Protein AF-0000000072976470 (afdb_homodimer)

pLDDT: mean 86.64, std 15.7, range [21.62, 98.75]

Radius of gyration: 25.74 Å; Cα contacts (8 Å, |Δi|>4): 889; chains: 2; bounding box: 60×83×63 Å

Solvent-accessible surface area (backbone atoms only — not comparable to full-atom values): 31131 Å² total; per-residue (Å²): 126,88,77,63,79,42,63,89,41,48,66,54,40,51,51,50,49,62,74,43,40,84,78,42,54,71,70,53,38,51,48,50,42,48,54,45,33,33,44,66,56,52,38,72,50,50,65,61,59,50,16,61,74,67,75,41,61,46,64,56,52,31,52,51,27,36,73,56,50,35,94,24,44,67,64,54,34,49,31,35,37,51,46,69,71,36,91,54,43,21,56,56,53,47,38,54,51,47,53,56,42,50,62,76,48,62,88,60,48,51,52,53,48,42,49,54,49,30,56,47,42,22,50,42,24,49,45,40,72,78,53,46,54,42,68,52,52,44,50,40,20,49,50,55,52,69,22,68,33,33,35,35,36,34,58,78,91,25,28,25,48,43,48,44,42,49,53,54,35,49,60,68,68,46,51,68,44,76,42,53,66,66,94,57,45,26,57,60,54,54,67,67,65,46,87,56,25,24,36,41,39,33,46,42,89,58,51,52,64,66,59,53,52,44,48,48,52,42,31,75,70,70,37,51,26,37,29,40,30,35,39,85,52,33,48,58,43,80,47,26,78,32,68,46,36,48,59,70,55,93,45,83,67,63,71,66,56,31,33,51,39,46,49,44,51,36,46,47,49,43,19,45,59,58,48,66,76,40,84,77,73,81,71,75,75,65,78,80,58,76,77,126,127,86,75,63,79,42,63,89,41,48,69,53,41,53,50,50,50,60,72,44,42,86,79,42,55,70,68,53,38,50,49,50,44,48,54,45,33,33,44,68,54,51,37,72,50,50,63,61,58,51,17,62,74,67,73,43,60,49,66,56,51,30,50,49,26,37,74,56,51,34,95,25,42,67,65,53,35,48,30,33,37,50,47,70,71,36,91,54,42,21,58,57,55,46,38,53,50,49,54,54,43,48,61,75,47,62,87,60,48,52,51,51,48,41,49,53,48,30,56,46,42,21,51,42,25,50,44,40,73,78,54,48,55,42,66,52,52,42,49,41,18,49,51,55,51,68,22,70,34,33,34,37,37,35,58,78,90,26,28,25,48,44,48,44,42,51,54,54,34,48,62,69,67,46,51,69,45,75,44,53,65,67,95,56,45,24,56,60,54,56,68,67,63,45,88,55,24,24,36,42,39,35,47,43,88,58,51,53,64,66,58,53,52,45,46,49,52,43,31,76,71,68,36,50,28,37,28,40,31,34,40,86,53,32,47,58,42,78,47,26,80,34,69,47,35,49,61,70,56,94,43,83,68,64,70,68,58,30,34,52,41,48,49,45,52,37,46,48,48,42,19,45,59,56,47,68,75,39,84,78,74,81,71,74,74,64,80,80,58,76,78,127

Structure (mmCIF, N/CA/C/O backbone):
data_AF-0000000072976470-model_v1
#
loop_
_entity.id
_entity.type
_entity.pdbx_description
1 polymer 'Putative glycine-cleavage T protein'
#
loop_
_atom_site.group_PDB
_atom_site.id
_atom_site.type_symbol
_atom_site.label_atom_id
_atom_site.label_alt_id
_atom_site.label_comp_id
_atom_site.label_asym_id
_atom_site.label_entity_id
_atom_site.label_seq_id
_atom_site.pdbx_PDB_ins_code
_atom_site.Cartn_x
_atom_site.Cartn_y
_atom_site.Cartn_z
_atom_site.occupancy
_atom_site.B_iso_or_equiv
_atom_site.auth_seq_id
_atom_site.auth_comp_id
_atom_site.auth_asym_id
_atom_site.auth_atom_id
_atom_site.pdbx_PDB_model_num
ATOM 1 N N . MET A 1 1 ? -13.836 -44.375 -1.25 1 35.28 1 MET A N 1
ATOM 2 C CA . MET A 1 1 ? -12.922 -43.219 -1.198 1 35.28 1 MET A CA 1
ATOM 3 C C . MET A 1 1 ? -13.586 -41.969 -1.766 1 35.28 1 MET A C 1
ATOM 5 O O . MET A 1 1 ? -13.992 -41.969 -2.928 1 35.28 1 MET A O 1
ATOM 9 N N . THR A 1 2 ? -14.344 -41.25 -1.155 1 43.16 2 THR A N 1
ATOM 10 C CA . THR A 1 2 ? -15.258 -40.188 -1.586 1 43.16 2 THR A CA 1
ATOM 11 C C . THR A 1 2 ? -14.57 -39.25 -2.58 1 43.16 2 THR A C 1
ATOM 13 O O . THR A 1 2 ? -13.539 -38.656 -2.266 1 43.16 2 THR A O 1
ATOM 16 N N . GLN A 1 3 ? -14.539 -39.469 -3.83 1 50.44 3 GLN A N 1
ATOM 17 C CA . GLN A 1 3 ? -13.883 -38.844 -4.977 1 50.44 3 GLN A CA 1
ATOM 18 C C . GLN A 1 3 ? -14.141 -37.344 -5.016 1 50.44 3 GLN A C 1
ATOM 20 O O . GLN A 1 3 ? -15.25 -36.906 -5.34 1 50.44 3 GLN A O 1
ATOM 25 N N . THR A 1 4 ? -13.641 -36.594 -4.141 1 65.12 4 THR A N 1
ATOM 26 C CA . THR A 1 4 ? -13.82 -35.125 -4.16 1 65.12 4 THR A CA 1
ATOM 27 C C . THR A 1 4 ? -13.508 -34.562 -5.539 1 65.12 4 THR A C 1
ATOM 29 O O . THR A 1 4 ? -12.523 -34.969 -6.172 1 65.12 4 THR A O 1
ATOM 32 N N . GLN A 1 5 ? -14.477 -34 -6.223 1 84.75 5 GLN A N 1
ATOM 33 C CA . GLN A 1 5 ? -14.359 -33.344 -7.531 1 84.75 5 GLN A CA 1
ATOM 34 C C . GLN A 1 5 ? -13.094 -32.5 -7.621 1 84.75 5 GLN A C 1
ATOM 36 O O . GLN A 1 5 ? -12.789 -31.734 -6.703 1 84.75 5 GLN A O 1
ATOM 41 N N . PRO A 1 6 ? -12.258 -32.875 -8.672 1 91.5 6 PRO A N 1
ATOM 42 C CA . PRO A 1 6 ? -11.039 -32.094 -8.82 1 91.5 6 PRO A CA 1
ATOM 43 C C . PRO A 1 6 ? -11.32 -30.625 -9.086 1 91.5 6 PRO A C 1
ATOM 45 O O . PRO A 1 6 ? -12.391 -30.266 -9.586 1 91.5 6 PRO A O 1
ATOM 48 N N . PRO A 1 7 ? -10.414 -29.797 -8.672 1 92.25 7 PRO A N 1
ATOM 49 C CA . PRO A 1 7 ? -10.57 -28.375 -8.977 1 92.25 7 PRO A CA 1
ATOM 50 C C . PRO A 1 7 ? -10.867 -28.109 -10.453 1 92.25 7 PRO A C 1
ATOM 52 O O . PRO A 1 7 ? -10.336 -28.797 -11.328 1 92.25 7 PRO A O 1
ATOM 55 N N . GLU A 1 8 ? -11.672 -27.109 -10.719 1 90.31 8 GLU A N 1
ATOM 56 C CA . GLU A 1 8 ? -12.117 -26.844 -12.078 1 90.31 8 GLU A CA 1
ATOM 57 C C . GLU A 1 8 ? -11.453 -25.594 -12.633 1 90.31 8 GLU A C 1
ATOM 59 O O . GLU A 1 8 ? -11.719 -25.188 -13.766 1 90.31 8 GLU A O 1
ATOM 64 N N . ASP A 1 9 ? -10.656 -24.938 -11.82 1 87.81 9 ASP A N 1
ATOM 65 C CA . ASP A 1 9 ? -9.922 -23.766 -12.281 1 87.81 9 ASP A CA 1
ATOM 66 C C . ASP A 1 9 ? -8.508 -23.734 -11.711 1 87.81 9 ASP A C 1
ATOM 68 O O . ASP A 1 9 ? -8.211 -24.453 -10.75 1 87.81 9 ASP A O 1
ATOM 72 N N . TYR A 1 10 ? -7.672 -23.031 -12.375 1 89 10 TYR A N 1
ATOM 73 C CA . TYR A 1 10 ? -6.25 -22.969 -12.047 1 89 10 TYR A CA 1
ATOM 74 C C . TYR A 1 10 ? -6.043 -22.594 -10.586 1 89 10 TYR A C 1
ATOM 76 O O . TYR A 1 10 ? -5.254 -23.25 -9.883 1 89 10 TYR A O 1
ATOM 84 N N . GLU A 1 11 ? -6.766 -21.625 -10.125 1 86.06 11 GLU A N 1
ATOM 85 C CA . GLU A 1 11 ? -6.551 -21.125 -8.773 1 86.06 11 GLU A CA 1
ATOM 86 C C . GLU A 1 11 ? -6.906 -22.172 -7.73 1 86.06 11 GLU A C 1
ATOM 88 O O . GLU A 1 11 ? -6.203 -22.328 -6.73 1 86.06 11 GLU A O 1
ATOM 93 N N . SER A 1 12 ? -8 -22.828 -7.93 1 88.69 12 SER A N 1
ATOM 94 C CA . SER A 1 12 ? -8.391 -23.906 -7.023 1 88.69 12 SER A CA 1
ATOM 95 C C . SER A 1 12 ? -7.375 -25.047 -7.039 1 88.69 12 SER A C 1
ATOM 97 O O . SER A 1 12 ? -7.121 -25.672 -6.008 1 88.69 12 SER A O 1
ATOM 99 N N . LEU A 1 13 ? -6.828 -25.312 -8.211 1 92 13 LEU A N 1
ATOM 100 C CA . LEU A 1 13 ? -5.789 -26.328 -8.32 1 92 13 LEU A CA 1
ATOM 101 C C . LEU A 1 13 ? -4.559 -25.938 -7.508 1 92 13 LEU A C 1
ATOM 103 O O . LEU A 1 13 ? -4.035 -26.75 -6.738 1 92 13 LEU A O 1
ATOM 107 N N . ILE A 1 14 ? -4.109 -24.703 -7.668 1 88.81 14 ILE A N 1
ATOM 108 C CA . ILE A 1 14 ? -2.916 -24.219 -6.98 1 88.81 14 ILE A CA 1
ATOM 109 C C . ILE A 1 14 ? -3.137 -24.266 -5.469 1 88.81 14 ILE A C 1
ATOM 111 O O . ILE A 1 14 ? -2.246 -24.656 -4.715 1 88.81 14 ILE A O 1
ATOM 115 N N . ARG A 1 15 ? -4.281 -23.891 -5.059 1 86.19 15 ARG A N 1
ATOM 116 C CA . ARG A 1 15 ? -4.605 -23.969 -3.637 1 86.19 15 ARG A CA 1
ATOM 117 C C . ARG A 1 15 ? -4.508 -25.406 -3.135 1 86.19 15 ARG A C 1
ATOM 119 O O . ARG A 1 15 ? -3.959 -25.656 -2.059 1 86.19 15 ARG A O 1
ATOM 126 N N . LEU A 1 16 ? -5.062 -26.297 -3.855 1 89.94 16 LEU A N 1
ATOM 127 C CA . LEU A 1 16 ? -5.027 -27.703 -3.494 1 89.94 16 LEU A CA 1
ATOM 128 C C . LEU A 1 16 ? -3.592 -28.203 -3.404 1 89.94 16 LEU A C 1
ATOM 130 O O . LEU A 1 16 ? -3.238 -28.922 -2.467 1 89.94 16 LEU A O 1
ATOM 134 N N . ILE A 1 17 ? -2.783 -27.844 -4.367 1 91.62 17 ILE A N 1
ATOM 135 C CA . ILE A 1 17 ? -1.382 -28.25 -4.391 1 91.62 17 ILE A CA 1
ATOM 136 C C . ILE A 1 17 ? -0.666 -27.703 -3.156 1 91.62 17 ILE A C 1
ATOM 138 O O . ILE A 1 17 ? 0.083 -28.422 -2.494 1 91.62 17 ILE A O 1
ATOM 142 N N . HIS A 1 18 ? -0.938 -26.484 -2.855 1 86.31 18 HIS A N 1
ATOM 143 C CA . HIS A 1 18 ? -0.321 -25.859 -1.69 1 86.31 18 HIS A CA 1
ATOM 144 C C . HIS A 1 18 ? -0.723 -26.578 -0.406 1 86.31 18 HIS A C 1
ATOM 146 O O . HIS A 1 18 ? 0.125 -26.859 0.447 1 86.31 18 HIS A O 1
ATOM 152 N N . ASP A 1 19 ? -1.978 -26.844 -0.304 1 87.12 19 ASP A N 1
ATOM 153 C CA . ASP A 1 19 ? -2.518 -27.484 0.896 1 87.12 19 ASP A CA 1
ATOM 154 C C . ASP A 1 19 ? -1.923 -28.875 1.1 1 87.12 19 ASP A C 1
ATOM 156 O O . ASP A 1 19 ? -1.714 -29.297 2.234 1 87.12 19 ASP A O 1
ATOM 160 N N . ARG A 1 20 ? -1.56 -29.547 0.077 1 91.88 20 ARG A N 1
ATOM 161 C CA . ARG A 1 20 ? -1.154 -30.938 0.153 1 91.88 20 ARG A CA 1
ATOM 162 C C . ARG A 1 20 ? 0.362 -31.078 0.05 1 91.88 20 ARG A C 1
ATOM 164 O O . ARG A 1 20 ? 0.903 -32.188 0.21 1 91.88 20 ARG A O 1
ATOM 171 N N . TYR A 1 21 ? 1.015 -30.047 -0.188 1 91.81 21 TYR A N 1
ATOM 172 C CA . TYR A 1 21 ? 2.424 -30.062 -0.562 1 91.81 21 TYR A CA 1
ATOM 173 C C . TYR A 1 21 ? 3.258 -30.797 0.477 1 91.81 21 TYR A C 1
ATOM 175 O O . TYR A 1 21 ? 4.016 -31.703 0.14 1 91.81 21 TYR A O 1
ATOM 183 N N . ASP A 1 22 ? 3.076 -30.5 1.721 1 91.25 22 ASP A N 1
ATOM 184 C CA . ASP A 1 22 ? 3.92 -31.031 2.781 1 91.25 22 ASP A CA 1
ATOM 185 C C . ASP A 1 22 ? 3.705 -32.531 2.941 1 91.25 22 ASP A C 1
ATOM 187 O O . ASP A 1 22 ? 4.605 -33.25 3.383 1 91.25 22 ASP A O 1
ATOM 191 N N . GLY A 1 23 ? 2.551 -33.031 2.572 1 93.62 23 GLY A N 1
ATOM 192 C CA . GLY A 1 23 ? 2.24 -34.438 2.697 1 93.62 23 GLY A CA 1
ATOM 193 C C . GLY A 1 23 ? 2.625 -35.25 1.471 1 93.62 23 GLY A C 1
ATOM 194 O O . GLY A 1 23 ? 2.494 -36.469 1.46 1 93.62 23 GLY A O 1
ATOM 195 N N . MET A 1 24 ? 3.184 -34.594 0.536 1 94.12 24 MET A N 1
ATOM 196 C CA . MET A 1 24 ? 3.533 -35.25 -0.722 1 94.12 24 MET A CA 1
ATOM 197 C C . MET A 1 24 ? 4.879 -35.969 -0.611 1 94.12 24 MET A C 1
ATOM 199 O O . MET A 1 24 ? 5.715 -35.594 0.212 1 94.12 24 MET A O 1
ATOM 203 N N . SER A 1 25 ? 4.988 -37.062 -1.449 1 94.25 25 SER A N 1
ATOM 204 C CA . SER A 1 25 ? 6.301 -37.656 -1.648 1 94.25 25 SER A CA 1
ATOM 205 C C . SER A 1 25 ? 7.27 -36.688 -2.305 1 94.25 25 SER A C 1
ATOM 207 O O . SER A 1 25 ? 6.848 -35.625 -2.826 1 94.25 25 SER A O 1
ATOM 209 N N . LYS A 1 26 ? 8.508 -36.969 -2.301 1 95 26 LYS A N 1
ATOM 210 C CA . LYS A 1 26 ? 9.531 -36.094 -2.879 1 95 26 LYS A CA 1
ATOM 211 C C . LYS A 1 26 ? 9.273 -35.844 -4.359 1 95 26 LYS A C 1
ATOM 213 O O . LYS A 1 26 ? 9.367 -34.719 -4.832 1 95 26 LYS A O 1
ATOM 218 N N . THR A 1 27 ? 8.961 -36.938 -5.027 1 94.31 27 THR A N 1
ATOM 219 C CA . THR A 1 27 ? 8.695 -36.812 -6.457 1 94.31 27 THR A CA 1
ATOM 220 C C . THR A 1 27 ? 7.473 -35.938 -6.699 1 94.31 27 THR A C 1
ATOM 222 O O . THR A 1 27 ? 7.484 -35.094 -7.598 1 94.31 27 THR A O 1
ATOM 225 N N . ARG A 1 28 ? 6.453 -36.094 -5.891 1 94.94 28 ARG A N 1
ATOM 226 C CA . ARG A 1 28 ? 5.242 -35.281 -6.035 1 94.94 28 ARG A CA 1
ATOM 227 C C . ARG A 1 28 ? 5.512 -33.812 -5.688 1 94.94 28 ARG A C 1
ATOM 229 O O . ARG A 1 28 ? 4.938 -32.938 -6.297 1 94.94 28 ARG A O 1
ATOM 236 N N . GLN A 1 29 ? 6.328 -33.625 -4.777 1 95.31 29 GLN A N 1
ATOM 237 C CA . GLN A 1 29 ? 6.723 -32.25 -4.445 1 95.31 29 GLN A CA 1
ATOM 238 C C . GLN A 1 29 ? 7.465 -31.594 -5.602 1 95.31 29 GLN A C 1
ATOM 240 O O . GLN A 1 29 ? 7.25 -30.406 -5.898 1 95.31 29 GLN A O 1
ATOM 245 N N . GLN A 1 30 ? 8.312 -32.375 -6.207 1 95.06 30 GLN A N 1
ATOM 246 C CA . GLN A 1 30 ? 9.047 -31.844 -7.359 1 95.06 30 GLN A CA 1
ATOM 247 C C . GLN A 1 30 ? 8.094 -31.469 -8.484 1 95.06 30 GLN A C 1
ATOM 249 O O . GLN A 1 30 ? 8.266 -30.422 -9.125 1 95.06 30 GLN A O 1
ATOM 254 N N . ILE A 1 31 ? 7.152 -32.312 -8.688 1 95.44 31 ILE A N 1
ATOM 255 C CA . ILE A 1 31 ? 6.152 -32.062 -9.719 1 95.44 31 ILE A CA 1
ATOM 256 C C . ILE A 1 31 ? 5.34 -30.812 -9.352 1 95.44 31 ILE A C 1
ATOM 258 O O . ILE A 1 31 ? 5.117 -29.938 -10.18 1 95.44 31 ILE A O 1
ATOM 262 N N . ALA A 1 32 ? 4.938 -30.734 -8.102 1 94.56 32 ALA A N 1
ATOM 263 C CA . ALA A 1 32 ? 4.184 -29.578 -7.602 1 94.56 32 ALA A CA 1
ATOM 264 C C . ALA A 1 32 ? 4.953 -28.281 -7.82 1 94.56 32 ALA A C 1
ATOM 266 O O . ALA A 1 32 ? 4.387 -27.281 -8.273 1 94.56 32 ALA A O 1
ATOM 267 N N . VAL A 1 33 ? 6.18 -28.359 -7.551 1 93.75 33 VAL A N 1
ATOM 268 C CA . VAL A 1 33 ? 7.043 -27.188 -7.711 1 93.75 33 VAL A CA 1
ATOM 269 C C . VAL A 1 33 ? 7.102 -26.781 -9.188 1 93.75 33 VAL A C 1
ATOM 271 O O . VAL A 1 33 ? 6.945 -25.609 -9.523 1 93.75 33 VAL A O 1
ATOM 274 N N . TYR A 1 34 ? 7.27 -27.766 -10.062 1 93.94 34 TYR A N 1
ATOM 275 C CA . TYR A 1 34 ? 7.336 -27.453 -11.484 1 93.94 34 TYR A CA 1
ATOM 276 C C . TYR A 1 34 ? 6.031 -26.828 -11.969 1 93.94 34 TYR A C 1
ATOM 278 O O . TYR A 1 34 ? 6.039 -25.812 -12.68 1 93.94 34 TYR A O 1
ATOM 286 N N . LEU A 1 35 ? 4.902 -27.422 -11.555 1 93.62 35 LEU A N 1
ATOM 287 C CA . LEU A 1 35 ? 3.594 -26.938 -11.992 1 93.62 35 LEU A CA 1
ATOM 288 C C . LEU A 1 35 ? 3.35 -25.516 -11.516 1 93.62 35 LEU A C 1
ATOM 290 O O . LEU A 1 35 ? 2.852 -24.688 -12.281 1 93.62 35 LEU A O 1
ATOM 294 N N . THR A 1 36 ? 3.709 -25.219 -10.289 1 92.56 36 THR A N 1
ATOM 295 C CA . THR A 1 36 ? 3.375 -23.922 -9.695 1 92.56 36 THR A CA 1
ATOM 296 C C . THR A 1 36 ? 4.363 -22.859 -10.141 1 92.56 36 THR A C 1
ATOM 298 O O . THR A 1 36 ? 3.99 -21.688 -10.312 1 92.56 36 THR A O 1
ATOM 301 N N . GLN A 1 37 ? 5.578 -23.234 -10.469 1 90.88 37 GLN A N 1
ATOM 302 C CA . GLN A 1 37 ? 6.613 -22.25 -10.766 1 90.88 37 GLN A CA 1
ATOM 303 C C . GLN A 1 37 ? 6.781 -22.062 -12.266 1 90.88 37 GLN A C 1
ATOM 305 O O . GLN A 1 37 ? 7.426 -21.109 -12.711 1 90.88 37 GLN A O 1
ATOM 310 N N . ASN A 1 38 ? 6.18 -22.969 -13.102 1 91.88 38 ASN A N 1
ATOM 311 C CA . ASN A 1 38 ? 6.285 -22.859 -14.547 1 91.88 38 ASN A CA 1
ATOM 312 C C . ASN A 1 38 ? 4.918 -22.938 -15.219 1 91.88 38 ASN A C 1
ATOM 314 O O . ASN A 1 38 ? 4.715 -23.719 -16.141 1 91.88 38 ASN A O 1
ATOM 318 N N . PRO A 1 39 ? 4.02 -22.062 -14.789 1 90.81 39 PRO A N 1
ATOM 319 C CA . PRO A 1 39 ? 2.652 -22.188 -15.305 1 90.81 39 PRO A CA 1
ATOM 320 C C . PRO A 1 39 ? 2.562 -21.984 -16.812 1 90.81 39 PRO A C 1
ATOM 322 O O . PRO A 1 39 ? 1.771 -22.656 -17.484 1 90.81 39 PRO A O 1
ATOM 325 N N . ASN A 1 40 ? 3.371 -21.156 -17.375 1 86.94 40 ASN A N 1
ATOM 326 C CA . ASN A 1 40 ? 3.34 -20.906 -18.812 1 86.94 40 ASN A CA 1
ATOM 327 C C . ASN A 1 40 ? 3.898 -22.094 -19.594 1 86.94 40 ASN A C 1
ATOM 329 O O . ASN A 1 40 ? 3.344 -22.484 -20.625 1 86.94 40 ASN A O 1
ATOM 333 N N . ASP A 1 41 ? 4.934 -22.656 -19.094 1 90.06 41 ASP A N 1
ATOM 334 C CA . ASP A 1 41 ? 5.52 -23.844 -19.719 1 90.06 41 ASP A CA 1
ATOM 335 C C . ASP A 1 41 ? 4.535 -25 -19.719 1 90.06 41 ASP A C 1
ATOM 337 O O . ASP A 1 41 ? 4.387 -25.703 -20.719 1 90.06 41 ASP A O 1
ATOM 341 N N . VAL A 1 42 ? 3.895 -25.172 -18.562 1 93.44 42 VAL A N 1
ATOM 342 C CA . VAL A 1 42 ? 2.938 -26.266 -18.391 1 93.44 42 VAL A CA 1
ATOM 343 C C . VAL A 1 42 ? 1.81 -26.125 -19.422 1 93.44 42 VAL A C 1
ATOM 345 O O . VAL A 1 42 ? 1.313 -27.109 -19.953 1 93.44 42 VAL A O 1
ATOM 348 N N . ALA A 1 43 ? 1.457 -24.875 -19.719 1 90.5 43 ALA A N 1
ATOM 349 C CA . ALA A 1 43 ? 0.343 -24.594 -20.625 1 90.5 43 ALA A CA 1
ATOM 350 C C . ALA A 1 43 ? 0.701 -24.953 -22.062 1 90.5 43 ALA A C 1
ATOM 352 O O . ALA A 1 43 ? -0.173 -25.312 -22.859 1 90.5 43 ALA A O 1
ATOM 353 N N . VAL A 1 44 ? 1.972 -24.953 -22.406 1 89.81 44 VAL A N 1
ATOM 354 C CA . VAL A 1 44 ? 2.291 -24.969 -23.828 1 89.81 44 VAL A CA 1
ATOM 355 C C . VAL A 1 44 ? 3.055 -26.25 -24.172 1 89.81 44 VAL A C 1
ATOM 357 O O . VAL A 1 44 ? 2.998 -26.734 -25.297 1 89.81 44 VAL A O 1
ATOM 360 N N . ARG A 1 45 ? 3.75 -26.875 -23.234 1 92.19 45 ARG A N 1
ATOM 361 C CA . ARG A 1 45 ? 4.609 -28.016 -23.531 1 92.19 45 ARG A CA 1
ATOM 362 C C . ARG A 1 45 ? 3.869 -29.328 -23.297 1 92.19 45 ARG A C 1
ATOM 364 O O . ARG A 1 45 ? 2.967 -29.406 -22.469 1 92.19 45 ARG A O 1
ATOM 371 N N . SER A 1 46 ? 4.344 -30.297 -24.031 1 93.31 46 SER A N 1
ATOM 372 C CA . SER A 1 46 ? 3.803 -31.625 -23.828 1 93.31 46 SER A CA 1
ATOM 373 C C . SER A 1 46 ? 4.305 -32.25 -22.516 1 93.31 46 SER A C 1
ATOM 375 O O . SER A 1 46 ? 5.344 -31.828 -22 1 93.31 46 SER A O 1
ATOM 377 N N . VAL A 1 47 ? 3.49 -33.25 -22.031 1 95.19 47 VAL A N 1
ATOM 378 C CA . VAL A 1 47 ? 3.871 -33.906 -20.781 1 95.19 47 VAL A CA 1
ATOM 379 C C . VAL A 1 47 ? 5.23 -34.562 -20.953 1 95.19 47 VAL A C 1
ATOM 381 O O . VAL A 1 47 ? 6.035 -34.594 -20.031 1 95.19 47 VAL A O 1
ATOM 384 N N . ASN A 1 48 ? 5.543 -35.062 -22.109 1 94.62 48 ASN A N 1
ATOM 385 C CA . ASN A 1 48 ? 6.824 -35.719 -22.375 1 94.62 48 ASN A CA 1
ATOM 386 C C . ASN A 1 48 ? 7.977 -34.719 -22.328 1 94.62 48 ASN A C 1
ATOM 388 O O . ASN A 1 48 ? 9.031 -35 -21.766 1 94.62 48 ASN A O 1
ATOM 392 N N . ALA A 1 49 ? 7.77 -33.625 -22.875 1 94.31 49 ALA A N 1
ATOM 393 C CA . ALA A 1 49 ? 8.789 -32.594 -22.859 1 94.31 49 ALA A CA 1
ATOM 394 C C . ALA A 1 49 ? 9.055 -32.094 -21.438 1 94.31 49 ALA A C 1
ATOM 396 O O . ALA A 1 49 ? 10.211 -31.906 -21.047 1 94.31 49 ALA A O 1
ATOM 397 N N . ILE A 1 50 ? 7.969 -31.922 -20.688 1 94.75 50 ILE A N 1
ATOM 398 C CA . ILE A 1 50 ? 8.07 -31.484 -19.297 1 94.75 50 ILE A CA 1
ATOM 399 C C . ILE A 1 50 ? 8.828 -32.531 -18.469 1 94.75 50 ILE A C 1
ATOM 401 O O . ILE A 1 50 ? 9.742 -32.188 -17.719 1 94.75 50 ILE A O 1
ATOM 405 N N . ALA A 1 51 ? 8.469 -33.75 -18.656 1 94.75 51 ALA A N 1
ATOM 406 C CA . ALA A 1 51 ? 9.07 -34.875 -17.938 1 94.75 51 ALA A CA 1
ATOM 407 C C . ALA A 1 51 ? 10.578 -34.938 -18.188 1 94.75 51 ALA A C 1
ATOM 409 O O . ALA A 1 51 ? 11.367 -35.125 -17.266 1 94.75 51 ALA A O 1
ATOM 410 N N . GLN A 1 52 ? 10.945 -34.719 -19.391 1 92.81 52 GLN A N 1
ATOM 411 C CA . GLN A 1 52 ? 12.352 -34.75 -19.766 1 92.81 52 GLN A CA 1
ATOM 412 C C . GLN A 1 52 ? 13.125 -33.625 -19.094 1 92.81 52 GLN A C 1
ATOM 414 O O . GLN A 1 52 ? 14.234 -33.844 -18.594 1 92.81 52 GLN A O 1
ATOM 419 N N . ASN A 1 53 ? 12.516 -32.5 -19.031 1 90.56 53 ASN A N 1
ATOM 420 C CA . ASN A 1 53 ? 13.133 -31.328 -18.406 1 90.56 53 ASN A CA 1
ATOM 421 C C . ASN A 1 53 ? 13.344 -31.531 -16.906 1 90.56 53 ASN A C 1
ATOM 423 O O . ASN A 1 53 ? 14.297 -31 -16.344 1 90.56 53 ASN A O 1
ATOM 427 N N . CYS A 1 54 ? 12.461 -32.281 -16.281 1 92.75 54 CYS A N 1
ATOM 428 C CA . CYS A 1 54 ? 12.484 -32.469 -14.836 1 92.75 54 CYS A CA 1
ATOM 429 C C . CYS A 1 54 ? 13.25 -33.719 -14.469 1 92.75 54 CYS A C 1
ATOM 431 O O . CYS A 1 54 ? 13.477 -34 -13.289 1 92.75 54 CYS A O 1
ATOM 433 N N . ASP A 1 55 ? 13.617 -34.5 -15.406 1 93.94 55 ASP A N 1
ATOM 434 C CA . ASP A 1 55 ? 14.234 -35.812 -15.188 1 93.94 55 ASP A CA 1
ATOM 435 C C . ASP A 1 55 ? 13.32 -36.719 -14.352 1 93.94 55 ASP A C 1
ATOM 437 O O . ASP A 1 55 ? 13.758 -37.281 -13.344 1 93.94 55 ASP A O 1
ATOM 441 N N . ILE A 1 56 ? 12.078 -36.656 -14.672 1 94.25 56 ILE A N 1
ATOM 442 C CA . ILE A 1 56 ? 11.023 -37.469 -14.078 1 94.25 56 ILE A CA 1
ATOM 443 C C . ILE A 1 56 ? 10.234 -38.188 -15.18 1 94.25 56 ILE A C 1
ATOM 445 O O . ILE A 1 56 ? 10.055 -37.625 -16.266 1 94.25 56 ILE A O 1
ATOM 449 N N . HIS A 1 57 ? 9.859 -39.344 -14.969 1 93.56 57 HIS A N 1
ATOM 450 C CA . HIS A 1 57 ? 9.078 -40.094 -15.961 1 93.56 57 HIS A CA 1
ATOM 451 C C . HIS A 1 57 ? 7.707 -39.438 -16.156 1 93.56 57 HIS A C 1
ATOM 453 O O . HIS A 1 57 ? 7.066 -39.031 -15.203 1 93.56 57 HIS A O 1
ATOM 459 N N . ALA A 1 58 ? 7.309 -39.5 -17.422 1 95.12 58 ALA A N 1
ATOM 460 C CA . ALA A 1 58 ? 6.02 -38.906 -17.781 1 95.12 58 ALA A CA 1
ATOM 461 C C . ALA A 1 58 ? 4.887 -39.562 -16.984 1 95.12 58 ALA A C 1
ATOM 463 O O . ALA A 1 58 ? 3.902 -38.906 -16.656 1 95.12 58 ALA A O 1
ATOM 464 N N . SER A 1 59 ? 5.043 -40.812 -16.672 1 95 59 SER A N 1
ATOM 465 C CA . SER A 1 59 ? 4.016 -41.531 -15.938 1 95 59 SER A CA 1
ATOM 466 C C . SER A 1 59 ? 3.807 -40.969 -14.547 1 95 59 SER A C 1
ATOM 468 O O . SER A 1 59 ? 2.697 -41 -14.008 1 95 59 SER A O 1
ATOM 470 N N . SER A 1 60 ? 4.809 -40.375 -13.984 1 96.19 60 SER A N 1
ATOM 471 C CA . SER A 1 60 ? 4.707 -39.75 -12.664 1 96.19 60 SER A CA 1
ATOM 472 C C . SER A 1 60 ? 3.824 -38.5 -12.703 1 96.19 60 SER A C 1
ATOM 474 O O . SER A 1 60 ? 3.096 -38.219 -11.75 1 96.19 60 SER A O 1
ATOM 476 N N . PHE A 1 61 ? 3.912 -37.781 -13.789 1 96.56 61 PHE A N 1
ATOM 477 C CA . PHE A 1 61 ? 3.051 -36.594 -13.953 1 96.56 61 PHE A CA 1
ATOM 478 C C . PHE A 1 61 ? 1.594 -37.031 -14.102 1 96.56 61 PHE A C 1
ATOM 480 O O . PHE A 1 61 ? 0.699 -36.375 -13.547 1 96.56 61 PHE A O 1
ATOM 487 N N . VAL A 1 62 ? 1.375 -38.094 -14.852 1 95.56 62 VAL A N 1
ATOM 488 C CA . VAL A 1 62 ? 0.026 -38.594 -15.039 1 95.56 62 VAL A CA 1
ATOM 489 C C . VAL A 1 62 ? -0.53 -39.094 -13.695 1 95.56 62 VAL A C 1
ATOM 491 O O . VAL A 1 62 ? -1.669 -38.781 -13.344 1 95.56 62 VAL A O 1
ATOM 494 N N . ARG A 1 63 ? 0.251 -39.781 -12.906 1 95.56 63 ARG A N 1
ATOM 495 C CA . ARG A 1 63 ? -0.168 -40.281 -11.594 1 95.56 63 ARG A CA 1
ATOM 496 C C . ARG A 1 63 ? -0.433 -39.094 -10.641 1 95.56 63 ARG A C 1
ATOM 498 O O . ARG A 1 63 ? -1.328 -39.188 -9.797 1 95.56 63 ARG A O 1
ATOM 505 N N . PHE A 1 64 ? 0.381 -38.125 -10.758 1 96.31 64 PHE A N 1
ATOM 506 C CA . PHE A 1 64 ? 0.175 -36.938 -9.953 1 96.31 64 PHE A CA 1
ATOM 507 C C . PHE A 1 64 ? -1.187 -36.312 -10.242 1 96.31 64 PHE A C 1
ATOM 509 O O . PHE A 1 64 ? -1.942 -36 -9.312 1 96.31 64 PHE A O 1
ATOM 516 N N . ALA A 1 65 ? -1.459 -36.125 -11.516 1 96.25 65 ALA A N 1
ATOM 517 C CA . ALA A 1 65 ? -2.752 -35.594 -11.914 1 96.25 65 ALA A CA 1
ATOM 518 C C . ALA A 1 65 ? -3.898 -36.438 -11.391 1 96.25 65 ALA A C 1
ATOM 520 O O . ALA A 1 65 ? -4.895 -35.906 -10.891 1 96.25 65 ALA A O 1
ATOM 521 N N . GLN A 1 66 ? -3.762 -37.719 -11.477 1 94.62 66 GLN A N 1
ATOM 522 C CA . GLN A 1 66 ? -4.789 -38.625 -11.016 1 94.62 66 GLN A CA 1
ATOM 523 C C . GLN A 1 66 ? -4.957 -38.562 -9.5 1 94.62 66 GLN A C 1
ATOM 525 O O . GLN A 1 66 ? -6.074 -38.688 -8.984 1 94.62 66 GLN A O 1
ATOM 530 N N . SER A 1 67 ? -3.875 -38.344 -8.852 1 94.81 67 SER A N 1
ATOM 531 C CA . SER A 1 67 ? -3.928 -38.25 -7.398 1 94.81 67 SER A CA 1
ATOM 532 C C . SER A 1 67 ? -4.715 -37 -6.969 1 94.81 67 SER A C 1
ATOM 534 O O . SER A 1 67 ? -5.195 -36.938 -5.836 1 94.81 67 SER A O 1
ATOM 536 N N . LEU A 1 68 ? -4.816 -36.031 -7.855 1 94.94 68 LEU A N 1
ATOM 537 C CA . LEU A 1 68 ? -5.582 -34.844 -7.574 1 94.94 68 LEU A CA 1
ATOM 538 C C . LEU A 1 68 ? -7.012 -34.969 -8.086 1 94.94 68 LEU A C 1
ATOM 540 O O . LEU A 1 68 ? -7.816 -34.031 -7.941 1 94.94 68 LEU A O 1
ATOM 544 N N . GLY A 1 69 ? -7.312 -36.094 -8.719 1 93.25 69 GLY A N 1
ATOM 545 C CA . GLY A 1 69 ? -8.68 -36.375 -9.133 1 93.25 69 GLY A CA 1
ATOM 546 C C . GLY A 1 69 ? -8.883 -36.25 -10.633 1 93.25 69 GLY A C 1
ATOM 547 O O . GLY A 1 69 ? -10 -36.438 -11.125 1 93.25 69 GLY A O 1
ATOM 548 N N . TYR A 1 70 ? -7.832 -35.969 -11.344 1 95.75 70 TYR A N 1
ATOM 549 C CA . TYR A 1 70 ? -7.984 -35.812 -12.789 1 95.75 70 TYR A CA 1
ATOM 550 C C . TYR A 1 70 ? -7.816 -37.156 -13.508 1 95.75 70 TYR A C 1
ATOM 552 O O . TYR A 1 70 ? -7.199 -38.062 -12.977 1 95.75 70 TYR A O 1
ATOM 560 N N . ASP A 1 71 ? -8.375 -37.219 -14.781 1 93.5 71 ASP A N 1
ATOM 561 C CA . ASP A 1 71 ? -8.25 -38.438 -15.594 1 93.5 71 ASP A CA 1
ATOM 562 C C . ASP A 1 71 ? -6.812 -38.625 -16.078 1 93.5 71 ASP A C 1
ATOM 564 O O . ASP A 1 71 ? -6.363 -39.75 -16.281 1 93.5 71 ASP A O 1
ATOM 568 N N . GLY A 1 72 ? -6.152 -37.562 -16.266 1 93.88 72 GLY A N 1
ATOM 569 C CA . GLY A 1 72 ? -4.785 -37.531 -16.75 1 93.88 72 GLY A CA 1
ATOM 570 C C . GLY A 1 72 ? -4.184 -36.156 -16.75 1 93.88 72 GLY A C 1
ATOM 571 O O . GLY A 1 72 ? -4.789 -35.188 -16.234 1 93.88 72 GLY A O 1
ATOM 572 N N . PHE A 1 73 ? -2.994 -36.125 -17.328 1 95.75 73 PHE A N 1
ATOM 573 C CA . PHE A 1 73 ? -2.26 -34.875 -17.312 1 95.75 73 PHE A CA 1
ATOM 574 C C . PHE A 1 73 ? -2.916 -33.844 -18.234 1 95.75 73 PHE A C 1
ATOM 576 O O . PHE A 1 73 ? -2.9 -32.656 -17.938 1 95.75 73 PHE A O 1
ATOM 583 N N . ARG A 1 74 ? -3.527 -34.312 -19.281 1 93.88 74 ARG A N 1
ATOM 584 C CA . ARG A 1 74 ? -4.16 -33.406 -20.234 1 93.88 74 ARG A CA 1
ATOM 585 C C . ARG A 1 74 ? -5.273 -32.594 -19.578 1 93.88 74 ARG A C 1
ATOM 587 O O . ARG A 1 74 ? -5.43 -31.422 -19.859 1 93.88 74 ARG A O 1
ATOM 594 N N . SER A 1 75 ? -6.035 -33.25 -18.781 1 94.62 75 SER A N 1
ATOM 595 C CA . SER A 1 75 ? -7.129 -32.594 -18.078 1 94.62 75 SER A CA 1
ATOM 596 C C . SER A 1 75 ? -6.602 -31.531 -17.109 1 94.62 75 SER A C 1
ATOM 598 O O . SER A 1 75 ? -7.184 -30.453 -16.984 1 94.62 75 SER A O 1
ATOM 600 N N . LEU A 1 76 ? -5.535 -31.812 -16.453 1 95.81 76 LEU A N 1
ATOM 601 C CA . LEU A 1 76 ? -4.887 -30.875 -15.555 1 95.81 76 LEU A CA 1
ATOM 602 C C . LEU A 1 76 ? -4.281 -29.703 -16.328 1 95.81 76 LEU A C 1
ATOM 604 O O . LEU A 1 76 ? -4.457 -28.547 -15.953 1 95.81 76 LEU A O 1
ATOM 608 N N . GLN A 1 77 ? -3.672 -30.031 -17.422 1 94.44 77 GLN A N 1
ATOM 609 C CA . GLN A 1 77 ? -3.002 -29.047 -18.266 1 94.44 77 GLN A CA 1
ATOM 610 C C . GLN A 1 77 ? -3.996 -28.031 -18.828 1 94.44 77 GLN A C 1
ATOM 612 O O . GLN A 1 77 ? -3.658 -26.859 -19.016 1 94.44 77 GLN A O 1
ATOM 617 N N . ALA A 1 78 ? -5.211 -28.438 -19.047 1 92.88 78 ALA A N 1
ATOM 618 C CA . ALA A 1 78 ? -6.25 -27.578 -19.594 1 92.88 78 ALA A CA 1
ATOM 619 C C . ALA A 1 78 ? -6.473 -26.359 -18.703 1 92.88 78 ALA A C 1
ATOM 621 O O . ALA A 1 78 ? -6.77 -25.266 -19.188 1 92.88 78 ALA A O 1
ATOM 622 N N . LEU A 1 79 ? -6.273 -26.516 -17.422 1 92.75 79 LEU A N 1
ATOM 623 C CA . LEU A 1 79 ? -6.434 -25.406 -16.484 1 92.75 79 LEU A CA 1
ATOM 624 C C . LEU A 1 79 ? -5.348 -24.359 -16.688 1 92.75 79 LEU A C 1
ATOM 626 O O . LEU A 1 79 ? -5.609 -23.156 -16.562 1 92.75 79 LEU A O 1
ATOM 630 N N . PHE A 1 80 ? -4.188 -24.828 -17.031 1 92.62 80 PHE A N 1
ATOM 631 C CA . PHE A 1 80 ? -3.07 -23.938 -17.281 1 92.62 80 PHE A CA 1
ATOM 632 C C . PHE A 1 80 ? -3.25 -23.219 -18.609 1 92.62 80 PHE A C 1
ATOM 634 O O . PHE A 1 80 ? -2.92 -22.031 -18.734 1 92.62 80 PHE A O 1
ATOM 641 N N . GLN A 1 81 ? -3.805 -23.875 -19.562 1 89.12 81 GLN A N 1
ATOM 642 C CA . GLN A 1 81 ? -4.078 -23.281 -20.875 1 89.12 81 GLN A CA 1
ATOM 643 C C . GLN A 1 81 ? -5.148 -22.203 -20.766 1 89.12 81 GLN A C 1
ATOM 645 O O . GLN A 1 81 ? -5.023 -21.125 -21.375 1 89.12 81 GLN A O 1
ATOM 650 N N . GLN A 1 82 ? -6.117 -22.484 -19.984 1 84.81 82 GLN A N 1
ATOM 651 C CA . GLN A 1 82 ? -7.184 -21.516 -19.766 1 84.81 82 GLN A CA 1
ATOM 652 C C . GLN A 1 82 ? -6.648 -20.266 -19.094 1 84.81 82 GLN A C 1
ATOM 654 O O . GLN A 1 82 ? -7.016 -19.141 -19.469 1 84.81 82 GLN A O 1
ATOM 659 N N . ARG A 1 83 ? -5.84 -20.469 -18.125 1 84.25 83 ARG A N 1
ATOM 660 C CA . ARG A 1 83 ? -5.211 -19.344 -17.438 1 84.25 83 ARG A CA 1
ATOM 661 C C . ARG A 1 83 ? -4.418 -18.469 -18.406 1 84.25 83 ARG A C 1
ATOM 663 O O . ARG A 1 83 ? -4.535 -17.25 -18.406 1 84.25 83 ARG A O 1
ATOM 670 N N . LEU A 1 84 ? -3.68 -19.109 -19.25 1 79.62 84 LEU A N 1
ATOM 671 C CA . LEU A 1 84 ? -2.797 -18.406 -20.188 1 79.62 84 LEU A CA 1
ATOM 672 C C . LEU A 1 84 ? -3.602 -17.641 -21.219 1 79.62 84 LEU A C 1
ATOM 674 O O . LEU A 1 84 ? -3.193 -16.562 -21.656 1 79.62 84 LEU A O 1
ATOM 678 N N . ALA A 1 85 ? -4.766 -18.125 -21.578 1 74.12 85 ALA A N 1
ATOM 679 C CA . ALA A 1 85 ? -5.594 -17.562 -22.625 1 74.12 85 ALA A CA 1
ATOM 680 C C . ALA A 1 85 ? -6.426 -16.391 -22.109 1 74.12 85 ALA A C 1
ATOM 682 O O . ALA A 1 85 ? -6.922 -15.578 -22.891 1 74.12 85 ALA A O 1
ATOM 683 N N . THR A 1 86 ? -6.594 -16.344 -20.859 1 70 86 THR A N 1
ATOM 684 C CA . THR A 1 86 ? -7.434 -15.305 -20.25 1 70 86 THR A CA 1
ATOM 685 C C . THR A 1 86 ? -6.629 -14.031 -20 1 70 86 THR A C 1
ATOM 687 O O . THR A 1 86 ? -5.504 -14.094 -19.5 1 70 86 THR A O 1
ATOM 690 N N . ALA A 1 87 ? -7.117 -12.891 -20.5 1 56.06 87 ALA A N 1
ATOM 691 C CA . ALA A 1 87 ? -6.418 -11.609 -20.422 1 56.06 87 ALA A CA 1
ATOM 692 C C . ALA A 1 87 ? -6.055 -11.266 -18.984 1 56.06 87 ALA A C 1
ATOM 694 O O . ALA A 1 87 ? -4.906 -10.93 -18.688 1 56.06 87 ALA A O 1
ATOM 695 N N . ALA A 1 88 ? -7.137 -11.344 -18.156 1 64.25 88 ALA A N 1
ATOM 696 C CA . ALA A 1 88 ? -6.871 -11.008 -16.75 1 64.25 88 ALA A CA 1
ATOM 697 C C . ALA A 1 88 ? -7.367 -12.102 -15.82 1 64.25 88 ALA A C 1
ATOM 699 O O . ALA A 1 88 ? -8.148 -11.844 -14.906 1 64.25 88 ALA A O 1
ATOM 700 N N . PRO A 1 89 ? -6.793 -13.242 -16.109 1 64.06 89 PRO A N 1
ATOM 701 C CA . PRO A 1 89 ? -7.32 -14.383 -15.344 1 64.06 89 PRO A CA 1
ATOM 702 C C . PRO A 1 89 ? -7.199 -14.188 -13.836 1 64.06 89 PRO A C 1
ATOM 704 O O . PRO A 1 89 ? -8.109 -14.555 -13.086 1 64.06 89 PRO A O 1
ATOM 707 N N . GLY A 1 90 ? -6.223 -13.539 -13.547 1 68.5 90 GLY A N 1
ATOM 708 C CA . GLY A 1 90 ? -6.016 -13.328 -12.125 1 68.5 90 GLY A CA 1
ATOM 709 C C . GLY A 1 90 ? -7.062 -12.422 -11.5 1 68.5 90 GLY A C 1
ATOM 710 O O . GLY A 1 90 ? -7.59 -12.719 -10.43 1 68.5 90 GLY A O 1
ATOM 711 N N . PHE A 1 91 ? -7.457 -11.453 -12.258 1 73.25 91 PHE A N 1
ATOM 712 C CA . PHE A 1 91 ? -8.422 -10.484 -11.727 1 73.25 91 PHE A CA 1
ATOM 713 C C . PHE A 1 91 ? -9.805 -11.109 -11.633 1 73.25 91 PHE A C 1
ATOM 715 O O . PHE A 1 91 ? -10.469 -11 -10.594 1 73.25 91 PHE A O 1
ATOM 722 N N . GLU A 1 92 ? -10.227 -11.766 -12.586 1 73.94 92 GLU A N 1
ATOM 723 C CA . GLU A 1 92 ? -11.547 -12.391 -12.602 1 73.94 92 GLU A CA 1
ATOM 724 C C . GLU A 1 92 ? -11.664 -13.469 -11.531 1 73.94 92 GLU A C 1
ATOM 726 O O . GLU A 1 92 ? -12.695 -13.562 -10.852 1 73.94 92 GLU A O 1
ATOM 731 N N . ALA A 1 93 ? -10.648 -14.211 -11.43 1 75.5 93 ALA A N 1
ATOM 732 C CA . ALA A 1 93 ? -10.648 -15.25 -10.406 1 75.5 93 ALA A CA 1
ATOM 733 C C . ALA A 1 93 ? -10.711 -14.648 -9.008 1 75.5 93 ALA A C 1
ATOM 735 O O . ALA A 1 93 ? -11.375 -15.188 -8.117 1 75.5 93 ALA A O 1
ATOM 736 N N . ARG A 1 94 ? -10.086 -13.555 -8.867 1 78.31 94 ARG A N 1
ATOM 737 C CA . ARG A 1 94 ? -10.078 -12.891 -7.566 1 78.31 94 ARG A CA 1
ATOM 738 C C . ARG A 1 94 ? -11.445 -12.297 -7.246 1 78.31 94 ARG A C 1
ATOM 740 O O . ARG A 1 94 ? -11.891 -12.328 -6.098 1 78.31 94 ARG A O 1
ATOM 747 N N . VAL A 1 95 ? -12.086 -11.773 -8.203 1 78.88 95 VAL A N 1
ATOM 748 C CA . VAL A 1 95 ? -13.43 -11.227 -8.031 1 78.88 95 VAL A CA 1
ATOM 749 C C . VAL A 1 95 ? -14.375 -12.328 -7.547 1 78.88 95 VAL A C 1
ATOM 751 O O . VAL A 1 95 ? -15.141 -12.125 -6.605 1 78.88 95 VAL A O 1
ATOM 754 N N . TYR A 1 96 ? -14.242 -13.438 -8.195 1 78.06 96 TYR A N 1
ATOM 755 C CA . TYR A 1 96 ? -15.086 -14.562 -7.816 1 78.06 96 TYR A CA 1
ATOM 756 C C . TYR A 1 96 ? -14.805 -15 -6.383 1 78.06 96 TYR A C 1
ATOM 758 O O . TYR A 1 96 ? -15.734 -15.227 -5.602 1 78.06 96 TYR A O 1
ATOM 766 N N . ALA A 1 97 ? -13.594 -15.062 -6.074 1 77.38 97 ALA A N 1
ATOM 767 C CA . ALA A 1 97 ? -13.203 -15.477 -4.73 1 77.38 97 ALA A CA 1
ATOM 768 C C . ALA A 1 97 ? -13.703 -14.477 -3.688 1 77.38 97 ALA A C 1
ATOM 770 O O . ALA A 1 97 ? -14.164 -14.867 -2.613 1 77.38 97 ALA A O 1
ATOM 771 N N . LEU A 1 98 ? -13.625 -13.242 -4.004 1 79.25 98 LEU A N 1
ATOM 772 C CA . LEU A 1 98 ? -14.07 -12.188 -3.1 1 79.25 98 LEU A CA 1
ATOM 773 C C . LEU A 1 98 ? -15.578 -12.273 -2.867 1 79.25 98 LEU A C 1
ATOM 775 O O . LEU A 1 98 ? -16.047 -12.117 -1.735 1 79.25 98 LEU A O 1
ATOM 779 N N . LYS A 1 99 ? -16.297 -12.555 -3.861 1 78.62 99 LYS A N 1
ATOM 780 C CA . LYS A 1 99 ? -17.75 -12.688 -3.744 1 78.62 99 LYS A CA 1
ATOM 781 C C . LYS A 1 99 ? -18.109 -13.812 -2.783 1 78.62 99 LYS A C 1
ATOM 783 O O . LYS A 1 99 ? -19.016 -13.664 -1.959 1 78.62 99 LYS A O 1
ATOM 788 N N . GLN A 1 100 ? -17.359 -14.891 -2.91 1 77.75 100 GLN A N 1
ATOM 789 C CA . GLN A 1 100 ? -17.609 -16.016 -2.023 1 77.75 100 GLN A CA 1
ATOM 790 C C . GLN A 1 100 ? -17.25 -15.672 -0.579 1 77.75 100 GLN A C 1
ATOM 792 O O . GLN A 1 100 ? -17.969 -16.062 0.349 1 77.75 100 GLN A O 1
ATOM 797 N N . GLU A 1 101 ? -16.203 -14.938 -0.429 1 77.12 101 GLU A N 1
ATOM 798 C CA . GLU A 1 101 ? -15.766 -14.516 0.899 1 77.12 101 GLU A CA 1
ATOM 799 C C . GLU A 1 101 ? -16.781 -13.586 1.543 1 77.12 101 GLU A C 1
ATOM 801 O O . GLU A 1 101 ? -17.062 -13.695 2.74 1 77.12 101 GLU A O 1
ATOM 806 N N . LEU A 1 102 ? -17.328 -12.766 0.772 1 80.19 102 LEU A N 1
ATOM 807 C CA . LEU A 1 102 ? -18.297 -11.797 1.275 1 80.19 102 LEU A CA 1
ATOM 808 C C . LEU A 1 102 ? -19.609 -12.492 1.661 1 80.19 102 LEU A C 1
ATOM 810 O O . LEU A 1 102 ? -20.25 -12.117 2.643 1 80.19 102 LEU A O 1
ATOM 814 N N . LYS A 1 103 ? -19.938 -13.5 0.944 1 79.06 103 LYS A N 1
ATOM 815 C CA . LYS A 1 103 ? -21.156 -14.258 1.254 1 79.06 103 LYS A CA 1
ATOM 816 C C . LYS A 1 103 ? -21.031 -14.953 2.609 1 79.06 103 LYS A C 1
ATOM 818 O O . LYS A 1 103 ? -22 -15.016 3.367 1 79.06 103 LYS A O 1
ATOM 823 N N . SER A 1 104 ? -19.859 -15.375 2.869 1 77.69 104 SER A N 1
ATOM 824 C CA . SER A 1 104 ? -19.625 -16.078 4.125 1 77.69 104 SER A CA 1
ATOM 825 C C . SER A 1 104 ? -19.609 -15.117 5.305 1 77.69 104 SER A C 1
ATOM 827 O O . SER A 1 104 ? -19.688 -15.539 6.461 1 77.69 104 SER A O 1
ATOM 829 N N . ARG A 1 105 ? -19.641 -13.867 5 1 76.88 105 ARG A N 1
ATOM 830 C CA . ARG A 1 105 ? -19.531 -12.867 6.055 1 76.88 105 ARG A CA 1
ATOM 831 C C . ARG A 1 105 ? -20.781 -11.992 6.105 1 76.88 105 ARG A C 1
ATOM 833 O O . ARG A 1 105 ? -20.766 -10.914 6.699 1 76.88 105 ARG A O 1
ATOM 840 N N . ASP A 1 106 ? -21.672 -12.57 5.508 1 77.69 106 ASP A N 1
ATOM 841 C CA . ASP A 1 106 ? -22.953 -11.875 5.508 1 77.69 106 ASP A CA 1
ATOM 842 C C . ASP A 1 106 ? -23.484 -11.688 6.93 1 77.69 106 ASP A C 1
ATOM 844 O O . ASP A 1 106 ? -23.406 -12.602 7.75 1 77.69 106 ASP A O 1
ATOM 848 N N . GLY A 1 107 ? -23.891 -10.508 7.277 1 79.62 107 GLY A N 1
ATOM 849 C CA . GLY A 1 107 ? -24.484 -10.242 8.578 1 79.62 107 GLY A CA 1
ATOM 850 C C . GLY A 1 107 ? -23.5 -9.68 9.578 1 79.62 107 GLY A C 1
ATOM 851 O O . GLY A 1 107 ? -23.891 -9.242 10.664 1 79.62 107 GLY A O 1
ATOM 852 N N . LEU A 1 108 ? -22.281 -9.711 9.203 1 84.69 108 LEU A N 1
ATOM 853 C CA . LEU A 1 108 ? -21.297 -9.148 10.125 1 84.69 108 LEU A CA 1
ATOM 854 C C . LEU A 1 108 ? -21.391 -7.629 10.156 1 84.69 108 LEU A C 1
ATOM 856 O O . LEU A 1 108 ? -21.594 -6.992 9.125 1 84.69 108 LEU A O 1
ATOM 860 N N . SER A 1 109 ? -21.234 -7.152 11.383 1 90.19 109 SER A N 1
ATOM 861 C CA . SER A 1 109 ? -21.188 -5.703 11.547 1 90.19 109 SER A CA 1
ATOM 862 C C . SER A 1 109 ? -19.844 -5.137 11.086 1 90.19 109 SER A C 1
ATOM 864 O O . SER A 1 109 ? -18.875 -5.883 10.914 1 90.19 109 SER A O 1
ATOM 866 N N . GLU A 1 110 ? -19.781 -3.865 10.844 1 90.19 110 GLU A N 1
ATOM 867 C CA . GLU A 1 110 ? -18.531 -3.197 10.508 1 90.19 110 GLU A CA 1
ATOM 868 C C . GLU A 1 110 ? -17.484 -3.395 11.609 1 90.19 110 GLU A C 1
ATOM 870 O O . GLU A 1 110 ? -16.297 -3.508 11.328 1 90.19 110 GLU A O 1
ATOM 875 N N . ALA A 1 111 ? -17.953 -3.43 12.812 1 91.44 111 ALA A N 1
ATOM 876 C CA . ALA A 1 111 ? -17.062 -3.689 13.938 1 91.44 111 ALA A CA 1
ATOM 877 C C . ALA A 1 111 ? -16.438 -5.078 13.828 1 91.44 111 ALA A C 1
ATOM 879 O O . ALA A 1 111 ? -15.242 -5.246 14.078 1 91.44 111 ALA A O 1
ATOM 880 N N . ASP A 1 112 ? -17.25 -6.012 13.453 1 91.81 112 ASP A N 1
ATOM 881 C CA . ASP A 1 112 ? -16.766 -7.375 13.273 1 91.81 112 ASP A CA 1
ATOM 882 C C . ASP A 1 112 ? -15.75 -7.453 12.133 1 91.81 112 ASP A C 1
ATOM 884 O O . ASP A 1 112 ? -14.719 -8.125 12.25 1 91.81 112 ASP A O 1
ATOM 888 N N . LEU A 1 113 ? -16.078 -6.812 11.086 1 89.31 113 LEU A N 1
ATOM 889 C CA . LEU A 1 113 ? -15.195 -6.805 9.922 1 89.31 113 LEU A CA 1
ATOM 890 C C . LEU A 1 113 ? -13.836 -6.199 10.273 1 89.31 113 LEU A C 1
ATOM 892 O O . LEU A 1 113 ? -12.797 -6.758 9.914 1 89.31 113 LEU A O 1
ATOM 896 N N . LEU A 1 114 ? -13.867 -5.082 10.961 1 92.62 114 LEU A N 1
ATOM 897 C CA . LEU A 1 114 ? -12.633 -4.426 11.391 1 92.62 114 LEU A CA 1
ATOM 898 C C . LEU A 1 114 ? -11.812 -5.344 12.289 1 92.62 114 LEU A C 1
ATOM 900 O O . LEU A 1 114 ? -10.602 -5.496 12.094 1 92.62 114 LEU A O 1
ATOM 904 N N . ARG A 1 115 ? -12.438 -5.902 13.234 1 93 115 ARG A N 1
ATOM 905 C CA . ARG A 1 115 ? -11.75 -6.777 14.18 1 93 115 ARG A CA 1
ATOM 906 C C . ARG A 1 115 ? -11.094 -7.949 13.461 1 93 115 ARG A C 1
ATOM 908 O O . ARG A 1 115 ? -9.93 -8.258 13.703 1 93 115 ARG A O 1
ATOM 915 N N . ASP A 1 116 ? -11.844 -8.586 12.586 1 89.69 116 ASP A N 1
ATOM 916 C CA . ASP A 1 116 ? -11.32 -9.734 11.852 1 89.69 116 ASP A CA 1
ATOM 917 C C . ASP A 1 116 ? -10.109 -9.344 11.008 1 89.69 116 ASP A C 1
ATOM 919 O O . ASP A 1 116 ? -9.109 -10.062 10.969 1 89.69 116 ASP A O 1
ATOM 923 N N . MET A 1 117 ? -10.242 -8.219 10.336 1 91.25 117 MET A N 1
ATOM 924 C CA . MET A 1 117 ? -9.148 -7.73 9.5 1 91.25 117 MET A CA 1
ATOM 925 C C . MET A 1 117 ? -7.914 -7.422 10.336 1 91.25 117 MET A C 1
ATOM 927 O O . MET A 1 117 ? -6.809 -7.848 9.992 1 91.25 117 MET A O 1
ATOM 931 N N . VAL A 1 118 ? -8.109 -6.734 11.453 1 93.94 118 VAL A N 1
ATOM 932 C CA . VAL A 1 118 ? -7 -6.293 12.289 1 93.94 118 VAL A CA 1
ATOM 933 C C . VAL A 1 118 ? -6.293 -7.504 12.898 1 93.94 118 VAL A C 1
ATOM 935 O O . VAL A 1 118 ? -5.062 -7.594 12.859 1 93.94 118 VAL A O 1
ATOM 938 N N . VAL A 1 119 ? -7.027 -8.422 13.414 1 92.5 119 VAL A N 1
ATOM 939 C CA . VAL A 1 119 ? -6.453 -9.602 14.055 1 92.5 119 VAL A CA 1
ATOM 940 C C . VAL A 1 119 ? -5.672 -10.414 13.023 1 92.5 119 VAL A C 1
ATOM 942 O O . VAL A 1 119 ? -4.523 -10.797 13.273 1 92.5 119 VAL A O 1
ATOM 945 N N . SER A 1 120 ? -6.293 -10.617 11.891 1 92 120 SER A N 1
ATOM 946 C CA . SER A 1 120 ? -5.645 -11.391 10.836 1 92 120 SER A CA 1
ATOM 947 C C . SER A 1 120 ? -4.391 -10.68 10.328 1 92 120 SER A C 1
ATOM 949 O O . SER A 1 120 ? -3.342 -11.305 10.164 1 92 120 SER A O 1
ATOM 951 N N . ASP A 1 121 ? -4.477 -9.391 10.07 1 94.44 121 ASP A N 1
ATOM 952 C CA . ASP A 1 121 ? -3.363 -8.625 9.508 1 94.44 121 ASP A CA 1
ATOM 953 C C . ASP A 1 121 ? -2.221 -8.508 10.516 1 94.44 121 ASP A C 1
ATOM 955 O O . ASP A 1 121 ? -1.048 -8.578 10.141 1 94.44 121 ASP A O 1
ATOM 959 N N . ALA A 1 122 ? -2.6 -8.281 11.797 1 93.81 122 ALA A N 1
ATOM 960 C CA . ALA A 1 122 ? -1.56 -8.203 12.82 1 93.81 122 ALA A CA 1
ATOM 961 C C . ALA A 1 122 ? -0.784 -9.516 12.906 1 93.81 122 ALA A C 1
ATOM 963 O O . ALA A 1 122 ? 0.445 -9.508 13.008 1 93.81 122 ALA A O 1
ATOM 964 N N . ALA A 1 123 ? -1.474 -10.594 12.859 1 92.81 123 ALA A N 1
ATOM 965 C CA . ALA A 1 123 ? -0.833 -11.906 12.883 1 92.81 123 ALA A CA 1
ATOM 966 C C . ALA A 1 123 ? 0.05 -12.109 11.656 1 92.81 123 ALA A C 1
ATOM 968 O O . ALA A 1 123 ? 1.156 -12.648 11.758 1 92.81 123 ALA A O 1
ATOM 969 N N . SER A 1 124 ? -0.471 -11.719 10.523 1 93.44 124 SER A N 1
ATOM 970 C CA . SER A 1 124 ? 0.284 -11.852 9.281 1 93.44 124 SER A CA 1
ATOM 971 C C . SER A 1 124 ? 1.576 -11.039 9.336 1 93.44 124 SER A C 1
ATOM 973 O O . SER A 1 124 ? 2.627 -11.516 8.898 1 93.44 124 SER A O 1
ATOM 975 N N . VAL A 1 125 ? 1.482 -9.828 9.836 1 95.56 125 VAL A N 1
ATOM 976 C CA . VAL A 1 125 ? 2.668 -8.984 9.969 1 95.56 125 VAL A CA 1
ATOM 977 C C . VAL A 1 125 ? 3.662 -9.641 10.922 1 95.56 125 VAL A C 1
ATOM 979 O O . VAL A 1 125 ? 4.852 -9.742 10.617 1 95.56 125 VAL A O 1
ATOM 982 N N . GLN A 1 126 ? 3.188 -10.141 12.023 1 94.56 126 GLN A N 1
ATOM 983 C CA . GLN A 1 126 ? 4.043 -10.773 13.016 1 94.56 126 GLN A CA 1
ATOM 984 C C . GLN A 1 126 ? 4.73 -12.016 12.445 1 94.56 126 GLN A C 1
ATOM 986 O O . GLN A 1 126 ? 5.883 -12.305 12.781 1 94.56 126 GLN A O 1
ATOM 991 N N . SER A 1 127 ? 4.066 -12.695 11.602 1 94.69 127 SER A N 1
ATOM 992 C CA . SER A 1 127 ? 4.578 -13.945 11.055 1 94.69 127 SER A CA 1
ATOM 993 C C . SER A 1 127 ? 5.805 -13.711 10.18 1 94.69 127 SER A C 1
ATOM 995 O O . SER A 1 127 ? 6.535 -14.648 9.859 1 94.69 127 SER A O 1
ATOM 997 N N . LEU A 1 128 ? 6.031 -12.477 9.727 1 95.88 128 LEU A N 1
ATOM 998 C CA . LEU A 1 128 ? 7.172 -12.156 8.883 1 95.88 128 LEU A CA 1
ATOM 999 C C . LEU A 1 128 ? 8.484 -12.516 9.578 1 95.88 128 LEU A C 1
ATOM 1001 O O . LEU A 1 128 ? 9.461 -12.867 8.914 1 95.88 128 LEU A O 1
ATOM 1005 N N . LEU A 1 129 ? 8.508 -12.453 10.922 1 95.31 129 LEU A N 1
ATOM 1006 C CA . LEU A 1 129 ? 9.727 -12.75 11.672 1 95.31 129 LEU A CA 1
ATOM 1007 C C . LEU A 1 129 ? 10.133 -14.203 11.492 1 95.31 129 LEU A C 1
ATOM 1009 O O . LEU A 1 129 ? 11.32 -14.531 11.516 1 95.31 129 LEU A O 1
ATOM 1013 N N . ASP A 1 130 ? 9.117 -15.016 11.258 1 93.56 130 ASP A N 1
ATOM 1014 C CA . ASP A 1 130 ? 9.375 -16.438 11.062 1 93.56 130 ASP A CA 1
ATOM 1015 C C . ASP A 1 130 ? 9.555 -16.766 9.578 1 93.56 130 ASP A C 1
ATOM 1017 O O . ASP A 1 130 ? 10.227 -17.734 9.234 1 93.56 130 ASP A O 1
ATOM 1021 N N . GLU A 1 131 ? 9.008 -15.953 8.766 1 93.94 131 GLU A N 1
ATOM 1022 C CA . GLU A 1 131 ? 8.906 -16.297 7.352 1 93.94 131 GLU A CA 1
ATOM 1023 C C . GLU A 1 131 ? 10.094 -15.734 6.562 1 93.94 131 GLU A C 1
ATOM 1025 O O . GLU A 1 131 ? 10.477 -16.297 5.535 1 93.94 131 GLU A O 1
ATOM 1030 N N . ILE A 1 132 ? 10.625 -14.609 7.008 1 96.38 132 ILE A N 1
ATOM 1031 C CA . ILE A 1 132 ? 11.656 -13.93 6.23 1 96.38 132 ILE A CA 1
ATOM 1032 C C . ILE A 1 132 ? 13.023 -14.211 6.836 1 96.38 132 ILE A C 1
ATOM 1034 O O . ILE A 1 132 ? 13.281 -13.883 7.996 1 96.38 132 ILE A O 1
ATOM 1038 N N . ASP A 1 133 ? 13.922 -14.844 6.082 1 95.31 133 ASP A N 1
ATOM 1039 C CA . ASP A 1 133 ? 15.312 -15.047 6.469 1 95.31 133 ASP A CA 1
ATOM 1040 C C . ASP A 1 133 ? 16.094 -13.734 6.383 1 95.31 133 ASP A C 1
ATOM 1042 O O . ASP A 1 133 ? 16.141 -13.102 5.328 1 95.31 133 ASP A O 1
ATOM 1046 N N . ALA A 1 134 ? 16.719 -13.367 7.426 1 93.88 134 ALA A N 1
ATOM 1047 C CA . ALA A 1 134 ? 17.469 -12.117 7.492 1 93.88 134 ALA A CA 1
ATOM 1048 C C . ALA A 1 134 ? 18.562 -12.07 6.438 1 93.88 134 ALA A C 1
ATOM 1050 O O . ALA A 1 134 ? 18.875 -11.008 5.895 1 93.88 134 ALA A O 1
ATOM 1051 N N . ASN A 1 135 ? 19.141 -13.211 6.18 1 96.31 135 ASN A N 1
ATOM 1052 C CA . ASN A 1 135 ? 20.172 -13.266 5.145 1 96.31 135 ASN A CA 1
ATOM 1053 C C . ASN A 1 135 ? 19.594 -12.969 3.764 1 96.31 135 ASN A C 1
ATOM 1055 O O . ASN A 1 135 ? 20.25 -12.344 2.932 1 96.31 135 ASN A O 1
ATOM 1059 N N . ASP A 1 136 ? 18.391 -13.484 3.553 1 97.38 136 ASP A N 1
ATOM 1060 C CA . ASP A 1 136 ? 17.734 -13.18 2.285 1 97.38 136 ASP A CA 1
ATOM 1061 C C . ASP A 1 136 ? 17.391 -11.695 2.178 1 97.38 136 ASP A C 1
ATOM 1063 O O . ASP A 1 136 ? 17.531 -11.102 1.104 1 97.38 136 ASP A O 1
ATOM 1067 N N . LEU A 1 137 ? 16.984 -11.133 3.285 1 97.31 137 LEU A N 1
ATOM 1068 C CA . LEU A 1 137 ? 16.719 -9.695 3.303 1 97.31 137 LEU A CA 1
ATOM 1069 C C . LEU A 1 137 ? 17.984 -8.906 3.027 1 97.31 137 LEU A C 1
ATOM 1071 O O . LEU A 1 137 ? 17.969 -7.93 2.271 1 97.31 137 LEU A O 1
ATOM 1075 N N . ALA A 1 138 ? 19.094 -9.312 3.605 1 96.56 138 ALA A N 1
ATOM 1076 C CA . ALA A 1 138 ? 20.375 -8.656 3.385 1 96.56 138 ALA A CA 1
ATOM 1077 C C . ALA A 1 138 ? 20.797 -8.766 1.923 1 96.56 138 ALA A C 1
ATOM 1079 O O . ALA A 1 138 ? 21.281 -7.793 1.336 1 96.56 138 ALA A O 1
ATOM 1080 N N . LYS A 1 139 ? 20.625 -9.922 1.398 1 97.88 139 LYS A N 1
ATOM 1081 C CA . LYS A 1 139 ? 20.984 -10.148 -0 1 97.88 139 LYS A CA 1
ATOM 1082 C C . LYS A 1 139 ? 20.125 -9.297 -0.928 1 97.88 139 LYS A C 1
ATOM 1084 O O . LYS A 1 139 ? 20.609 -8.742 -1.911 1 97.88 139 LYS A O 1
ATOM 1089 N N . ALA A 1 140 ? 18.828 -9.227 -0.612 1 98.31 140 ALA A N 1
ATOM 1090 C CA . ALA A 1 140 ? 17.938 -8.367 -1.385 1 98.31 140 ALA A CA 1
ATOM 1091 C C . ALA A 1 140 ? 18.391 -6.914 -1.336 1 98.31 140 ALA A C 1
ATOM 1093 O O . ALA A 1 140 ? 18.453 -6.242 -2.367 1 98.31 140 ALA A O 1
ATOM 1094 N N . ALA A 1 141 ? 18.719 -6.469 -0.17 1 96.81 141 ALA A N 1
ATOM 1095 C CA . ALA A 1 141 ? 19.172 -5.094 0.012 1 96.81 141 ALA A CA 1
ATOM 1096 C C . ALA A 1 141 ? 20.469 -4.836 -0.754 1 96.81 141 ALA A C 1
ATOM 1098 O O . ALA A 1 141 ? 20.656 -3.764 -1.331 1 96.81 141 ALA A O 1
ATOM 1099 N N . GLU A 1 142 ? 21.328 -5.797 -0.75 1 97.19 142 GLU A N 1
ATOM 1100 C CA . GLU A 1 142 ? 22.594 -5.699 -1.478 1 97.19 142 GLU A CA 1
ATOM 1101 C C . GLU A 1 142 ? 22.359 -5.57 -2.98 1 97.19 142 GLU A C 1
ATOM 1103 O O . GLU A 1 142 ? 22.906 -4.676 -3.627 1 97.19 142 GLU A O 1
ATOM 1108 N N . ILE A 1 143 ? 21.516 -6.414 -3.5 1 98.12 143 ILE A N 1
ATOM 1109 C CA . ILE A 1 143 ? 21.234 -6.426 -4.93 1 98.12 143 ILE A CA 1
ATOM 1110 C C . ILE A 1 143 ? 20.609 -5.094 -5.34 1 98.12 143 ILE A C 1
ATOM 1112 O O . ILE A 1 143 ? 21.047 -4.465 -6.305 1 98.12 143 ILE A O 1
ATOM 1116 N N . LEU A 1 144 ? 19.656 -4.633 -4.582 1 98 144 LEU A N 1
ATOM 1117 C CA . LEU A 1 144 ? 18.938 -3.41 -4.914 1 98 144 LEU A CA 1
ATOM 1118 C C . LEU A 1 144 ? 19.812 -2.184 -4.68 1 98 144 LEU A C 1
ATOM 1120 O O . LEU A 1 144 ? 19.781 -1.238 -5.473 1 98 144 LEU A O 1
ATOM 1124 N N . GLY A 1 145 ? 20.516 -2.195 -3.607 1 96.25 145 GLY A N 1
ATOM 1125 C CA . GLY A 1 145 ? 21.406 -1.087 -3.295 1 96.25 145 GLY A CA 1
ATOM 1126 C C . GLY A 1 145 ? 22.531 -0.915 -4.305 1 96.25 145 GLY A C 1
ATOM 1127 O O . GLY A 1 145 ? 22.891 0.212 -4.648 1 96.25 145 GLY A O 1
ATOM 1128 N N . ASP A 1 146 ? 23.062 -1.991 -4.844 1 96.62 146 ASP A N 1
ATOM 1129 C CA . ASP A 1 146 ? 24.203 -1.97 -5.762 1 96.62 146 ASP A CA 1
ATOM 1130 C C . ASP A 1 146 ? 23.75 -1.694 -7.191 1 96.62 146 ASP A C 1
ATOM 1132 O O . ASP A 1 146 ? 24.562 -1.349 -8.055 1 96.62 146 ASP A O 1
ATOM 1136 N N . ALA A 1 147 ? 22.484 -1.876 -7.469 1 97.5 147 ALA A N 1
ATOM 1137 C CA . ALA A 1 147 ? 21.969 -1.712 -8.828 1 97.5 147 ALA A CA 1
ATOM 1138 C C . ALA A 1 147 ? 22.094 -0.262 -9.289 1 97.5 147 ALA A C 1
ATOM 1140 O O . ALA A 1 147 ? 21.844 0.664 -8.508 1 97.5 147 ALA A O 1
ATOM 1141 N N . GLU A 1 148 ? 22.5 -0.06 -10.539 1 96.31 148 GLU A N 1
ATOM 1142 C CA . GLU A 1 148 ? 22.469 1.281 -11.117 1 96.31 148 GLU A CA 1
ATOM 1143 C C . GLU A 1 148 ? 21.047 1.835 -11.148 1 96.31 148 GLU A C 1
ATOM 1145 O O . GLU A 1 148 ? 20.812 2.996 -10.805 1 96.31 148 GLU A O 1
ATOM 1150 N N . THR A 1 149 ? 20.188 0.98 -11.586 1 96.88 149 THR A N 1
ATOM 1151 C CA . THR A 1 149 ? 18.766 1.293 -11.641 1 96.88 149 THR A CA 1
ATOM 1152 C C . THR A 1 149 ? 17.938 0.112 -11.156 1 96.88 149 THR A C 1
ATOM 1154 O O . THR A 1 149 ? 18.219 -1.038 -11.492 1 96.88 149 THR A O 1
ATOM 1157 N N . VAL A 1 150 ? 16.984 0.398 -10.312 1 98.12 150 VAL A N 1
ATOM 1158 C CA . VAL A 1 150 ? 16.047 -0.628 -9.883 1 98.12 150 VAL A CA 1
ATOM 1159 C C . VAL A 1 150 ? 14.758 -0.516 -10.695 1 98.12 150 VAL A C 1
ATOM 1161 O O . VAL A 1 150 ? 14.086 0.518 -10.672 1 98.12 150 VAL A O 1
ATOM 1164 N N . PHE A 1 151 ? 14.445 -1.5 -11.477 1 97.88 151 PHE A N 1
ATOM 1165 C CA . PHE A 1 151 ? 13.18 -1.609 -12.188 1 97.88 151 PHE A CA 1
ATOM 1166 C C . PHE A 1 151 ? 12.117 -2.246 -11.297 1 97.88 151 PHE A C 1
ATOM 1168 O O . PHE A 1 151 ? 12.391 -3.207 -10.578 1 97.88 151 PHE A O 1
ATOM 1175 N N . LEU A 1 152 ? 10.945 -1.673 -11.297 1 98 152 LEU A N 1
ATOM 1176 C CA . LEU A 1 152 ? 9.875 -2.107 -10.406 1 98 152 LEU A CA 1
ATOM 1177 C C . LEU A 1 152 ? 8.695 -2.654 -11.211 1 98 152 LEU A C 1
ATOM 1179 O O . LEU A 1 152 ? 8.219 -2.002 -12.141 1 98 152 LEU A O 1
ATOM 1183 N N . LEU A 1 153 ? 8.258 -3.826 -10.812 1 96.88 153 LEU A N 1
ATOM 1184 C CA . LEU A 1 153 ? 7.168 -4.496 -11.523 1 96.88 153 LEU A CA 1
ATOM 1185 C C . LEU A 1 153 ? 6.148 -5.062 -10.539 1 96.88 153 LEU A C 1
ATOM 1187 O O . LEU A 1 153 ? 6.496 -5.871 -9.672 1 96.88 153 LEU A O 1
ATOM 1191 N N . GLY A 1 154 ? 5.004 -4.723 -10.539 1 94.88 154 GLY A N 1
ATOM 1192 C CA . GLY A 1 154 ? 3.83 -5.184 -9.812 1 94.88 154 GLY A CA 1
ATOM 1193 C C . GLY A 1 154 ? 2.525 -4.738 -10.445 1 94.88 154 GLY A C 1
ATOM 1194 O O . GLY A 1 154 ? 2.391 -3.582 -10.859 1 94.88 154 GLY A O 1
ATOM 1195 N N . GLN A 1 155 ? 1.659 -5.594 -10.516 1 90.31 155 GLN A N 1
ATOM 1196 C CA . GLN A 1 155 ? 0.37 -5.312 -11.141 1 90.31 155 GLN A CA 1
ATOM 1197 C C . GLN A 1 155 ? -0.781 -5.805 -10.266 1 90.31 155 GLN A C 1
ATOM 1199 O O . GLN A 1 155 ? -0.587 -6.66 -9.398 1 90.31 155 GLN A O 1
ATOM 1204 N N . LEU A 1 156 ? -1.989 -5.215 -10.469 1 89.19 156 LEU A N 1
ATOM 1205 C CA . LEU A 1 156 ? -3.203 -5.566 -9.742 1 89.19 156 LEU A CA 1
ATOM 1206 C C . LEU A 1 156 ? -3.008 -5.395 -8.242 1 89.19 156 LEU A C 1
ATOM 1208 O O . LEU A 1 156 ? -2.68 -4.301 -7.773 1 89.19 156 LEU A O 1
ATOM 1212 N N . ARG A 1 157 ? -3.129 -6.402 -7.484 1 89.31 157 ARG A N 1
ATOM 1213 C CA . ARG A 1 157 ? -3.09 -6.324 -6.027 1 89.31 157 ARG A CA 1
ATOM 1214 C C . ARG A 1 157 ? -1.697 -5.938 -5.539 1 89.31 157 ARG A C 1
ATOM 1216 O O . ARG A 1 157 ? -1.543 -5.441 -4.422 1 89.31 157 ARG A O 1
ATOM 1223 N N . SER A 1 158 ? -0.726 -6.16 -6.363 1 94.19 158 SER A N 1
ATOM 1224 C CA . SER A 1 158 ? 0.646 -5.902 -5.934 1 94.19 158 SER A CA 1
ATOM 1225 C C . SER A 1 158 ? 1.097 -4.5 -6.328 1 94.19 158 SER A C 1
ATOM 1227 O O . SER A 1 158 ? 2.15 -4.035 -5.891 1 94.19 158 SER A O 1
ATOM 1229 N N . ALA A 1 159 ? 0.298 -3.783 -7.133 1 93.62 159 ALA A N 1
ATOM 1230 C CA . ALA A 1 159 ? 0.668 -2.463 -7.637 1 93.62 159 ALA A CA 1
ATOM 1231 C C . ALA A 1 159 ? 0.936 -1.494 -6.488 1 93.62 159 ALA A C 1
ATOM 1233 O O . ALA A 1 159 ? 1.941 -0.78 -6.488 1 93.62 159 ALA A O 1
ATOM 1234 N N . PRO A 1 160 ? 0.111 -1.486 -5.426 1 96.25 160 PRO A N 1
ATOM 1235 C CA . PRO A 1 160 ? 0.375 -0.563 -4.32 1 96.25 160 PRO A CA 1
ATOM 1236 C C . PRO A 1 160 ? 1.717 -0.827 -3.639 1 96.25 160 PRO A C 1
ATOM 1238 O O . PRO A 1 160 ? 2.363 0.107 -3.158 1 96.25 160 PRO A O 1
ATOM 1241 N N . VAL A 1 161 ? 2.141 -2.039 -3.613 1 97.31 161 VAL A N 1
ATOM 1242 C CA . VAL A 1 161 ? 3.389 -2.402 -2.953 1 97.31 161 VAL A CA 1
ATOM 1243 C C . VAL A 1 161 ? 4.57 -1.791 -3.703 1 97.31 161 VAL A C 1
ATOM 1245 O O . VAL A 1 161 ? 5.449 -1.175 -3.096 1 97.31 161 VAL A O 1
ATOM 1248 N N . VAL A 1 162 ? 4.559 -1.907 -5.016 1 96.56 162 VAL A N 1
ATOM 1249 C CA . VAL A 1 162 ? 5.668 -1.391 -5.809 1 96.56 162 VAL A CA 1
ATOM 1250 C C . VAL A 1 162 ? 5.641 0.136 -5.809 1 96.56 162 VAL A C 1
ATOM 1252 O O . VAL A 1 162 ? 6.688 0.783 -5.844 1 96.56 162 VAL A O 1
ATOM 1255 N N . GLU A 1 163 ? 4.402 0.677 -5.746 1 94.69 163 GLU A N 1
ATOM 1256 C CA . GLU A 1 163 ? 4.277 2.127 -5.641 1 94.69 163 GLU A CA 1
ATOM 1257 C C . GLU A 1 163 ? 4.934 2.646 -4.363 1 94.69 163 GLU A C 1
ATOM 1259 O O . GLU A 1 163 ? 5.609 3.676 -4.383 1 94.69 163 GLU A O 1
ATOM 1264 N N . LEU A 1 164 ? 4.734 1.992 -3.283 1 96 164 LEU A N 1
ATOM 1265 C CA . LEU A 1 164 ? 5.363 2.381 -2.025 1 96 164 LEU A CA 1
ATOM 1266 C C . LEU A 1 164 ? 6.883 2.291 -2.129 1 96 164 LEU A C 1
ATOM 1268 O O . LEU A 1 164 ? 7.594 3.197 -1.69 1 96 164 LEU A O 1
ATOM 1272 N N . ILE A 1 165 ? 7.355 1.212 -2.723 1 96.81 165 ILE A N 1
ATOM 1273 C CA . ILE A 1 165 ? 8.789 1.008 -2.854 1 96.81 165 ILE A CA 1
ATOM 1274 C C . ILE A 1 165 ? 9.398 2.121 -3.705 1 96.81 165 ILE A C 1
ATOM 1276 O O . ILE A 1 165 ? 10.453 2.658 -3.375 1 96.81 165 ILE A O 1
ATOM 1280 N N . ARG A 1 166 ? 8.711 2.439 -4.793 1 94.88 166 ARG A N 1
ATOM 1281 C CA . ARG A 1 166 ? 9.172 3.537 -5.633 1 94.88 166 ARG A CA 1
ATOM 1282 C C . ARG A 1 166 ? 9.312 4.824 -4.828 1 94.88 166 ARG A C 1
ATOM 1284 O O . ARG A 1 166 ? 10.32 5.523 -4.934 1 94.88 166 ARG A O 1
ATOM 1291 N N . TYR A 1 167 ? 8.336 5.105 -4.02 1 92.69 167 TYR A N 1
ATOM 1292 C CA . TYR A 1 167 ? 8.328 6.297 -3.182 1 92.69 167 TYR A CA 1
ATOM 1293 C C . TYR A 1 167 ? 9.508 6.297 -2.219 1 92.69 167 TYR A C 1
ATOM 1295 O O . TYR A 1 167 ? 10.258 7.273 -2.145 1 92.69 167 TYR A O 1
ATOM 1303 N N . LEU A 1 168 ? 9.734 5.227 -1.544 1 92.62 168 LEU A N 1
ATOM 1304 C CA . LEU A 1 168 ? 10.766 5.125 -0.514 1 92.62 168 LEU A CA 1
ATOM 1305 C C . LEU A 1 168 ? 12.156 5.137 -1.135 1 92.62 168 LEU A C 1
ATOM 1307 O O . LEU A 1 168 ? 13.062 5.809 -0.631 1 92.62 168 LEU A O 1
ATOM 1311 N N . LEU A 1 169 ? 12.305 4.43 -2.246 1 93.38 169 LEU A N 1
ATOM 1312 C CA . LEU A 1 169 ? 13.609 4.398 -2.898 1 93.38 169 LEU A CA 1
ATOM 1313 C C . LEU A 1 169 ? 13.969 5.766 -3.465 1 93.38 169 LEU A C 1
ATOM 1315 O O . LEU A 1 169 ? 15.125 6.18 -3.416 1 93.38 169 LEU A O 1
ATOM 1319 N N . THR A 1 170 ? 12.969 6.441 -4.055 1 90.75 170 THR A N 1
ATOM 1320 C CA . THR A 1 170 ? 13.195 7.785 -4.57 1 90.75 170 THR A CA 1
ATOM 1321 C C . THR A 1 170 ? 13.688 8.711 -3.461 1 90.75 170 THR A C 1
ATOM 1323 O O . THR A 1 170 ? 14.586 9.531 -3.68 1 90.75 170 THR A O 1
ATOM 1326 N N . MET A 1 171 ? 13.211 8.547 -2.281 1 87.12 171 MET A N 1
ATOM 1327 C CA . MET A 1 171 ? 13.586 9.391 -1.145 1 87.12 171 MET A CA 1
ATOM 1328 C C . MET A 1 171 ? 15.055 9.188 -0.778 1 87.12 171 MET A C 1
ATOM 1330 O O . MET A 1 171 ? 15.719 10.125 -0.328 1 87.12 171 MET A O 1
ATOM 1334 N N . VAL A 1 172 ? 15.523 7.996 -1.044 1 87 172 VAL A N 1
ATOM 1335 C CA . VAL A 1 172 ? 16.891 7.727 -0.623 1 87 172 VAL A CA 1
ATOM 1336 C C . VAL A 1 172 ? 17.844 7.875 -1.813 1 87 172 VAL A C 1
ATOM 1338 O O . VAL A 1 172 ? 19.016 7.52 -1.726 1 87 172 VAL A O 1
ATOM 1341 N N . GLY A 1 173 ? 17.297 8.336 -2.947 1 88.88 173 GLY A N 1
ATOM 1342 C CA . GLY A 1 173 ? 18.125 8.688 -4.086 1 88.88 173 GLY A CA 1
ATOM 1343 C C . GLY A 1 173 ? 18.422 7.52 -5.008 1 88.88 173 GLY A C 1
ATOM 1344 O O . GLY A 1 173 ? 19.344 7.57 -5.816 1 88.88 173 GLY A O 1
ATOM 1345 N N . LYS A 1 174 ? 17.703 6.422 -4.883 1 92.56 174 LYS A N 1
ATOM 1346 C CA . LYS A 1 174 ? 17.875 5.273 -5.77 1 92.56 174 LYS A CA 1
ATOM 1347 C C . LYS A 1 174 ? 17.047 5.441 -7.047 1 92.56 174 LYS A C 1
ATOM 1349 O O . LYS A 1 174 ? 15.844 5.695 -6.988 1 92.56 174 LYS A O 1
ATOM 1354 N N . LYS A 1 175 ? 17.766 5.391 -8.242 1 93.31 175 LYS A N 1
ATOM 1355 C CA . LYS A 1 175 ? 17.062 5.469 -9.523 1 93.31 175 LYS A CA 1
ATOM 1356 C C . LYS A 1 175 ? 16.094 4.301 -9.695 1 93.31 175 LYS A C 1
ATOM 1358 O O . LYS A 1 175 ? 16.484 3.139 -9.547 1 93.31 175 LYS A O 1
ATOM 1363 N N . CYS A 1 176 ? 14.82 4.625 -9.938 1 94.88 176 CYS A N 1
ATOM 1364 C CA . CYS A 1 176 ? 13.789 3.613 -10.117 1 94.88 176 CYS A CA 1
ATOM 1365 C C . CYS A 1 176 ? 13.016 3.846 -11.414 1 94.88 176 CYS A C 1
ATOM 1367 O O . CYS A 1 176 ? 12.742 4.988 -11.781 1 94.88 176 CYS A O 1
ATOM 1369 N N . ILE A 1 177 ? 12.695 2.783 -12.086 1 93.56 177 ILE A N 1
ATOM 1370 C CA . ILE A 1 177 ? 11.828 2.818 -13.25 1 93.56 177 ILE A CA 1
ATOM 1371 C C . ILE A 1 177 ? 10.656 1.854 -13.055 1 93.56 177 ILE A C 1
ATOM 1373 O O . ILE A 1 177 ? 10.867 0.662 -12.812 1 93.56 177 ILE A O 1
ATOM 1377 N N . MET A 1 178 ? 9.414 2.354 -13.094 1 94 178 MET A N 1
ATOM 1378 C CA . MET A 1 178 ? 8.211 1.531 -13.008 1 94 178 MET A CA 1
ATOM 1379 C C . MET A 1 178 ? 7.863 0.925 -14.359 1 94 178 MET A C 1
ATOM 1381 O O . MET A 1 178 ? 7.871 1.622 -15.375 1 94 178 MET A O 1
ATOM 1385 N N . LEU A 1 179 ? 7.609 -0.337 -14.32 1 91.44 179 LEU A N 1
ATOM 1386 C CA . LEU A 1 179 ? 7.102 -0.958 -15.539 1 91.44 179 LEU A CA 1
ATOM 1387 C C . LEU A 1 179 ? 5.59 -0.781 -15.648 1 91.44 179 LEU A C 1
ATOM 1389 O O . LEU A 1 179 ? 4.832 -1.384 -14.891 1 91.44 179 LEU A O 1
ATOM 1393 N N . ASP A 1 180 ? 5.113 0.121 -16.375 1 74.12 180 ASP A N 1
ATOM 1394 C CA . ASP A 1 180 ? 3.709 0.478 -16.547 1 74.12 180 ASP A CA 1
ATOM 1395 C C . ASP A 1 180 ? 3.006 -0.52 -17.469 1 74.12 180 ASP A C 1
ATOM 1397 O O . ASP A 1 180 ? 3.459 -0.765 -18.594 1 74.12 180 ASP A O 1
ATOM 1401 N N . PRO A 1 181 ? 2 -1.105 -17.062 1 64.06 181 PRO A N 1
ATOM 1402 C CA . PRO A 1 181 ? 1.388 -2.225 -17.781 1 64.06 181 PRO A CA 1
ATOM 1403 C C . PRO A 1 181 ? 0.636 -1.778 -19.031 1 64.06 181 PRO A C 1
ATOM 1405 O O . PRO A 1 181 ? 0.402 -2.584 -19.938 1 64.06 181 PRO A O 1
ATOM 1408 N N . SER A 1 182 ? 0.575 -0.572 -19.25 1 64.88 182 SER A N 1
ATOM 1409 C CA . SER A 1 182 ? -0.397 -0.237 -20.297 1 64.88 182 SER A CA 1
ATOM 1410 C C . SER A 1 182 ? 0.087 -0.679 -21.672 1 64.88 182 SER A C 1
ATOM 1412 O O . SER A 1 182 ? 1.229 -0.411 -22.047 1 64.88 182 SER A O 1
ATOM 1414 N N . GLY A 1 183 ? -0.799 -1.409 -22.328 1 63.69 183 GLY A N 1
ATOM 1415 C CA . GLY A 1 183 ? -0.658 -1.746 -23.734 1 63.69 183 GLY A CA 1
ATOM 1416 C C . GLY A 1 183 ? 0.536 -2.639 -24.031 1 63.69 183 GLY A C 1
ATOM 1417 O O . GLY A 1 183 ? 1.045 -2.666 -25.141 1 63.69 183 GLY A O 1
ATOM 1418 N N . GLY A 1 184 ? 1.084 -3.232 -22.984 1 74.56 184 GLY A N 1
ATOM 1419 C CA . GLY A 1 184 ? 2.188 -4.148 -23.219 1 74.56 184 GLY A CA 1
ATOM 1420 C C . GLY A 1 184 ? 3.547 -3.482 -23.125 1 74.56 184 GLY A C 1
ATOM 1421 O O . GLY A 1 184 ? 4.578 -4.133 -23.312 1 74.56 184 GLY A O 1
ATOM 1422 N N . LEU A 1 185 ? 3.66 -2.256 -22.797 1 76.5 185 LEU A N 1
ATOM 1423 C CA . LEU A 1 185 ? 4.902 -1.488 -22.75 1 76.5 185 LEU A CA 1
ATOM 1424 C C . LEU A 1 185 ? 5.836 -2.029 -21.672 1 76.5 185 LEU A C 1
ATOM 1426 O O . LEU A 1 185 ? 7.059 -1.917 -21.797 1 76.5 185 LEU A O 1
ATOM 1430 N N . ALA A 1 186 ? 5.207 -2.637 -20.703 1 88.75 186 ALA A N 1
ATOM 1431 C CA . ALA A 1 186 ? 6.004 -3.16 -19.594 1 88.75 186 ALA A CA 1
ATOM 1432 C C . ALA A 1 186 ? 7.047 -4.152 -20.094 1 88.75 186 ALA A C 1
ATOM 1434 O O . ALA A 1 186 ? 8.195 -4.145 -19.625 1 88.75 186 ALA A O 1
ATOM 1435 N N . THR A 1 187 ? 6.648 -4.945 -21.047 1 87.31 187 THR A N 1
ATOM 1436 C CA . THR A 1 187 ? 7.559 -5.941 -21.609 1 87.31 187 THR A CA 1
ATOM 1437 C C . THR A 1 187 ? 8.742 -5.266 -22.297 1 87.31 187 THR A C 1
ATOM 1439 O O . THR A 1 187 ? 9.883 -5.707 -22.172 1 87.31 187 THR A O 1
ATOM 1442 N N . HIS A 1 188 ? 8.484 -4.238 -23 1 86.06 188 HIS A N 1
ATOM 1443 C CA . HIS A 1 188 ? 9.531 -3.533 -23.734 1 86.06 188 HIS A CA 1
ATOM 1444 C C . HIS A 1 188 ? 10.445 -2.77 -22.781 1 86.06 188 HIS A C 1
ATOM 1446 O O . HIS A 1 188 ? 11.656 -2.707 -23 1 86.06 188 HIS A O 1
ATOM 1452 N N . ILE A 1 189 ? 9.906 -2.23 -21.781 1 89.19 189 ILE A N 1
ATOM 1453 C CA . ILE A 1 189 ? 10.711 -1.562 -20.766 1 89.19 189 ILE A CA 1
ATOM 1454 C C . ILE A 1 189 ? 11.633 -2.576 -20.078 1 89.19 189 ILE A C 1
ATOM 1456 O O . ILE A 1 189 ? 12.812 -2.309 -19.875 1 89.19 189 ILE A O 1
ATOM 1460 N N . ALA A 1 190 ? 11.102 -3.74 -19.812 1 93.75 190 ALA A N 1
ATOM 1461 C CA . ALA A 1 190 ? 11.883 -4.789 -19.156 1 93.75 190 ALA A CA 1
ATOM 1462 C C . ALA A 1 190 ? 13.094 -5.18 -20 1 93.75 190 ALA A C 1
ATOM 1464 O O . ALA A 1 190 ? 14.148 -5.523 -19.469 1 93.75 190 ALA A O 1
ATOM 1465 N N . ARG A 1 191 ? 12.969 -5.078 -21.281 1 91.81 191 ARG A N 1
ATOM 1466 C CA . ARG A 1 191 ? 14.039 -5.473 -22.188 1 91.81 191 ARG A CA 1
ATOM 1467 C C . ARG A 1 191 ? 15.211 -4.496 -22.109 1 91.81 191 ARG A C 1
ATOM 1469 O O . ARG A 1 191 ? 16.312 -4.805 -22.562 1 91.81 191 ARG A O 1
ATOM 1476 N N . THR A 1 192 ? 15 -3.342 -21.547 1 93.38 192 THR A N 1
ATOM 1477 C CA . THR A 1 192 ? 16.062 -2.348 -21.422 1 93.38 192 THR A CA 1
ATOM 1478 C C . THR A 1 192 ? 16.875 -2.58 -20.156 1 93.38 192 THR A C 1
ATOM 1480 O O . THR A 1 192 ? 17.891 -1.917 -19.938 1 93.38 192 THR A O 1
ATOM 1483 N N . ILE A 1 193 ? 16.516 -3.555 -19.328 1 96.44 193 ILE A N 1
ATOM 1484 C CA . ILE A 1 193 ? 17.25 -3.865 -18.109 1 96.44 193 ILE A CA 1
ATOM 1485 C C . ILE A 1 193 ? 18.641 -4.395 -18.484 1 96.44 193 ILE A C 1
ATOM 1487 O O . ILE A 1 193 ? 18.766 -5.414 -19.156 1 96.44 193 ILE A O 1
ATOM 1491 N N . GLY A 1 194 ? 19.672 -3.734 -17.984 1 96.44 194 GLY A N 1
ATOM 1492 C CA . GLY A 1 194 ? 21.047 -4.125 -18.266 1 96.44 194 GLY A CA 1
ATOM 1493 C C . GLY A 1 194 ? 21.672 -4.945 -17.156 1 96.44 194 GLY A C 1
ATOM 1494 O O . GLY A 1 194 ? 21.031 -5.172 -16.109 1 96.44 194 GLY A O 1
ATOM 1495 N N . PRO A 1 195 ? 22.938 -5.336 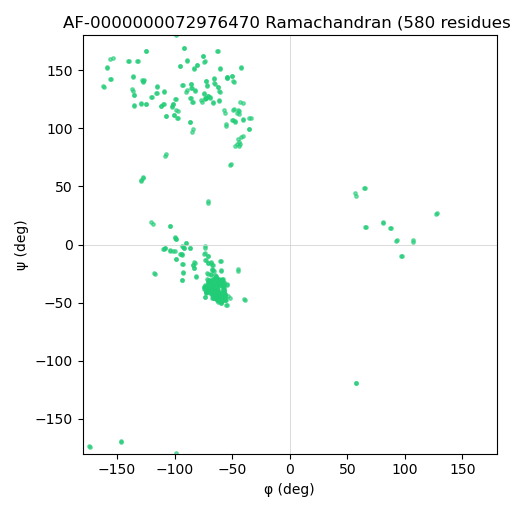-17.344 1 96.62 195 PRO A N 1
ATOM 1496 C CA . PRO A 1 195 ? 23.609 -6.219 -16.391 1 96.62 195 PRO A CA 1
ATOM 1497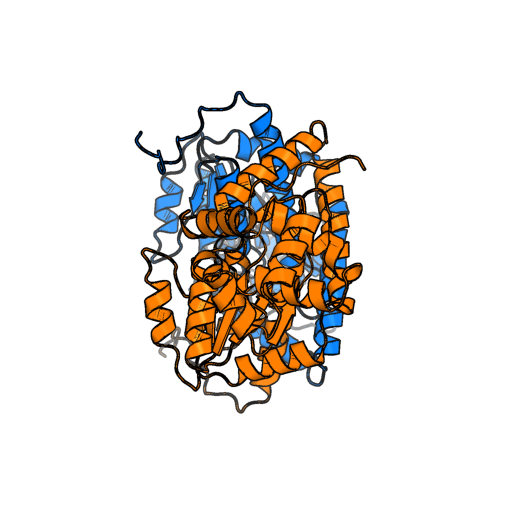 C C . PRO A 1 195 ? 23.875 -5.535 -15.047 1 96.62 195 PRO A C 1
ATOM 1499 O O . PRO A 1 195 ? 24.125 -6.211 -14.047 1 96.62 195 PRO A O 1
ATOM 1502 N N . LYS A 1 196 ? 23.797 -4.211 -15 1 97.69 196 LYS A N 1
ATOM 1503 C CA . LYS A 1 196 ? 24.078 -3.484 -13.758 1 97.69 196 LYS A CA 1
ATOM 1504 C C . LYS A 1 196 ? 22.781 -3.096 -13.047 1 97.69 196 LYS A C 1
ATOM 1506 O O . LYS A 1 196 ? 22.812 -2.502 -11.969 1 97.69 196 LYS A O 1
ATOM 1511 N N . ASP A 1 197 ? 21.641 -3.35 -13.664 1 98.06 197 ASP A N 1
ATOM 1512 C CA . ASP A 1 197 ? 20.312 -3.049 -13.109 1 98.06 197 ASP A CA 1
ATOM 1513 C C . ASP A 1 197 ? 19.766 -4.242 -12.344 1 98.06 197 ASP A C 1
ATOM 1515 O O . ASP A 1 197 ? 20.344 -5.332 -12.367 1 98.06 197 ASP A O 1
ATOM 1519 N N . ALA A 1 198 ? 18.719 -4.039 -11.625 1 98.5 198 ALA A N 1
ATOM 1520 C CA . ALA A 1 198 ? 18 -5.098 -10.93 1 98.5 198 ALA A CA 1
ATOM 1521 C C . ALA A 1 198 ? 16.484 -4.93 -11.094 1 98.5 198 ALA A C 1
ATOM 1523 O O . ALA A 1 198 ? 15.992 -3.807 -11.203 1 98.5 198 ALA A O 1
ATOM 1524 N N . LEU A 1 199 ? 15.828 -6.02 -11.188 1 98.62 199 LEU A N 1
ATOM 1525 C CA . LEU A 1 199 ? 14.367 -6.035 -11.203 1 98.62 199 LEU A CA 1
ATOM 1526 C C . LEU A 1 199 ? 13.812 -6.434 -9.836 1 98.62 199 LEU A C 1
ATOM 1528 O O . LEU A 1 199 ? 14.219 -7.453 -9.273 1 98.62 199 LEU A O 1
ATOM 1532 N N . LEU A 1 200 ? 13.039 -5.613 -9.242 1 98.69 200 LEU A N 1
ATOM 1533 C CA . LEU A 1 200 ? 12.188 -5.984 -8.117 1 98.69 200 LEU A CA 1
ATOM 1534 C C . LEU A 1 200 ? 10.766 -6.281 -8.578 1 98.69 200 LEU A C 1
ATOM 1536 O O . LEU A 1 200 ? 10.047 -5.371 -8.992 1 98.69 200 LEU A O 1
ATOM 1540 N N . ALA A 1 201 ? 10.383 -7.5 -8.547 1 98.06 201 ALA A N 1
ATOM 1541 C CA . ALA A 1 201 ? 9.07 -7.949 -8.992 1 98.06 201 ALA A CA 1
ATOM 1542 C C . ALA A 1 201 ? 8.211 -8.383 -7.812 1 98.06 201 ALA A C 1
ATOM 1544 O O . ALA A 1 201 ? 8.672 -9.133 -6.941 1 98.06 201 ALA A O 1
ATOM 1545 N N . VAL A 1 202 ? 7 -7.91 -7.766 1 97.38 202 VAL A N 1
ATOM 1546 C CA . VAL A 1 202 ? 6.039 -8.258 -6.723 1 97.38 202 VAL A CA 1
ATOM 1547 C C . VAL A 1 202 ? 4.809 -8.906 -7.344 1 97.38 202 VAL A C 1
ATOM 1549 O O . VAL A 1 202 ? 4.211 -8.367 -8.273 1 97.38 202 VAL A O 1
ATOM 1552 N N . SER A 1 203 ? 4.457 -10.047 -6.875 1 93.19 203 SER A N 1
ATOM 1553 C CA . SER A 1 203 ? 3.264 -10.734 -7.355 1 93.19 203 SER A CA 1
ATOM 1554 C C . SER A 1 203 ? 2.723 -11.703 -6.309 1 93.19 203 SER A C 1
ATOM 1556 O O . SER A 1 203 ? 3.492 -12.367 -5.613 1 93.19 203 SER A O 1
ATOM 1558 N N . PHE A 1 204 ? 1.445 -11.781 -6.23 1 90.62 204 PHE A N 1
ATOM 1559 C CA . PHE A 1 204 ? 0.749 -12.664 -5.305 1 90.62 204 PHE A CA 1
ATOM 1560 C C . PHE A 1 204 ? -0.23 -13.57 -6.043 1 90.62 204 PHE A C 1
ATOM 1562 O O . PHE A 1 204 ? -0.497 -13.359 -7.23 1 90.62 204 PHE A O 1
ATOM 1569 N N . ARG A 1 205 ? -0.703 -14.602 -5.32 1 84.56 205 ARG A N 1
ATOM 1570 C CA . ARG A 1 205 ? -1.685 -15.484 -5.93 1 84.56 205 ARG A CA 1
ATOM 1571 C C . ARG A 1 205 ? -2.732 -14.695 -6.707 1 84.56 205 ARG A C 1
ATOM 1573 O O . ARG A 1 205 ? -3.172 -13.633 -6.262 1 84.56 205 ARG A O 1
ATOM 1580 N N . PHE A 1 206 ? -3.25 -15.492 -7.773 1 85.12 206 PHE A N 1
ATOM 1581 C CA . PHE A 1 206 ? -3.939 -14.836 -8.875 1 85.12 206 PHE A CA 1
ATOM 1582 C C . PHE A 1 206 ? -2.979 -13.945 -9.664 1 85.12 206 PHE A C 1
ATOM 1584 O O . PHE A 1 206 ? -3.27 -12.773 -9.914 1 85.12 206 PHE A O 1
ATOM 1591 N N . TYR A 1 207 ? -1.903 -14.625 -9.93 1 86 207 TYR A N 1
ATOM 1592 C CA . TYR A 1 207 ? -0.739 -13.961 -10.492 1 86 207 TYR A CA 1
ATOM 1593 C C . TYR A 1 207 ? -1.062 -13.367 -11.859 1 86 207 TYR A C 1
ATOM 1595 O O . TYR A 1 207 ? -1.678 -14.023 -12.703 1 86 207 TYR A O 1
ATOM 1603 N N . ALA A 1 208 ? -0.617 -12.164 -12.031 1 85.69 208 ALA A N 1
ATOM 1604 C CA . ALA A 1 208 ? -0.735 -11.57 -13.367 1 85.69 208 ALA A CA 1
ATOM 1605 C C . ALA A 1 208 ? 0.201 -12.258 -14.359 1 85.69 208 ALA A C 1
ATOM 1607 O O . ALA A 1 208 ? 1.413 -12.32 -14.133 1 85.69 208 ALA A O 1
ATOM 1608 N N . ASN A 1 209 ? -0.349 -12.695 -15.438 1 83.69 209 ASN A N 1
ATOM 1609 C CA . ASN A 1 209 ? 0.424 -13.398 -16.453 1 83.69 209 ASN A CA 1
ATOM 1610 C C . ASN A 1 209 ? 1.593 -12.555 -16.953 1 83.69 209 ASN A C 1
ATOM 1612 O O . ASN A 1 209 ? 2.691 -13.078 -17.156 1 83.69 209 ASN A O 1
ATOM 1616 N N . GLU A 1 210 ? 1.335 -11.344 -17.109 1 87.25 210 GLU A N 1
ATOM 1617 C CA . GLU A 1 210 ? 2.361 -10.461 -17.656 1 87.25 210 GLU A CA 1
ATOM 1618 C C . GLU A 1 210 ? 3.559 -10.359 -16.719 1 87.25 210 GLU A C 1
ATOM 1620 O O . GLU A 1 210 ? 4.707 -10.336 -17.156 1 87.25 210 GLU A O 1
ATOM 1625 N N . VAL A 1 211 ? 3.295 -10.297 -15.438 1 90.94 211 VAL A N 1
ATOM 1626 C CA . VAL A 1 211 ? 4.375 -10.203 -14.461 1 90.94 211 VAL A CA 1
ATOM 1627 C C . VAL A 1 211 ? 5.23 -11.469 -14.516 1 90.94 211 VAL A C 1
ATOM 1629 O O . VAL A 1 211 ? 6.457 -11.391 -14.57 1 90.94 211 VAL A O 1
ATOM 1632 N N . VAL A 1 212 ? 4.555 -12.602 -14.578 1 90.69 212 VAL A N 1
ATOM 1633 C CA . VAL A 1 212 ? 5.246 -13.883 -14.609 1 90.69 212 VAL A CA 1
ATOM 1634 C C . VAL A 1 212 ? 6.094 -13.984 -15.875 1 90.69 212 VAL A C 1
ATOM 1636 O O . VAL A 1 212 ? 7.277 -14.336 -15.812 1 90.69 212 VAL A O 1
ATOM 1639 N N . SER A 1 213 ? 5.539 -13.602 -16.969 1 90.12 213 SER A N 1
ATOM 1640 C CA . SER A 1 213 ? 6.223 -13.68 -18.25 1 90.12 213 SER A CA 1
ATOM 1641 C C . SER A 1 213 ? 7.441 -12.766 -18.281 1 90.12 213 SER A C 1
ATOM 1643 O O . SER A 1 213 ? 8.508 -13.156 -18.766 1 90.12 213 SER A O 1
ATOM 1645 N N . ILE A 1 214 ? 7.328 -11.594 -17.766 1 93.44 214 ILE A N 1
ATOM 1646 C CA . ILE A 1 214 ? 8.422 -10.625 -17.766 1 93.44 214 ILE A CA 1
ATOM 1647 C C . ILE A 1 214 ? 9.562 -11.125 -16.891 1 93.44 214 ILE A C 1
ATOM 1649 O O . ILE A 1 214 ? 10.727 -11.055 -17.281 1 93.44 214 ILE A O 1
ATOM 1653 N N . VAL A 1 215 ? 9.195 -11.633 -15.758 1 95.56 215 VAL A N 1
ATOM 1654 C CA . VAL A 1 215 ? 10.203 -12.133 -14.836 1 95.56 215 VAL A CA 1
ATOM 1655 C C . VAL A 1 215 ? 10.977 -13.281 -15.477 1 95.56 215 VAL A C 1
ATOM 1657 O O . VAL A 1 215 ? 12.203 -13.352 -15.375 1 95.56 215 VAL A O 1
ATOM 1660 N N . GLU A 1 216 ? 10.281 -14.164 -16.172 1 93.38 216 GLU A N 1
ATOM 1661 C CA . GLU A 1 216 ? 10.914 -15.273 -16.859 1 93.38 216 GLU A CA 1
ATOM 1662 C C . GLU A 1 216 ? 11.875 -14.773 -17.938 1 93.38 216 GLU A C 1
ATOM 1664 O O . GLU A 1 216 ? 13 -15.273 -18.062 1 93.38 216 GLU A O 1
ATOM 1669 N N . GLU A 1 217 ? 11.461 -13.836 -18.641 1 93.19 217 GLU A N 1
ATOM 1670 C CA . GLU A 1 217 ? 12.273 -13.281 -19.719 1 93.19 217 GLU A CA 1
ATOM 1671 C C . GLU A 1 217 ? 13.516 -12.594 -19.172 1 93.19 217 GLU A C 1
ATOM 1673 O O . GLU A 1 217 ? 14.617 -12.766 -19.703 1 93.19 217 GLU A O 1
ATOM 1678 N N . VAL A 1 218 ? 13.359 -11.789 -18.156 1 96.56 218 VAL A N 1
ATOM 1679 C CA . VAL A 1 218 ? 14.469 -11.055 -17.547 1 96.56 218 VAL A CA 1
ATOM 1680 C C . VAL A 1 218 ? 15.484 -12.047 -16.969 1 96.56 218 VAL A C 1
ATOM 1682 O O . VAL A 1 218 ? 16.688 -11.859 -17.109 1 96.56 218 VAL A O 1
ATOM 1685 N N . ALA A 1 219 ? 15 -13.094 -16.406 1 96.12 219 ALA A N 1
ATOM 1686 C CA . ALA A 1 219 ? 15.867 -14.133 -15.859 1 96.12 219 ALA A CA 1
ATOM 1687 C C . ALA A 1 219 ? 16.656 -14.828 -16.969 1 96.12 219 ALA A C 1
ATOM 1689 O O . ALA A 1 219 ? 17.844 -15.133 -16.781 1 96.12 219 ALA A O 1
ATOM 1690 N N . ALA A 1 220 ? 16 -15.094 -18.062 1 94.31 220 ALA A N 1
ATOM 1691 C CA . ALA A 1 220 ? 16.641 -15.75 -19.203 1 94.31 220 ALA A CA 1
ATOM 1692 C C . ALA A 1 220 ? 17.812 -14.93 -19.719 1 94.31 220 ALA A C 1
ATOM 1694 O O . ALA A 1 220 ? 18.75 -15.469 -20.312 1 94.31 220 ALA A O 1
ATOM 1695 N N . GLN A 1 221 ? 17.781 -13.664 -19.422 1 95.38 221 GLN A N 1
ATOM 1696 C CA . GLN A 1 221 ? 18.844 -12.766 -19.844 1 95.38 221 GLN A CA 1
ATOM 1697 C C . GLN A 1 221 ? 19.938 -12.664 -18.766 1 95.38 221 GLN A C 1
ATOM 1699 O O . GLN A 1 221 ? 20.906 -11.93 -18.938 1 95.38 221 GLN A O 1
ATOM 1704 N N . GLY A 1 222 ? 19.734 -13.32 -17.656 1 96.31 222 GLY A N 1
ATOM 1705 C CA . GLY A 1 222 ? 20.734 -13.375 -16.609 1 96.31 222 GLY A CA 1
ATOM 1706 C C . GLY A 1 222 ? 20.75 -12.141 -15.727 1 96.31 222 GLY A C 1
ATOM 1707 O O . GLY A 1 222 ? 21.766 -11.828 -15.102 1 96.31 222 GLY A O 1
ATOM 1708 N N . ARG A 1 223 ? 19.688 -11.344 -15.719 1 97.38 223 ARG A N 1
ATOM 1709 C CA . ARG A 1 223 ? 19.609 -10.133 -14.914 1 97.38 223 ARG A CA 1
ATOM 1710 C C . ARG A 1 223 ? 19.25 -10.453 -13.469 1 97.38 223 ARG A C 1
ATOM 1712 O O . ARG A 1 223 ? 18.625 -11.477 -13.195 1 97.38 223 ARG A O 1
ATOM 1719 N N . LYS A 1 224 ? 19.641 -9.594 -12.531 1 98.19 224 LYS A N 1
ATOM 1720 C CA . LYS A 1 224 ? 19.359 -9.781 -11.109 1 98.19 224 LYS A CA 1
ATOM 1721 C C . LYS A 1 224 ? 17.891 -9.492 -10.805 1 98.19 224 LYS A C 1
ATOM 1723 O O . LYS A 1 224 ? 17.344 -8.477 -11.234 1 98.19 224 LYS A O 1
ATOM 1728 N N . ILE A 1 225 ? 17.281 -10.453 -10.094 1 98.62 225 ILE A N 1
ATOM 1729 C CA . ILE A 1 225 ? 15.867 -10.312 -9.758 1 98.62 225 ILE A CA 1
ATOM 1730 C C . ILE A 1 225 ? 15.672 -10.539 -8.258 1 98.62 225 ILE A C 1
ATOM 1732 O O . ILE A 1 225 ? 16.094 -11.57 -7.719 1 98.62 225 ILE A O 1
ATOM 1736 N N . VAL A 1 226 ? 15.125 -9.555 -7.559 1 98.75 226 VAL A N 1
ATOM 1737 C CA . VAL A 1 226 ? 14.555 -9.711 -6.227 1 98.75 226 VAL A CA 1
ATOM 1738 C C . VAL A 1 226 ? 13.031 -9.828 -6.324 1 98.75 226 VAL A C 1
ATOM 1740 O O . VAL A 1 226 ? 12.383 -8.992 -6.953 1 98.75 226 VAL A O 1
ATOM 1743 N N . ALA A 1 227 ? 12.469 -10.867 -5.777 1 98.44 227 ALA A N 1
ATOM 1744 C CA . ALA A 1 227 ? 11.023 -11.086 -5.855 1 98.44 227 ALA A CA 1
ATOM 1745 C C . ALA A 1 227 ? 10.383 -11.023 -4.469 1 98.44 227 ALA A C 1
ATOM 1747 O O . ALA A 1 227 ? 10.953 -11.523 -3.494 1 98.44 227 ALA A O 1
ATOM 1748 N N . LEU A 1 228 ? 9.281 -10.367 -4.371 1 97.81 228 LEU A N 1
ATOM 1749 C CA . LEU A 1 228 ? 8.359 -10.414 -3.238 1 97.81 228 LEU A CA 1
ATOM 1750 C C . LEU A 1 228 ? 7.07 -11.133 -3.613 1 97.81 228 LEU A C 1
ATOM 1752 O O . LEU A 1 228 ? 6.387 -10.734 -4.562 1 97.81 228 LEU A O 1
ATOM 1756 N N . SER A 1 229 ? 6.777 -12.188 -2.914 1 95.44 229 SER A N 1
ATOM 1757 C CA . SER A 1 229 ? 5.586 -12.961 -3.25 1 95.44 229 SER A CA 1
ATOM 1758 C C . SER A 1 229 ? 4.945 -13.555 -2.004 1 95.44 229 SER A C 1
ATOM 1760 O O . SER A 1 229 ? 5.188 -13.094 -0.889 1 95.44 229 SER A O 1
ATOM 1762 N N . ASP A 1 230 ? 3.971 -14.461 -2.199 1 91.31 230 ASP A N 1
ATOM 1763 C CA . ASP A 1 230 ? 3.158 -14.953 -1.093 1 91.31 230 ASP A CA 1
ATOM 1764 C C . ASP A 1 230 ? 3.5 -16.406 -0.768 1 91.31 230 ASP A C 1
ATOM 1766 O O . ASP A 1 230 ? 2.963 -16.984 0.183 1 91.31 230 ASP A O 1
ATOM 1770 N N . SER A 1 231 ? 4.371 -17 -1.547 1 87.81 231 SER A N 1
ATOM 1771 C CA . SER A 1 231 ? 4.672 -18.422 -1.352 1 87.81 231 SER A CA 1
ATOM 1772 C C . SER A 1 231 ? 6.023 -18.797 -1.954 1 87.81 231 SER A C 1
ATOM 1774 O O . SER A 1 231 ? 6.461 -18.172 -2.928 1 87.81 231 SER A O 1
ATOM 1776 N N . SER A 1 232 ? 6.625 -19.812 -1.384 1 87.69 232 SER A N 1
ATOM 1777 C CA . SER A 1 232 ? 7.84 -20.359 -1.974 1 87.69 232 SER A CA 1
ATOM 1778 C C . SER A 1 232 ? 7.535 -21.109 -3.27 1 87.69 232 SER A C 1
ATOM 1780 O O . SER A 1 232 ? 8.445 -21.422 -4.043 1 87.69 232 SER A O 1
ATOM 1782 N N . LEU A 1 233 ? 6.254 -21.328 -3.551 1 86.19 233 LEU A N 1
ATOM 1783 C CA . LEU A 1 233 ? 5.824 -22.016 -4.766 1 86.19 233 LEU A CA 1
ATOM 1784 C C . LEU A 1 233 ? 5.395 -21.016 -5.832 1 86.19 233 LEU A C 1
ATOM 1786 O O . LEU A 1 233 ? 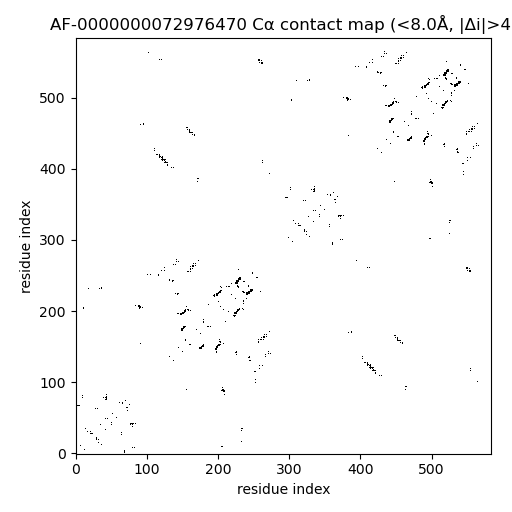4.922 -21.422 -6.902 1 86.19 233 LEU A O 1
ATOM 1790 N N . SER A 1 234 ? 5.574 -19.797 -5.504 1 90.81 234 SER A N 1
ATOM 1791 C CA . SER A 1 234 ? 5.25 -18.734 -6.465 1 90.81 234 SER A CA 1
ATOM 1792 C C . SER A 1 234 ? 5.973 -18.953 -7.785 1 90.81 234 SER A C 1
ATOM 1794 O O . SER A 1 234 ? 7.129 -19.391 -7.805 1 90.81 234 SER A O 1
ATOM 1796 N N . PRO A 1 235 ? 5.328 -18.625 -8.883 1 91.19 235 PRO A N 1
ATOM 1797 C CA . PRO A 1 235 ? 6 -18.719 -10.18 1 91.19 235 PRO A CA 1
ATOM 1798 C C . PRO A 1 235 ? 7.227 -17.812 -10.266 1 91.19 235 PRO A C 1
ATOM 1800 O O . PRO A 1 235 ? 8.062 -17.984 -11.164 1 91.19 235 PRO A O 1
ATOM 1803 N N . LEU A 1 236 ? 7.422 -16.875 -9.375 1 94.69 236 LEU A N 1
ATOM 1804 C CA . LEU A 1 236 ? 8.57 -15.984 -9.406 1 94.69 236 LEU A CA 1
ATOM 1805 C C . LEU A 1 236 ? 9.797 -16.656 -8.773 1 94.69 236 LEU A C 1
ATOM 1807 O O . LEU A 1 236 ? 10.922 -16.188 -8.953 1 94.69 236 LEU A O 1
ATOM 1811 N N . ALA A 1 237 ? 9.531 -17.703 -8.055 1 93 237 ALA A N 1
ATOM 1812 C CA . ALA A 1 237 ? 10.555 -18.312 -7.215 1 93 237 ALA A CA 1
ATOM 1813 C C . ALA A 1 237 ? 11.719 -18.828 -8.055 1 93 237 ALA A C 1
ATOM 1815 O O . ALA A 1 237 ? 12.891 -18.594 -7.727 1 93 237 ALA A O 1
ATOM 1816 N N . LYS A 1 238 ? 11.477 -19.438 -9.156 1 91.62 238 LYS A N 1
ATOM 1817 C CA . LYS A 1 238 ? 12.5 -20.078 -9.977 1 91.62 238 LYS A CA 1
ATOM 1818 C C . LYS A 1 238 ? 13.43 -19.047 -10.602 1 91.62 238 LYS A C 1
ATOM 1820 O O . LYS A 1 238 ? 14.633 -19.281 -10.75 1 91.62 238 LYS A O 1
ATOM 1825 N N . SER A 1 239 ? 12.891 -17.953 -10.875 1 93.94 239 SER A N 1
ATOM 1826 C CA . SER A 1 239 ? 13.609 -16.938 -11.641 1 93.94 239 SER A CA 1
ATOM 1827 C C . SER A 1 239 ? 14.328 -15.953 -10.727 1 93.94 239 SER A C 1
ATOM 1829 O O . SER A 1 239 ? 15.234 -15.234 -11.156 1 93.94 239 SER A O 1
ATOM 1831 N N . ALA A 1 240 ? 13.992 -15.883 -9.461 1 96.31 240 ALA A N 1
ATOM 1832 C CA . ALA A 1 240 ? 14.477 -14.844 -8.555 1 96.31 240 ALA A CA 1
ATOM 1833 C C . ALA A 1 240 ? 15.828 -15.227 -7.949 1 96.31 240 ALA A C 1
ATOM 1835 O O . ALA A 1 240 ? 16.047 -16.391 -7.594 1 96.31 240 ALA A O 1
ATOM 1836 N N . HIS A 1 241 ? 16.734 -14.336 -7.852 1 97.25 241 HIS A N 1
ATOM 1837 C CA . HIS A 1 241 ? 17.969 -14.516 -7.09 1 97.25 241 HIS A CA 1
ATOM 1838 C C . HIS A 1 241 ? 17.688 -14.578 -5.594 1 97.25 241 HIS A C 1
ATOM 1840 O O . HIS A 1 241 ? 18.359 -15.297 -4.855 1 97.25 241 HIS A O 1
ATOM 1846 N N . VAL A 1 242 ? 16.734 -13.773 -5.16 1 97.62 242 VAL A N 1
ATOM 1847 C CA . VAL A 1 242 ? 16.203 -13.789 -3.801 1 97.62 242 VAL A CA 1
ATOM 1848 C C . VAL A 1 242 ? 14.68 -13.703 -3.838 1 97.62 242 VAL A C 1
ATOM 1850 O O . VAL A 1 242 ? 14.117 -12.875 -4.562 1 97.62 242 VAL A O 1
ATOM 1853 N N . LEU A 1 243 ? 14.047 -14.586 -3.172 1 97.56 243 LEU A N 1
ATOM 1854 C CA . LEU A 1 243 ? 12.609 -14.531 -2.971 1 97.56 243 LEU A CA 1
ATOM 1855 C C . LEU A 1 243 ? 12.273 -14.258 -1.508 1 97.56 243 LEU A C 1
ATOM 1857 O O . LEU A 1 243 ? 12.727 -14.977 -0.618 1 97.56 243 LEU A O 1
ATOM 1861 N N . LEU A 1 244 ? 11.633 -13.219 -1.26 1 97.75 244 LEU A N 1
ATOM 1862 C CA . LEU A 1 244 ? 11.023 -12.953 0.04 1 97.75 244 LEU A CA 1
ATOM 1863 C C . LEU A 1 244 ? 9.523 -13.242 0.011 1 97.75 244 LEU A C 1
ATOM 1865 O O . LEU A 1 244 ? 8.766 -12.539 -0.653 1 97.75 244 LEU A O 1
ATOM 1869 N N . ALA A 1 245 ? 9.109 -14.242 0.699 1 94.62 245 ALA A N 1
ATOM 1870 C CA . ALA A 1 245 ? 7.719 -14.68 0.656 1 94.62 245 ALA A CA 1
ATOM 1871 C C . ALA A 1 245 ? 6.992 -14.328 1.951 1 94.62 245 ALA A C 1
ATOM 1873 O O . ALA A 1 245 ? 7.316 -14.859 3.016 1 94.62 245 ALA A O 1
ATOM 1874 N N . ALA A 1 246 ? 6.09 -13.406 1.869 1 92.88 246 ALA A N 1
ATOM 1875 C CA . ALA A 1 246 ? 5.117 -13.172 2.934 1 92.88 246 ALA A CA 1
ATOM 1876 C C . ALA A 1 246 ? 3.896 -14.062 2.77 1 92.88 246 ALA A C 1
ATOM 1878 O O . ALA A 1 246 ? 3.025 -13.789 1.939 1 92.88 246 ALA A O 1
ATOM 1879 N N . HIS A 1 247 ? 3.779 -15.031 3.531 1 83.12 247 HIS A N 1
ATOM 1880 C CA . HIS A 1 247 ? 2.775 -16.062 3.32 1 83.12 247 HIS A CA 1
ATOM 1881 C C . HIS A 1 247 ? 1.375 -15.547 3.627 1 83.12 247 HIS A C 1
ATOM 1883 O O . HIS A 1 247 ? 1.192 -14.742 4.547 1 83.12 247 HIS A O 1
ATOM 1889 N N . GLU A 1 248 ? 0.553 -15.938 2.738 1 73.94 248 GLU A N 1
ATOM 1890 C CA . GLU A 1 248 ? -0.851 -15.594 2.949 1 73.94 248 GLU A CA 1
ATOM 1891 C C . GLU A 1 248 ? -1.467 -16.453 4.051 1 73.94 248 GLU A C 1
ATOM 1893 O O . GLU A 1 248 ? -1.242 -17.656 4.102 1 73.94 248 GLU A O 1
ATOM 1898 N N . HIS A 1 249 ? -2.047 -15.836 5.039 1 66.19 249 HIS A N 1
ATOM 1899 C CA . HIS A 1 249 ? -2.754 -16.562 6.09 1 66.19 249 HIS A CA 1
ATOM 1900 C C . HIS A 1 249 ? -4.238 -16.688 5.77 1 66.19 249 HIS A C 1
ATOM 1902 O O . HIS A 1 249 ? -4.82 -15.781 5.152 1 66.19 249 HIS A O 1
ATOM 1908 N N . PRO A 1 250 ? -4.617 -17.953 6.086 1 57.03 250 PRO A N 1
ATOM 1909 C CA . PRO A 1 250 ? -6.066 -18.078 5.914 1 57.03 250 PRO A CA 1
ATOM 1910 C C . PRO A 1 250 ? -6.844 -17.062 6.754 1 57.03 250 PRO A C 1
ATOM 1912 O O . PRO A 1 250 ? -6.449 -16.75 7.883 1 57.03 250 PRO A O 1
ATOM 1915 N N . GLY A 1 251 ? -7.543 -16.172 6.328 1 56.84 251 GLY A N 1
ATOM 1916 C CA . GLY A 1 251 ? -8.422 -15.258 7.039 1 56.84 251 GLY A CA 1
ATOM 1917 C C . GLY A 1 251 ? -9.523 -14.688 6.168 1 56.84 251 GLY A C 1
ATOM 1918 O O . GLY A 1 251 ? -9.664 -15.07 5.004 1 56.84 251 GLY A O 1
ATOM 1919 N N . PRO A 1 252 ? -10.539 -14.219 6.855 1 50.84 252 PRO A N 1
ATOM 1920 C CA . PRO A 1 252 ? -11.727 -13.727 6.152 1 50.84 252 PRO A CA 1
ATOM 1921 C C . PRO A 1 252 ? -11.383 -12.945 4.887 1 50.84 252 PRO A C 1
ATOM 1923 O O . PRO A 1 252 ? -12.125 -13 3.902 1 50.84 252 PRO A O 1
ATOM 1926 N N . LEU A 1 253 ? -10.477 -12.094 5.012 1 54.59 253 LEU A N 1
ATOM 1927 C CA . LEU A 1 253 ? -10.07 -11.43 3.779 1 54.59 253 LEU A CA 1
ATOM 1928 C C . LEU A 1 253 ? -8.695 -11.898 3.336 1 54.59 253 LEU A C 1
ATOM 1930 O O . LEU A 1 253 ? -7.68 -11.297 3.695 1 54.59 253 LEU A O 1
ATOM 1934 N N . SER A 1 254 ? -8.789 -13.148 2.77 1 61.62 254 SER A N 1
ATOM 1935 C CA . SER A 1 254 ? -7.648 -13.852 2.195 1 61.62 254 SER A CA 1
ATOM 1936 C C . SER A 1 254 ? -6.957 -13.008 1.132 1 61.62 254 SER A C 1
ATOM 1938 O O . SER A 1 254 ? -7.609 -12.273 0.396 1 61.62 254 SER A O 1
ATOM 1940 N N . ARG A 1 255 ? -5.871 -12.445 1.452 1 83.06 255 ARG A N 1
ATOM 1941 C CA . ARG A 1 255 ? -4.973 -11.891 0.446 1 83.06 255 ARG A CA 1
ATOM 1942 C C . ARG A 1 255 ? -4.629 -10.438 0.758 1 83.06 255 ARG A C 1
ATOM 1944 O O . ARG A 1 255 ? -4.496 -9.617 -0.152 1 83.06 255 ARG A O 1
ATOM 1951 N N . SER A 1 256 ? -4.723 -10.188 2.104 1 91.12 256 SER A N 1
ATOM 1952 C CA . SER A 1 256 ? -4.266 -8.883 2.57 1 91.12 256 SER A CA 1
ATOM 1953 C C . SER A 1 256 ? -2.83 -8.609 2.131 1 91.12 256 SER A C 1
ATOM 1955 O O . SER A 1 256 ? -1.991 -9.516 2.133 1 91.12 256 SER A O 1
ATOM 1957 N N . ILE A 1 257 ? -2.631 -7.348 1.812 1 94 257 ILE A N 1
ATOM 1958 C CA . ILE A 1 257 ? -1.258 -7 1.458 1 94 257 ILE A CA 1
ATOM 1959 C C . ILE A 1 257 ? -0.6 -6.25 2.615 1 94 257 ILE A C 1
ATOM 1961 O O . ILE A 1 257 ? 0.458 -5.641 2.445 1 94 257 ILE A O 1
ATOM 1965 N N . THR A 1 258 ? -1.152 -6.297 3.814 1 95.69 258 THR A N 1
ATOM 1966 C CA . THR A 1 258 ? -0.607 -5.586 4.965 1 95.69 258 THR A CA 1
ATOM 1967 C C . THR A 1 258 ? 0.8 -6.078 5.289 1 95.69 258 THR A C 1
ATOM 1969 O O . THR A 1 258 ? 1.723 -5.277 5.453 1 95.69 258 THR A O 1
ATOM 1972 N N . ALA A 1 259 ? 0.999 -7.375 5.336 1 95.75 259 ALA A N 1
ATOM 1973 C CA . ALA A 1 259 ? 2.32 -7.926 5.621 1 95.75 259 ALA A CA 1
ATOM 1974 C C . ALA A 1 259 ? 3.305 -7.602 4.5 1 95.75 259 ALA A C 1
ATOM 1976 O O . ALA A 1 259 ? 4.434 -7.176 4.762 1 95.75 259 ALA A O 1
ATOM 1977 N N . PRO A 1 260 ? 2.861 -7.762 3.236 1 96.81 260 PRO A N 1
ATOM 1978 C CA . PRO A 1 260 ? 3.754 -7.363 2.146 1 96.81 260 PRO A CA 1
ATOM 1979 C C . PRO A 1 260 ? 4.176 -5.898 2.232 1 96.81 260 PRO A C 1
ATOM 1981 O O . PRO A 1 260 ? 5.312 -5.559 1.898 1 96.81 260 PRO A O 1
ATOM 1984 N N . ILE A 1 261 ? 3.295 -5.023 2.617 1 97.25 261 ILE A N 1
ATOM 1985 C CA . ILE A 1 261 ? 3.607 -3.605 2.77 1 97.25 261 ILE A CA 1
ATOM 1986 C C . ILE A 1 261 ? 4.652 -3.424 3.867 1 97.25 261 ILE A C 1
ATOM 1988 O O . ILE A 1 261 ? 5.617 -2.672 3.697 1 97.25 261 ILE A O 1
ATOM 1992 N N . CYS A 1 262 ? 4.484 -4.059 4.953 1 95.88 262 CYS A N 1
ATOM 1993 C CA . CYS A 1 262 ? 5.477 -4.035 6.02 1 95.88 262 CYS A CA 1
ATOM 1994 C C . CYS A 1 262 ? 6.836 -4.5 5.512 1 95.88 262 CYS A C 1
ATOM 1996 O O . CYS A 1 262 ? 7.852 -3.846 5.75 1 95.88 262 CYS A O 1
ATOM 1998 N N . LEU A 1 263 ? 6.809 -5.602 4.812 1 96.75 263 LEU A N 1
ATOM 1999 C CA . LEU A 1 263 ? 8.039 -6.168 4.27 1 96.75 263 LEU A CA 1
ATOM 2000 C C . LEU A 1 263 ? 8.688 -5.211 3.277 1 96.75 263 LEU A C 1
ATOM 2002 O O . LEU A 1 263 ? 9.906 -5.059 3.26 1 96.75 263 LEU A O 1
ATOM 2006 N N . ALA A 1 264 ? 7.875 -4.602 2.438 1 96.88 264 ALA A N 1
ATOM 2007 C CA . ALA A 1 264 ? 8.367 -3.621 1.478 1 96.88 264 ALA A CA 1
ATOM 2008 C C . ALA A 1 264 ? 9.109 -2.49 2.184 1 96.88 264 ALA A C 1
ATOM 2010 O O . ALA A 1 264 ? 10.164 -2.041 1.719 1 96.88 264 ALA A O 1
ATOM 2011 N N . GLN A 1 265 ? 8.562 -2.039 3.256 1 94.25 265 GLN A N 1
ATOM 2012 C CA . GLN A 1 265 ? 9.203 -0.984 4.035 1 94.25 265 GLN A CA 1
ATOM 2013 C C . GLN A 1 265 ? 10.516 -1.468 4.637 1 94.25 265 GLN A C 1
ATOM 2015 O O . GLN A 1 265 ? 11.508 -0.731 4.656 1 94.25 265 GLN A O 1
ATOM 2020 N N . ALA A 1 266 ? 10.562 -2.689 5.09 1 94.12 266 ALA A N 1
ATOM 2021 C CA . ALA A 1 266 ? 11.789 -3.262 5.652 1 94.12 266 ALA A CA 1
ATOM 2022 C C . ALA A 1 266 ? 12.883 -3.355 4.594 1 94.12 266 ALA A C 1
ATOM 2024 O O . ALA A 1 266 ? 14.039 -3.033 4.863 1 94.12 266 ALA A O 1
ATOM 2025 N N . ILE A 1 267 ? 12.5 -3.797 3.449 1 95.69 267 ILE A N 1
ATOM 2026 C CA . ILE A 1 267 ? 13.445 -3.922 2.348 1 95.69 267 ILE A CA 1
ATOM 2027 C C . ILE A 1 267 ? 14.055 -2.559 2.031 1 95.69 267 ILE A C 1
ATOM 2029 O O . ILE A 1 267 ? 15.273 -2.43 1.906 1 95.69 267 ILE A O 1
ATOM 2033 N N . THR A 1 268 ? 13.227 -1.546 1.893 1 94.25 268 THR A N 1
ATOM 2034 C CA . THR A 1 268 ? 13.695 -0.223 1.49 1 94.25 268 THR A CA 1
ATOM 2035 C C . THR A 1 268 ? 14.555 0.404 2.584 1 94.25 268 THR A C 1
ATOM 2037 O O . THR A 1 268 ? 15.516 1.111 2.293 1 94.25 268 THR A O 1
ATOM 2040 N N . LEU A 1 269 ? 14.188 0.097 3.826 1 89.88 269 LEU A N 1
ATOM 2041 C CA . LEU A 1 269 ? 15.016 0.569 4.934 1 89.88 269 LEU A CA 1
ATOM 2042 C C . LEU A 1 269 ? 16.391 -0.087 4.902 1 89.88 269 LEU A C 1
ATOM 2044 O O . LEU A 1 269 ? 17.406 0.56 5.199 1 89.88 269 LEU A O 1
ATOM 2048 N N . ALA A 1 270 ? 16.422 -1.355 4.637 1 93 270 ALA A N 1
ATOM 2049 C CA . ALA A 1 270 ? 17.688 -2.078 4.527 1 93 270 ALA A CA 1
ATOM 2050 C C . ALA A 1 270 ? 18.531 -1.521 3.393 1 93 270 ALA A C 1
ATOM 2052 O O . ALA A 1 270 ? 19.75 -1.358 3.543 1 93 270 ALA A O 1
ATOM 2053 N N . VAL A 1 271 ? 17.922 -1.227 2.277 1 94.25 271 VAL A N 1
ATOM 2054 C CA . VAL A 1 271 ? 18.625 -0.619 1.15 1 94.25 271 VAL A CA 1
ATOM 2055 C C . VAL A 1 271 ? 19.188 0.737 1.564 1 94.25 271 VAL A C 1
ATOM 2057 O O . VAL A 1 271 ? 20.344 1.04 1.289 1 94.25 271 VAL A O 1
ATOM 2060 N N . ALA A 1 272 ? 18.328 1.537 2.232 1 90.5 272 ALA A N 1
ATOM 2061 C CA . ALA A 1 272 ? 18.734 2.871 2.674 1 90.5 272 ALA A CA 1
ATOM 2062 C C . ALA A 1 272 ? 19.938 2.799 3.605 1 90.5 272 ALA A C 1
ATOM 2064 O O . ALA A 1 272 ? 20.859 3.613 3.504 1 90.5 272 ALA A O 1
ATOM 2065 N N . SER A 1 273 ? 19.875 1.855 4.449 1 87.81 273 SER A N 1
ATOM 2066 C CA . SER A 1 273 ? 20.969 1.683 5.406 1 87.81 273 SER A CA 1
ATOM 2067 C C . SER A 1 273 ? 22.266 1.343 4.699 1 87.81 273 SER A C 1
ATOM 2069 O O . SER A 1 273 ? 23.344 1.807 5.102 1 87.81 273 SER A O 1
ATOM 2071 N N . ARG A 1 274 ? 22.203 0.645 3.703 1 87.62 274 ARG A N 1
ATOM 2072 C CA . ARG A 1 274 ? 23.375 0.239 2.938 1 87.62 274 ARG A CA 1
ATOM 2073 C C . ARG A 1 274 ? 23.922 1.402 2.117 1 87.62 274 ARG A C 1
ATOM 2075 O O . ARG A 1 274 ? 25.141 1.539 1.961 1 87.62 274 ARG A O 1
ATOM 2082 N N . MET A 1 275 ? 23.062 2.199 1.626 1 85.81 275 MET A N 1
ATOM 2083 C CA . MET A 1 275 ? 23.469 3.307 0.763 1 85.81 275 MET A CA 1
ATOM 2084 C C . MET A 1 275 ? 24.109 4.426 1.575 1 85.81 275 MET A C 1
ATOM 2086 O O . MET A 1 275 ? 24.859 5.234 1.036 1 85.81 275 MET A O 1
ATOM 2090 N N . GLN A 1 276 ? 23.625 4.715 2.717 1 75.69 276 GLN A N 1
ATOM 2091 C CA . GLN A 1 276 ? 24.234 5.734 3.562 1 75.69 276 GLN A CA 1
ATOM 2092 C C . GLN A 1 276 ? 25.719 5.449 3.789 1 75.69 276 GLN A C 1
ATOM 2094 O O . GLN A 1 276 ? 26.516 6.375 3.957 1 75.69 276 GLN A O 1
ATOM 2099 N N . THR A 1 277 ? 26.109 4.316 3.857 1 60.19 277 THR A N 1
ATOM 2100 C CA . THR A 1 277 ? 27.516 3.984 4.07 1 60.19 277 THR A CA 1
ATOM 2101 C C . THR A 1 277 ? 28.328 4.234 2.803 1 60.19 277 THR A C 1
ATOM 2103 O O . THR A 1 277 ? 29.547 4.301 2.85 1 60.19 277 THR A O 1
ATOM 2106 N N . ALA A 1 278 ? 27.625 4.43 1.678 1 52.97 278 ALA A N 1
ATOM 2107 C CA . ALA A 1 278 ? 28.344 4.73 0.448 1 52.97 278 ALA A CA 1
ATOM 2108 C C . ALA A 1 278 ? 28.531 6.238 0.278 1 52.97 278 ALA A C 1
ATOM 2110 O O . ALA A 1 278 ? 27.703 7.027 0.745 1 52.97 278 ALA A O 1
ATOM 2111 N N . PRO A 1 279 ? 29.672 6.703 -0.008 1 44.34 279 PRO A N 1
ATOM 2112 C CA . PRO A 1 279 ? 30.016 8.125 -0.092 1 44.34 279 PRO A CA 1
ATOM 2113 C C . PRO A 1 279 ? 28.953 8.938 -0.835 1 44.34 279 PRO A C 1
ATOM 2115 O O . PRO A 1 279 ? 28.328 8.43 -1.773 1 44.34 279 PRO A O 1
ATOM 2118 N N . SER A 1 280 ? 28.281 9.852 -0.183 1 42.91 280 SER A N 1
ATOM 2119 C CA . SER A 1 280 ? 27.141 10.734 -0.43 1 42.91 280 SER A CA 1
ATOM 2120 C C . SER A 1 280 ? 27.25 11.391 -1.802 1 42.91 280 SER A C 1
ATOM 2122 O O . SER A 1 280 ? 28.281 11.977 -2.145 1 42.91 280 SER A O 1
ATOM 2124 N N . VAL A 1 281 ? 26.734 10.859 -2.877 1 38.66 281 VAL A N 1
ATOM 2125 C CA . VAL A 1 281 ? 26.656 11.688 -4.074 1 38.66 281 VAL A CA 1
ATOM 2126 C C . VAL A 1 281 ? 26.047 13.039 -3.732 1 38.66 281 VAL A C 1
ATOM 2128 O O . VAL A 1 281 ? 25.25 13.148 -2.799 1 38.66 281 VAL A O 1
ATOM 2131 N N . THR A 1 282 ? 26.578 14.086 -4.316 1 36.34 282 THR A N 1
ATOM 2132 C CA . THR A 1 282 ? 26.266 15.516 -4.297 1 36.34 282 THR A CA 1
ATO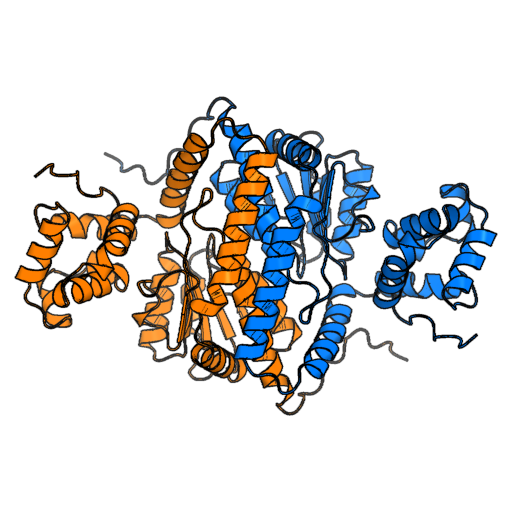M 2133 C C . THR A 1 282 ? 24.766 15.742 -4.516 1 36.34 282 THR A C 1
ATOM 2135 O O . THR A 1 282 ? 24.172 15.156 -5.422 1 36.34 282 THR A O 1
ATOM 2138 N N . GLY A 1 283 ? 24.031 16.078 -3.582 1 36.5 283 GLY A N 1
ATOM 2139 C CA . GLY A 1 283 ? 22.641 16.469 -3.469 1 36.5 283 GLY A CA 1
ATOM 2140 C C . GLY A 1 283 ? 22.141 17.266 -4.66 1 36.5 283 GLY A C 1
ATOM 2141 O O . GLY A 1 283 ? 22.891 18.047 -5.254 1 36.5 283 GLY A O 1
ATOM 2142 N N . ILE A 1 284 ? 21.391 16.781 -5.414 1 35.66 284 ILE A N 1
ATOM 2143 C CA . ILE A 1 284 ? 20.781 17.594 -6.449 1 35.66 284 ILE A CA 1
ATOM 2144 C C . ILE A 1 284 ? 20.281 18.906 -5.84 1 35.66 284 ILE A C 1
ATOM 2146 O O . ILE A 1 284 ? 19.562 18.906 -4.844 1 35.66 284 ILE A O 1
ATOM 2150 N N . PRO A 1 285 ? 20.844 20 -6.18 1 33.19 285 PRO A N 1
ATOM 2151 C CA . PRO A 1 285 ? 20.375 21.297 -5.688 1 33.19 285 PRO A CA 1
ATOM 2152 C C . PRO A 1 285 ? 18.859 21.484 -5.871 1 33.19 285 PRO A C 1
ATOM 2154 O O . PRO A 1 285 ? 18.281 20.984 -6.832 1 33.19 285 PRO A O 1
ATOM 2157 N N . SER A 1 286 ? 18.156 21.422 -4.812 1 34.5 286 SER A N 1
ATOM 2158 C CA . SER A 1 286 ? 16.766 21.812 -4.902 1 34.5 286 SER A CA 1
ATOM 2159 C C . SER A 1 286 ? 16.578 23.047 -5.777 1 34.5 286 SER A C 1
ATOM 2161 O O . SER A 1 286 ? 17.375 24 -5.684 1 34.5 286 SER A O 1
ATOM 2163 N N . VAL A 1 287 ? 16.094 23.016 -6.883 1 32.69 287 VAL A N 1
ATOM 2164 C CA . VAL A 1 287 ? 15.867 24.094 -7.844 1 32.69 287 VAL A CA 1
ATOM 2165 C C . VAL A 1 287 ? 15.273 25.297 -7.125 1 32.69 287 VAL A C 1
ATOM 2167 O O . VAL A 1 287 ? 15.047 26.344 -7.746 1 32.69 287 VAL A O 1
ATOM 2170 N N . THR A 1 288 ? 14.633 25.156 -5.965 1 32.16 288 THR A N 1
ATOM 2171 C CA . THR A 1 288 ? 14.156 26.453 -5.512 1 32.16 288 THR A CA 1
ATOM 2172 C C . THR A 1 288 ? 15.32 27.328 -5.066 1 32.16 288 THR A C 1
ATOM 2174 O O . THR A 1 288 ? 15.805 27.203 -3.943 1 32.16 288 THR A O 1
ATOM 2177 N N . GLY A 1 289 ? 16.438 27.25 -5.742 1 29.95 289 GLY A N 1
ATOM 2178 C CA . GLY A 1 289 ? 17.422 28.312 -5.523 1 29.95 289 GLY A CA 1
ATOM 2179 C C . GLY A 1 289 ? 16.797 29.688 -5.422 1 29.95 289 GLY A C 1
ATOM 2180 O O . GLY A 1 289 ? 16 30.078 -6.273 1 29.95 289 GLY A O 1
ATOM 2181 N N . THR A 1 290 ? 16.5 30.109 -4.184 1 28.11 290 THR A N 1
ATOM 2182 C CA . THR A 1 290 ? 16.438 31.562 -4.055 1 28.11 290 THR A CA 1
ATOM 2183 C C . THR A 1 290 ? 17.594 32.219 -4.793 1 28.11 290 THR A C 1
ATOM 2185 O O . THR A 1 290 ? 18.766 31.906 -4.527 1 28.11 290 THR A O 1
ATOM 2188 N N . LYS A 1 291 ? 17.578 32.531 -6.078 1 29.78 291 LYS A N 1
ATOM 2189 C CA . LYS A 1 291 ? 18.375 33.656 -6.547 1 29.78 291 LYS A CA 1
ATOM 2190 C C . LYS A 1 291 ? 18.422 34.781 -5.504 1 29.78 291 LYS A C 1
ATOM 2192 O O . LYS A 1 291 ? 17.375 35.281 -5.09 1 29.78 291 LYS A O 1
ATOM 2197 N N . GLN A 1 292 ? 19.531 34.875 -4.699 1 21.62 292 GLN A N 1
ATOM 2198 C CA . GLN A 1 292 ? 20.078 36.219 -4.551 1 21.62 292 GLN A CA 1
ATOM 2199 C C . GLN A 1 292 ? 20.406 36.844 -5.91 1 21.62 292 GLN A C 1
ATOM 2201 O O . GLN A 1 292 ? 20.969 36.156 -6.777 1 21.62 292 GLN A O 1
ATOM 2206 N N . MET B 1 1 ? 14.453 28.594 33.219 1 35.16 1 MET B N 1
ATOM 2207 C CA . MET B 1 1 ? 13.508 27.859 32.406 1 35.16 1 MET B CA 1
ATOM 2208 C C . MET B 1 1 ? 14.125 27.5 31.047 1 35.16 1 MET B C 1
ATOM 2210 O O . MET B 1 1 ? 14.5 28.391 30.281 1 35.16 1 MET B O 1
ATOM 2214 N N . THR B 1 2 ? 14.867 26.562 30.828 1 42.91 2 THR B N 1
ATOM 2215 C CA . THR B 1 2 ? 15.758 26.219 29.719 1 42.91 2 THR B CA 1
ATOM 2216 C C . THR B 1 2 ? 15.047 26.391 28.375 1 42.91 2 THR B C 1
ATOM 2218 O O . THR B 1 2 ? 14.008 25.766 28.141 1 42.91 2 THR B O 1
ATOM 2221 N N . GLN B 1 3 ? 14.984 27.516 27.766 1 50.53 3 GLN B N 1
ATOM 2222 C CA . GLN B 1 3 ? 14.297 28 26.578 1 50.53 3 GLN B CA 1
ATOM 2223 C C . GLN B 1 3 ? 14.547 27.094 25.375 1 50.53 3 GLN B C 1
ATOM 2225 O O . GLN B 1 3 ? 15.648 27.078 24.812 1 50.53 3 GLN B O 1
ATOM 2230 N N . THR B 1 4 ? 14.055 25.922 25.344 1 64.88 4 THR B N 1
ATOM 2231 C CA . THR B 1 4 ? 14.227 25.031 24.203 1 64.88 4 THR B CA 1
ATOM 2232 C C . THR B 1 4 ? 13.891 25.766 22.906 1 64.88 4 THR B C 1
ATOM 2234 O O . THR B 1 4 ? 12.914 26.516 22.844 1 64.88 4 THR B O 1
ATOM 2237 N N . GLN B 1 5 ? 14.844 25.938 22.016 1 84.62 5 GLN B N 1
ATOM 2238 C CA . GLN B 1 5 ? 14.703 26.562 20.703 1 84.62 5 GLN B CA 1
ATOM 2239 C C . GLN B 1 5 ? 13.43 26.094 20 1 84.62 5 GLN B C 1
ATOM 2241 O O . GLN B 1 5 ? 13.133 24.891 19.984 1 84.62 5 GLN B O 1
ATOM 2246 N N . PRO B 1 6 ? 12.594 27.141 19.656 1 91.38 6 PRO B N 1
ATOM 2247 C CA . PRO B 1 6 ? 11.359 26.75 18.969 1 91.38 6 PRO B CA 1
ATOM 2248 C C . PRO B 1 6 ? 11.617 26.031 17.656 1 91.38 6 PRO B C 1
ATOM 2250 O O . PRO B 1 6 ? 12.68 26.203 17.047 1 91.38 6 PRO B O 1
ATOM 2253 N N . PRO B 1 7 ? 10.695 25.188 17.297 1 92.25 7 PRO B N 1
ATOM 2254 C CA . PRO B 1 7 ? 10.828 24.531 15.992 1 92.25 7 PRO B CA 1
ATOM 2255 C C . PRO B 1 7 ? 11.102 25.516 14.852 1 92.25 7 PRO B C 1
ATOM 2257 O O . PRO B 1 7 ? 10.555 26.625 14.852 1 92.25 7 PRO B O 1
ATOM 2260 N N . GLU B 1 8 ? 11.891 25.094 13.891 1 90.31 8 GLU B N 1
ATOM 2261 C CA . GLU B 1 8 ? 12.305 25.984 12.812 1 90.31 8 GLU B CA 1
ATOM 2262 C C . GLU B 1 8 ? 11.617 25.625 11.5 1 90.31 8 GLU B C 1
ATOM 2264 O O . GLU B 1 8 ? 11.859 26.25 10.469 1 90.31 8 GLU B O 1
ATOM 2269 N N . ASP B 1 9 ? 10.836 24.562 11.531 1 87.75 9 ASP B N 1
ATOM 2270 C CA . ASP B 1 9 ? 10.078 24.172 10.344 1 87.75 9 ASP B CA 1
ATOM 2271 C C . ASP B 1 9 ? 8.672 23.703 10.711 1 87.75 9 ASP B C 1
ATOM 2273 O O . ASP B 1 9 ? 8.398 23.406 11.875 1 87.75 9 ASP B O 1
ATOM 2277 N N . TYR B 1 10 ? 7.824 23.766 9.773 1 89 10 TYR B N 1
ATOM 2278 C CA . TYR B 1 10 ? 6.406 23.453 9.945 1 89 10 TYR B CA 1
ATOM 2279 C C . TYR B 1 10 ? 6.227 22.094 10.586 1 89 10 TYR B C 1
ATOM 2281 O O . TYR B 1 10 ? 5.457 21.938 11.547 1 89 10 TYR B O 1
ATOM 2289 N N . GLU B 1 11 ? 6.949 21.125 10.102 1 86.06 11 GLU B N 1
ATOM 2290 C CA . GLU B 1 11 ? 6.758 19.75 10.57 1 86.06 11 GLU B CA 1
ATOM 2291 C C . GLU B 1 11 ? 7.141 19.625 12.047 1 86.06 11 GLU B C 1
ATOM 2293 O O . GLU B 1 11 ? 6.457 18.938 12.805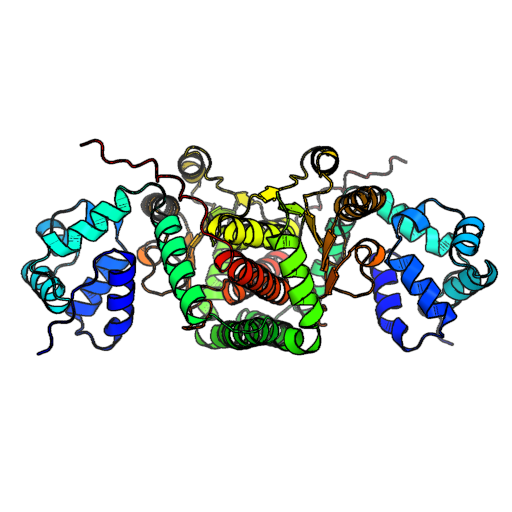 1 86.06 11 GLU B O 1
ATOM 2298 N N . SER B 1 12 ? 8.234 20.203 12.406 1 88.69 12 SER B N 1
ATOM 2299 C CA . SER B 1 12 ? 8.648 20.172 13.805 1 88.69 12 SER B CA 1
ATOM 2300 C C . SER B 1 12 ? 7.645 20.891 14.695 1 88.69 12 SER B C 1
ATOM 2302 O O . SER B 1 12 ? 7.418 20.484 15.836 1 88.69 12 SER B O 1
ATOM 2304 N N . LEU B 1 13 ? 7.074 21.984 14.18 1 92 13 LEU B N 1
ATOM 2305 C CA . LEU B 1 13 ? 6.043 22.688 14.922 1 92 13 LEU B CA 1
ATOM 2306 C C . LEU B 1 13 ? 4.824 21.812 15.148 1 92 13 LEU B C 1
ATOM 2308 O O . LEU B 1 13 ? 4.324 21.719 16.266 1 92 13 LEU B O 1
ATOM 2312 N N . ILE B 1 14 ? 4.371 21.141 14.094 1 88.81 14 ILE B N 1
ATOM 2313 C CA . ILE B 1 14 ? 3.188 20.297 14.172 1 88.81 14 ILE B CA 1
ATOM 2314 C C . ILE B 1 14 ? 3.438 19.141 15.156 1 88.81 14 ILE B C 1
ATOM 2316 O O . ILE B 1 14 ? 2.562 18.797 15.953 1 88.81 14 ILE B O 1
ATOM 2320 N N . ARG B 1 15 ? 4.586 18.609 15.109 1 86.31 15 ARG B N 1
ATOM 2321 C CA . ARG B 1 15 ? 4.938 17.562 16.062 1 86.31 15 ARG B CA 1
ATOM 2322 C C . ARG B 1 15 ? 4.855 18.078 17.5 1 86.31 15 ARG B C 1
ATOM 2324 O O . ARG B 1 15 ? 4.332 17.391 18.375 1 86.31 15 ARG B O 1
ATOM 2331 N N . LEU B 1 16 ? 5.402 19.203 17.719 1 89.94 16 LEU B N 1
ATOM 2332 C CA . LEU B 1 16 ? 5.387 19.812 19.047 1 89.94 16 LEU B CA 1
ATOM 2333 C C . LEU B 1 16 ? 3.953 20.047 19.516 1 89.94 16 LEU B C 1
ATOM 2335 O O . LEU B 1 16 ? 3.625 19.766 20.672 1 89.94 16 LEU B O 1
ATOM 2339 N N . ILE B 1 17 ? 3.129 20.547 18.641 1 91.69 17 ILE B N 1
ATOM 2340 C CA . ILE B 1 17 ? 1.732 20.797 18.969 1 91.69 17 ILE B CA 1
ATOM 2341 C C . ILE B 1 17 ? 1.035 19.5 19.328 1 91.69 17 ILE B C 1
ATOM 2343 O O . ILE B 1 17 ? 0.304 19.422 20.312 1 91.69 17 ILE B O 1
ATOM 2347 N N . HIS B 1 18 ? 1.308 18.5 18.578 1 86.31 18 HIS B N 1
ATOM 2348 C CA . HIS B 1 18 ? 0.708 17.203 18.844 1 86.31 18 HIS B CA 1
ATOM 2349 C C . HIS B 1 18 ? 1.139 16.656 20.203 1 86.31 18 HIS B C 1
ATOM 2351 O O . HIS B 1 18 ? 0.31 16.156 20.969 1 86.31 18 HIS B O 1
ATOM 2357 N N . ASP B 1 19 ? 2.387 16.75 20.453 1 87.12 19 ASP B N 1
ATOM 2358 C CA . ASP B 1 19 ? 2.955 16.234 21.688 1 87.12 19 ASP B CA 1
ATOM 2359 C C . ASP B 1 19 ? 2.373 16.938 22.906 1 87.12 19 ASP B C 1
ATOM 2361 O O . ASP B 1 19 ? 2.193 16.328 23.953 1 87.12 19 ASP B O 1
ATOM 2365 N N . ARG B 1 20 ? 1.991 18.156 22.797 1 91.81 20 ARG B N 1
ATOM 2366 C CA . ARG B 1 20 ? 1.596 18.969 23.938 1 91.81 20 ARG B CA 1
ATOM 2367 C C . ARG B 1 20 ? 0.08 19.125 24 1 91.81 20 ARG B C 1
ATOM 2369 O O . ARG B 1 20 ? -0.451 19.688 24.953 1 91.81 20 ARG B O 1
ATOM 2376 N N . TYR B 1 21 ? -0.586 18.641 23.047 1 91.69 21 TYR B N 1
ATOM 2377 C CA . TYR B 1 21 ? -2.002 18.938 22.844 1 91.69 21 TYR B CA 1
ATOM 2378 C C . TYR B 1 21 ? -2.812 18.594 24.078 1 91.69 21 TYR B C 1
ATOM 2380 O O . TYR B 1 21 ? -3.57 19.422 24.594 1 91.69 21 TYR B O 1
ATOM 2388 N N . ASP B 1 22 ? -2.605 17.438 24.641 1 91.25 22 ASP B N 1
ATOM 2389 C CA . ASP B 1 22 ? -3.43 16.938 25.734 1 91.25 22 ASP B CA 1
ATOM 2390 C C . ASP B 1 22 ? -3.205 17.766 27 1 91.25 22 ASP B C 1
ATOM 2392 O O . ASP B 1 22 ? -4.094 17.875 27.859 1 91.25 22 ASP B O 1
ATOM 2396 N N . GLY B 1 23 ? -2.068 18.375 27.125 1 93.56 23 GLY B N 1
ATOM 2397 C CA . GLY B 1 23 ? -1.748 19.188 28.297 1 93.56 23 GLY B CA 1
ATOM 2398 C C . GLY B 1 23 ? -2.145 20.641 28.156 1 93.56 23 GLY B C 1
ATOM 2399 O O . GLY B 1 23 ? -2.008 21.422 29.094 1 93.56 23 GLY B O 1
ATOM 2400 N N . MET B 1 24 ? -2.715 20.953 27.078 1 94.12 24 MET B N 1
ATOM 2401 C CA . MET B 1 24 ? -3.08 22.328 26.797 1 94.12 24 MET B CA 1
ATOM 2402 C C . MET B 1 24 ? -4.418 22.688 27.438 1 94.12 24 MET B C 1
ATOM 2404 O O . MET B 1 24 ? -5.242 21.797 27.672 1 94.12 24 MET B O 1
ATOM 2408 N N . SER B 1 25 ? -4.52 24.016 27.75 1 94.19 25 SER B N 1
ATOM 2409 C CA . SER B 1 25 ? -5.832 24.547 28.109 1 94.19 25 SER B CA 1
ATOM 2410 C C . SER B 1 25 ? -6.816 24.422 26.953 1 94.19 25 SER B C 1
ATOM 2412 O O . SER B 1 25 ? -6.418 24.172 25.812 1 94.19 25 SER B O 1
ATOM 2414 N N . LYS B 1 26 ? -8.055 24.594 27.203 1 95 26 LYS B N 1
ATOM 2415 C CA . LYS B 1 26 ? -9.102 24.5 26.188 1 95 26 LYS B CA 1
ATOM 2416 C C . LYS B 1 26 ? -8.867 25.484 25.062 1 95 26 LYS B C 1
ATOM 2418 O O . LYS B 1 26 ? -8.992 25.141 23.891 1 95 26 LYS B O 1
ATOM 2423 N N . THR B 1 27 ? -8.555 26.688 25.469 1 94.31 27 THR B N 1
ATOM 2424 C CA . THR B 1 27 ? -8.305 27.719 24.469 1 94.31 27 THR B CA 1
ATOM 2425 C C . THR B 1 27 ? -7.102 27.359 23.609 1 94.31 27 THR B C 1
ATOM 2427 O O . THR B 1 27 ? -7.133 27.531 22.391 1 94.31 27 THR B O 1
ATOM 2430 N N . ARG B 1 28 ? -6.07 26.844 24.219 1 94.94 28 ARG B N 1
ATOM 2431 C CA . ARG B 1 28 ? -4.871 26.453 23.484 1 94.94 28 ARG B CA 1
ATOM 2432 C C . ARG B 1 28 ? -5.145 25.266 22.578 1 94.94 28 ARG B C 1
ATOM 2434 O O . ARG B 1 28 ? -4.586 25.172 21.484 1 94.94 28 ARG B O 1
ATOM 2441 N N . GLN B 1 29 ? -5.953 24.406 23 1 95.31 29 GLN B N 1
ATOM 2442 C CA . GLN B 1 29 ? -6.352 23.281 22.156 1 95.31 29 GLN B CA 1
ATOM 2443 C C . GLN B 1 29 ? -7.121 23.766 20.938 1 95.31 29 GLN B C 1
ATOM 2445 O O . GLN B 1 29 ? -6.922 23.266 19.828 1 95.31 29 GLN B O 1
ATOM 2450 N N . GLN B 1 30 ? -7.965 24.719 21.172 1 95.06 30 GLN B N 1
ATOM 2451 C CA . GLN B 1 30 ? -8.719 25.281 20.062 1 95.06 30 GLN B CA 1
ATOM 2452 C C . GLN B 1 30 ? -7.789 25.938 19.031 1 95.06 30 GLN B C 1
ATOM 2454 O O . GLN B 1 30 ? -7.984 25.781 17.828 1 95.06 30 GLN B O 1
ATOM 2459 N N . ILE B 1 31 ? -6.848 26.625 19.562 1 95.44 31 ILE B N 1
ATOM 2460 C CA . ILE B 1 31 ? -5.871 27.266 18.688 1 95.44 31 ILE B CA 1
ATOM 2461 C C . ILE B 1 31 ? -5.059 26.203 17.953 1 95.44 31 ILE B C 1
ATOM 2463 O O . ILE B 1 31 ? -4.859 26.297 16.734 1 95.44 31 ILE B O 1
ATOM 2467 N N . ALA B 1 32 ? -4.637 25.188 18.656 1 94.5 32 ALA B N 1
ATOM 2468 C CA . ALA B 1 32 ? -3.887 24.078 18.062 1 94.5 32 ALA B CA 1
ATOM 2469 C C . ALA B 1 32 ? -4.676 23.422 16.922 1 94.5 32 ALA B C 1
ATOM 2471 O O . ALA B 1 32 ? -4.125 23.141 15.859 1 94.5 32 ALA B O 1
ATOM 2472 N N . VAL B 1 33 ? -5.898 23.25 17.172 1 93.69 33 VAL B N 1
ATOM 2473 C CA . VAL B 1 33 ? -6.773 22.641 16.188 1 93.69 33 VAL B CA 1
ATOM 2474 C C . VAL B 1 33 ? -6.859 23.531 14.945 1 93.69 33 VAL B C 1
ATOM 2476 O O . VAL B 1 33 ? -6.723 23.047 13.82 1 93.69 33 VAL B O 1
ATOM 2479 N N . TYR B 1 34 ? -7.031 24.828 15.156 1 94 34 TYR B N 1
ATOM 2480 C CA . TYR B 1 34 ? -7.125 25.734 14.023 1 94 34 TYR B CA 1
ATOM 2481 C C . TYR B 1 34 ? -5.836 25.734 13.211 1 94 34 TYR B C 1
ATOM 2483 O O . TYR B 1 34 ? -5.867 25.641 11.984 1 94 34 TYR B O 1
ATOM 2491 N N . LEU B 1 35 ? -4.684 25.781 13.906 1 93.62 35 LEU B N 1
ATOM 2492 C CA . LEU B 1 35 ? -3.387 25.844 13.242 1 93.62 35 LEU B CA 1
ATOM 2493 C C . LEU B 1 35 ? -3.146 24.578 12.422 1 93.62 35 LEU B C 1
ATOM 2495 O O . LEU B 1 35 ? -2.67 24.641 11.289 1 93.62 35 LEU B O 1
ATOM 2499 N N . THR B 1 36 ? -3.494 23.422 12.969 1 92.56 36 THR B N 1
ATOM 2500 C CA . THR B 1 36 ? -3.162 22.156 12.336 1 92.56 36 THR B CA 1
ATOM 2501 C C . THR B 1 36 ? -4.164 21.828 11.234 1 92.56 36 THR B C 1
ATOM 2503 O O . THR B 1 36 ? -3.805 21.219 10.219 1 92.56 36 THR B O 1
ATOM 2506 N N . GLN B 1 37 ? -5.379 22.312 11.352 1 90.81 37 GLN B N 1
ATOM 2507 C CA . GLN B 1 37 ? -6.43 21.906 10.422 1 90.81 37 GLN B CA 1
ATOM 2508 C C . GLN B 1 37 ? -6.625 22.953 9.328 1 90.81 37 GLN B C 1
ATOM 2510 O O . GLN B 1 37 ? -7.281 22.688 8.32 1 90.81 37 GLN B O 1
ATOM 2515 N N . ASN B 1 38 ? -6.027 24.172 9.5 1 91.69 38 ASN B N 1
ATOM 2516 C CA . ASN B 1 38 ? -6.16 25.234 8.5 1 91.69 38 ASN B CA 1
ATOM 2517 C C . ASN B 1 38 ? -4.805 25.812 8.109 1 91.69 38 ASN B C 1
ATOM 2519 O O . ASN B 1 38 ? -4.613 27.031 8.141 1 91.69 38 ASN B O 1
ATOM 2523 N N . PRO B 1 39 ? -3.904 24.938 7.672 1 90.75 39 PRO B N 1
ATOM 2524 C CA . PRO B 1 39 ? -2.545 25.422 7.43 1 90.75 39 PRO B CA 1
ATOM 2525 C C . PRO B 1 39 ? -2.484 26.469 6.32 1 90.75 39 PRO B C 1
ATOM 2527 O O . PRO B 1 39 ? -1.702 27.422 6.402 1 90.75 39 PRO B O 1
ATOM 2530 N N . ASN B 1 40 ? -3.307 26.375 5.344 1 86.75 40 ASN B N 1
ATOM 2531 C CA . ASN B 1 40 ? -3.301 27.344 4.246 1 86.75 40 ASN B CA 1
ATOM 2532 C C . ASN B 1 40 ? -3.865 28.688 4.684 1 86.75 40 ASN B C 1
ATOM 2534 O O . ASN B 1 40 ? -3.328 29.734 4.32 1 86.75 40 ASN B O 1
ATOM 2538 N N . ASP B 1 41 ? -4.875 28.656 5.438 1 90.06 41 ASP B N 1
ATOM 2539 C CA . ASP B 1 41 ? -5.461 29.875 5.977 1 90.06 41 ASP B CA 1
ATOM 2540 C C . ASP B 1 41 ? -4.473 30.609 6.875 1 90.06 41 ASP B C 1
ATOM 2542 O O . ASP B 1 41 ? -4.336 31.828 6.793 1 90.06 41 ASP B O 1
ATOM 2546 N N . VAL B 1 42 ? -3.812 29.812 7.727 1 93.44 42 VAL B N 1
ATOM 2547 C CA . VAL B 1 42 ? -2.846 30.391 8.656 1 93.44 42 VAL B CA 1
ATOM 2548 C C . VAL B 1 42 ? -1.735 31.094 7.883 1 93.44 42 VAL B C 1
ATOM 2550 O O . VAL B 1 42 ? -1.238 32.156 8.312 1 93.44 42 VAL B O 1
ATOM 2553 N N . ALA B 1 43 ? -1.412 30.547 6.707 1 90.31 43 ALA B N 1
ATOM 2554 C CA . ALA B 1 43 ? -0.315 31.094 5.91 1 90.31 43 ALA B CA 1
ATOM 2555 C C . ALA B 1 43 ? -0.692 32.438 5.293 1 90.31 43 ALA B C 1
ATOM 2557 O O . ALA B 1 43 ? 0.173 33.281 5.059 1 90.31 43 ALA B O 1
ATOM 2558 N N . VAL B 1 44 ? -1.966 32.688 5.109 1 89.69 44 VAL B N 1
ATOM 2559 C CA . VAL B 1 44 ? -2.305 33.812 4.234 1 89.69 44 VAL B CA 1
ATOM 2560 C C . VAL B 1 44 ? -3.068 34.875 5.023 1 89.69 44 VAL B C 1
ATOM 2562 O O . VAL B 1 44 ? -3.033 36.062 4.68 1 89.69 44 VAL B O 1
ATOM 2565 N N . ARG B 1 45 ? -3.734 34.531 6.109 1 92.12 45 ARG B N 1
ATOM 2566 C CA . ARG B 1 45 ? -4.59 35.469 6.82 1 92.12 45 ARG B CA 1
ATOM 2567 C C . ARG B 1 45 ? -3.838 36.125 7.977 1 92.12 45 ARG B C 1
ATOM 2569 O O . ARG B 1 45 ? -2.922 35.531 8.547 1 92.12 45 ARG B O 1
ATOM 2576 N N . SER B 1 46 ? -4.324 37.281 8.273 1 93.31 46 SER B N 1
ATOM 2577 C CA . SER B 1 46 ? -3.766 37.969 9.43 1 93.31 46 SER B CA 1
ATOM 2578 C C . SER B 1 46 ? -4.242 37.344 10.734 1 93.31 46 SER B C 1
ATOM 2580 O O . SER B 1 46 ? -5.281 36.688 10.758 1 93.31 46 SER B O 1
ATOM 2582 N N . VAL B 1 47 ? -3.408 37.594 11.797 1 95.19 47 VAL B N 1
ATOM 2583 C CA . VAL B 1 47 ? -3.762 37.031 13.102 1 95.19 47 VAL B CA 1
ATOM 2584 C C . VAL B 1 47 ? -5.121 37.594 13.539 1 95.19 47 VAL B C 1
ATOM 2586 O O . VAL B 1 47 ? -5.91 36.875 14.164 1 95.19 47 VAL B O 1
ATOM 2589 N N . ASN B 1 48 ? -5.441 38.812 13.195 1 94.69 48 ASN B N 1
ATOM 2590 C CA . ASN B 1 48 ? -6.723 39.406 13.547 1 94.69 48 ASN B CA 1
ATOM 2591 C C . ASN B 1 48 ? -7.879 38.719 12.828 1 94.69 48 ASN B C 1
ATOM 2593 O O . ASN B 1 48 ? -8.93 38.469 13.422 1 94.69 48 ASN B O 1
ATOM 2597 N N . ALA B 1 49 ? -7.688 38.469 11.648 1 94.25 49 ALA B N 1
ATOM 2598 C CA . ALA B 1 49 ? -8.719 37.781 10.867 1 94.25 49 ALA B CA 1
ATOM 2599 C C . ALA B 1 49 ? -8.961 36.375 11.383 1 94.25 49 ALA B C 1
ATOM 2601 O O . ALA B 1 49 ? -10.109 35.938 11.5 1 94.25 49 ALA B O 1
ATOM 2602 N N . ILE B 1 50 ? -7.863 35.688 11.703 1 94.81 50 ILE B N 1
ATOM 2603 C CA . ILE B 1 50 ? -7.949 34.312 12.234 1 94.81 50 ILE B CA 1
ATOM 2604 C C . ILE B 1 50 ? -8.68 34.344 13.578 1 94.81 50 ILE B C 1
ATOM 2606 O O . ILE B 1 50 ? -9.578 33.531 13.812 1 94.81 50 ILE B O 1
ATOM 2610 N N . ALA B 1 51 ? -8.312 35.25 14.406 1 94.81 51 ALA B N 1
ATOM 2611 C CA . ALA B 1 51 ? -8.898 35.406 15.734 1 94.81 51 ALA B CA 1
ATOM 2612 C C . ALA B 1 51 ? -10.406 35.625 15.648 1 94.81 51 ALA B C 1
ATOM 2614 O O . ALA B 1 51 ? -11.18 35.031 16.391 1 94.81 51 ALA B O 1
ATOM 2615 N N . GLN B 1 52 ? -10.805 36.438 14.734 1 92.75 52 GLN B N 1
ATOM 2616 C CA . GLN B 1 52 ? -12.219 36.719 14.531 1 92.75 52 GLN B CA 1
ATOM 2617 C C . GLN B 1 52 ? -12.992 35.469 14.102 1 92.75 52 GLN B C 1
ATOM 2619 O O . GLN B 1 52 ? -14.094 35.219 14.594 1 92.75 52 GLN B O 1
ATOM 2624 N N . ASN B 1 53 ? -12.383 34.719 13.266 1 90.5 53 ASN B N 1
ATOM 2625 C CA . ASN B 1 53 ? -13.008 33.5 12.758 1 90.5 53 ASN B CA 1
ATOM 2626 C C . ASN B 1 53 ? -13.18 32.469 13.859 1 90.5 53 ASN B C 1
ATOM 2628 O O . ASN B 1 53 ? -14.133 31.688 13.836 1 90.5 53 ASN B O 1
ATOM 2632 N N . CYS B 1 54 ? -12.297 32.469 14.812 1 92.69 54 CYS B N 1
ATOM 2633 C CA . CYS B 1 54 ? -12.289 31.453 15.875 1 92.69 54 CYS B CA 1
ATOM 2634 C C . CYS B 1 54 ? -13.031 31.953 17.109 1 92.69 54 CYS B C 1
ATOM 2636 O O . CYS B 1 54 ? -13.234 31.203 18.062 1 92.69 54 CYS B O 1
ATOM 2638 N N . ASP B 1 55 ? -13.398 33.156 17.125 1 93.94 55 ASP B N 1
ATOM 2639 C CA . ASP B 1 55 ? -13.992 33.812 18.297 1 93.94 55 ASP B CA 1
ATOM 2640 C C . ASP B 1 55 ? -13.062 33.719 19.5 1 93.94 55 ASP B C 1
ATOM 2642 O O . ASP B 1 55 ? -13.477 33.312 20.594 1 93.94 55 ASP B O 1
ATOM 2646 N N . ILE B 1 56 ? -11.836 33.969 19.234 1 94.31 56 ILE B N 1
ATOM 2647 C CA . ILE B 1 56 ? -10.758 34.031 20.219 1 94.31 56 ILE B CA 1
ATOM 2648 C C . ILE B 1 56 ? -9.984 35.344 20.062 1 94.31 56 ILE B C 1
ATOM 2650 O O . ILE B 1 56 ? -9.828 35.844 18.938 1 94.31 56 ILE B O 1
ATOM 2654 N N . HIS B 1 57 ? -9.594 35.906 21.094 1 93.56 57 HIS B N 1
ATOM 2655 C CA . HIS B 1 57 ? -8.828 37.156 21.031 1 93.56 57 HIS B CA 1
ATOM 2656 C C . HIS B 1 57 ? -7.469 36.938 20.375 1 93.56 57 HIS B C 1
ATOM 2658 O O . HIS B 1 57 ? -6.812 35.906 20.656 1 93.56 57 HIS B O 1
ATOM 2664 N N . ALA B 1 58 ? -7.086 37.938 19.609 1 95.12 58 ALA B N 1
ATOM 2665 C CA . ALA B 1 58 ? -5.801 37.844 18.922 1 95.12 58 ALA B CA 1
ATOM 2666 C C . ALA B 1 58 ? -4.652 37.656 19.906 1 95.12 58 ALA B C 1
ATOM 2668 O O . ALA B 1 58 ? -3.666 37 19.594 1 95.12 58 ALA B O 1
ATOM 2669 N N . SER B 1 59 ? -4.789 38.188 21.078 1 94.88 59 SER B N 1
ATOM 2670 C CA . SER B 1 59 ? -3.748 38.094 22.094 1 94.88 59 SER B CA 1
ATOM 2671 C C . SER B 1 59 ? -3.52 36.656 22.516 1 94.88 59 SER B C 1
ATOM 2673 O O . SER B 1 59 ? -2.402 36.281 22.875 1 94.88 59 SER B O 1
ATOM 2675 N N . SER B 1 60 ? -4.52 35.844 22.422 1 96.12 60 SER B N 1
ATOM 2676 C CA . SER B 1 60 ? -4.402 34.438 22.766 1 96.12 60 SER B CA 1
ATOM 2677 C C . SER B 1 60 ? -3.529 33.688 21.766 1 96.12 60 SER B C 1
ATOM 2679 O O . SER B 1 60 ? -2.789 32.781 22.141 1 96.12 60 SER B O 1
ATOM 2681 N N . PHE B 1 61 ? -3.639 34.062 20.516 1 96.56 61 PHE B N 1
ATOM 2682 C CA . PHE B 1 61 ? -2.791 33.469 19.484 1 96.56 61 PHE B CA 1
ATOM 2683 C C . PHE B 1 61 ? -1.333 33.844 19.703 1 96.56 61 PHE B C 1
ATOM 2685 O O . PHE B 1 61 ? -0.434 33.031 19.531 1 96.56 61 PHE B O 1
ATOM 2692 N N . VAL B 1 62 ? -1.123 35.094 20.047 1 95.56 62 VAL B N 1
ATOM 2693 C CA . VAL B 1 62 ? 0.227 35.594 20.312 1 95.56 62 VAL B CA 1
ATOM 2694 C C . VAL B 1 62 ? 0.808 34.844 21.516 1 95.56 62 VAL B C 1
ATOM 2696 O O . VAL B 1 62 ? 1.95 34.375 21.469 1 95.56 62 VAL B O 1
ATOM 2699 N N . ARG B 1 63 ? 0.053 34.656 22.578 1 95.56 63 ARG B N 1
ATOM 2700 C CA . ARG B 1 63 ? 0.499 33.938 23.766 1 95.56 63 ARG B CA 1
ATOM 2701 C C . ARG B 1 63 ? 0.768 32.469 23.469 1 95.56 63 ARG B C 1
ATOM 2703 O O . ARG B 1 63 ? 1.676 31.875 24.047 1 95.56 63 ARG B O 1
ATOM 2710 N N . PHE B 1 64 ? -0.063 31.953 22.641 1 96.31 64 PHE B N 1
ATOM 2711 C CA . PHE B 1 64 ? 0.148 30.578 22.219 1 96.31 64 PHE B CA 1
ATOM 2712 C C . PHE B 1 64 ? 1.5 30.422 21.531 1 96.31 64 PHE B C 1
ATOM 2714 O O . PHE B 1 64 ? 2.271 29.516 21.859 1 96.31 64 PHE B O 1
ATOM 2721 N N . ALA B 1 65 ? 1.745 31.297 20.578 1 96.25 65 ALA B N 1
ATOM 2722 C CA . ALA B 1 65 ? 3.025 31.281 19.875 1 96.25 65 ALA B CA 1
ATOM 2723 C C . ALA B 1 65 ? 4.188 31.422 20.859 1 96.25 65 ALA B C 1
ATOM 2725 O O . ALA B 1 65 ? 5.188 30.703 20.75 1 96.25 65 ALA B O 1
ATOM 2726 N N . GLN B 1 66 ? 4.066 32.281 21.797 1 94.56 66 GLN B N 1
ATOM 2727 C CA . GLN B 1 66 ? 5.105 32.531 22.797 1 94.56 66 GLN B CA 1
ATOM 2728 C C . GLN B 1 66 ? 5.301 31.297 23.688 1 94.56 66 GLN B C 1
ATOM 2730 O O . GLN B 1 66 ? 6.426 30.984 24.078 1 94.56 66 GLN B O 1
ATOM 2735 N N . SER B 1 67 ? 4.234 30.656 23.953 1 94.75 67 SER B N 1
ATOM 2736 C CA . SER B 1 67 ? 4.312 29.469 24.781 1 94.75 67 SER B CA 1
ATOM 2737 C C . SER B 1 67 ? 5.094 28.359 24.078 1 94.75 67 SER B C 1
ATOM 2739 O O . SER B 1 67 ? 5.594 27.438 24.734 1 94.75 67 SER B O 1
ATOM 2741 N N . LEU B 1 68 ? 5.16 28.438 22.766 1 94.88 68 LEU B N 1
ATOM 2742 C CA . LEU B 1 68 ? 5.922 27.469 21.984 1 94.88 68 LEU B CA 1
ATOM 2743 C C . LEU B 1 68 ? 7.344 27.969 21.734 1 94.88 68 LEU B C 1
ATOM 2745 O O . LEU B 1 68 ? 8.141 27.281 21.094 1 94.88 68 LEU B O 1
ATOM 2749 N N . GLY B 1 69 ? 7.652 29.172 22.203 1 93.12 69 GLY B N 1
ATOM 2750 C CA . GLY B 1 69 ? 9.008 29.688 22.156 1 93.12 69 GLY B CA 1
ATOM 2751 C C . GLY B 1 69 ? 9.188 30.766 21.109 1 93.12 69 GLY B C 1
ATOM 2752 O O . GLY B 1 69 ? 10.297 31.266 20.906 1 93.12 69 GLY B O 1
ATOM 2753 N N . TYR B 1 70 ? 8.102 31.141 20.453 1 95.75 70 TYR B N 1
ATOM 2754 C CA . TYR B 1 70 ? 8.227 32.156 19.422 1 95.75 70 TYR B CA 1
ATOM 2755 C C . TYR B 1 70 ? 8.062 33.562 20 1 95.75 70 TYR B C 1
ATOM 2757 O O . TYR B 1 70 ? 7.461 33.719 21.078 1 95.75 70 TYR B O 1
ATOM 2765 N N . ASP B 1 71 ? 8.609 34.625 19.266 1 93.44 71 ASP B N 1
ATOM 2766 C CA . ASP B 1 71 ? 8.477 36 19.703 1 93.44 71 ASP B CA 1
ATOM 2767 C C . ASP B 1 71 ? 7.031 36.469 19.562 1 93.44 71 ASP B C 1
ATOM 2769 O O . ASP B 1 71 ? 6.59 37.344 20.312 1 93.44 71 ASP B O 1
ATOM 2773 N N . GLY B 1 72 ? 6.355 35.938 18.625 1 93.81 72 GLY B N 1
ATOM 2774 C CA . GLY B 1 72 ? 4.98 36.312 18.312 1 93.81 72 GLY B CA 1
ATOM 2775 C C . GLY B 1 72 ? 4.367 35.406 17.234 1 93.81 72 GLY B C 1
ATOM 2776 O O . GLY B 1 72 ? 4.973 34.438 16.828 1 93.81 72 GLY B O 1
ATOM 2777 N N . PHE B 1 73 ? 3.168 35.844 16.875 1 95.75 73 PHE B N 1
ATOM 2778 C CA . PHE B 1 73 ? 2.426 35 15.922 1 95.75 73 PHE B CA 1
ATOM 2779 C C . PHE B 1 73 ? 3.057 35.094 14.539 1 95.75 73 PHE B C 1
ATOM 2781 O O . PHE B 1 73 ? 3.035 34.094 13.789 1 95.75 73 PHE B O 1
ATOM 2788 N N . ARG B 1 74 ? 3.666 36.219 14.234 1 93.81 74 ARG B N 1
ATOM 2789 C CA . ARG B 1 74 ? 4.273 36.406 12.922 1 93.81 74 ARG B CA 1
ATOM 2790 C C . ARG B 1 74 ? 5.391 35.375 12.688 1 93.81 74 ARG B C 1
ATOM 2792 O O . ARG B 1 74 ? 5.531 34.844 11.586 1 93.81 74 ARG B O 1
ATOM 2799 N N . SER B 1 75 ? 6.176 35.156 13.688 1 94.56 75 SER B N 1
ATOM 2800 C CA . SER B 1 75 ? 7.27 34.219 13.594 1 94.56 75 SER B CA 1
ATOM 2801 C C . SER B 1 75 ? 6.75 32.781 13.383 1 94.56 75 SER B C 1
ATOM 2803 O O . SER B 1 75 ? 7.324 32.031 12.617 1 94.56 75 SER B O 1
ATOM 2805 N N . LEU B 1 76 ? 5.695 32.438 14.039 1 95.75 76 LEU B N 1
ATOM 2806 C CA . LEU B 1 76 ? 5.055 31.156 13.883 1 95.75 76 LEU B CA 1
ATOM 2807 C C . LEU B 1 76 ? 4.426 31.016 12.5 1 95.75 76 LEU B C 1
ATOM 2809 O O . LEU B 1 76 ? 4.598 30 11.828 1 95.75 76 LEU B O 1
ATOM 2813 N N . GLN B 1 77 ? 3.795 32.062 12.078 1 94.38 77 GLN B N 1
ATOM 2814 C CA . GLN B 1 77 ? 3.102 32.094 10.797 1 94.38 77 GLN B CA 1
ATOM 2815 C C . GLN B 1 77 ? 4.078 31.906 9.633 1 94.38 77 GLN B C 1
ATOM 2817 O O . GLN B 1 77 ? 3.725 31.312 8.609 1 94.38 77 GLN B O 1
ATOM 2822 N N . ALA B 1 78 ? 5.293 32.344 9.797 1 92.94 78 ALA B N 1
ATOM 2823 C CA . ALA B 1 78 ? 6.312 32.219 8.758 1 92.94 78 ALA B CA 1
ATOM 2824 C C . ALA B 1 78 ? 6.543 30.766 8.375 1 92.94 78 ALA B C 1
ATOM 2826 O O . ALA B 1 78 ? 6.82 30.453 7.215 1 92.94 78 ALA B O 1
ATOM 2827 N N . LEU B 1 79 ? 6.363 29.875 9.297 1 92.75 79 LEU B N 1
ATOM 2828 C CA . LEU B 1 79 ? 6.535 28.453 9.031 1 92.75 79 LEU B CA 1
ATOM 2829 C C . LEU B 1 79 ? 5.434 27.938 8.109 1 92.75 79 LEU B C 1
ATOM 2831 O O . LEU B 1 79 ? 5.688 27.094 7.25 1 92.75 79 LEU B O 1
ATOM 2835 N N . PHE B 1 80 ? 4.281 28.484 8.281 1 92.56 80 PHE B N 1
ATOM 2836 C CA . PHE B 1 80 ? 3.15 28.109 7.445 1 92.56 80 PHE B CA 1
ATOM 2837 C C . PHE B 1 80 ? 3.297 28.688 6.043 1 92.56 80 PHE B C 1
ATOM 2839 O O . PHE B 1 80 ? 2.953 28.031 5.059 1 92.56 80 PHE B O 1
ATOM 2846 N N . GLN B 1 81 ? 3.842 29.844 5.945 1 89.19 81 GLN B N 1
ATOM 2847 C CA . GLN B 1 81 ? 4.086 30.484 4.652 1 89.19 81 GLN B CA 1
ATOM 2848 C C . GLN B 1 81 ? 5.148 29.719 3.861 1 89.19 81 GLN B C 1
ATOM 2850 O O . GLN B 1 81 ? 5 29.531 2.652 1 89.19 81 GLN B O 1
ATOM 2855 N N . GLN B 1 82 ? 6.129 29.312 4.562 1 84.81 82 GLN B N 1
ATOM 2856 C CA . GLN B 1 82 ? 7.188 28.547 3.926 1 84.81 82 GLN B CA 1
ATOM 2857 C C . GLN B 1 82 ? 6.652 27.219 3.389 1 84.81 82 GLN B C 1
ATOM 2859 O O . GLN B 1 82 ? 7 26.812 2.279 1 84.81 82 GLN B O 1
ATOM 2864 N N . ARG B 1 83 ? 5.859 26.578 4.18 1 84.19 83 ARG B N 1
ATOM 2865 C CA . ARG B 1 83 ? 5.23 25.344 3.752 1 84.19 83 ARG B CA 1
ATOM 2866 C C . ARG B 1 83 ? 4.418 25.547 2.48 1 84.19 83 ARG B C 1
ATOM 2868 O O . ARG B 1 83 ? 4.523 24.766 1.533 1 84.19 83 ARG B O 1
ATOM 2875 N N . LEU B 1 84 ? 3.67 26.594 2.455 1 79.69 84 LEU B N 1
ATOM 2876 C CA . LEU B 1 84 ? 2.764 26.859 1.346 1 79.69 84 LEU B CA 1
ATOM 2877 C C . LEU B 1 84 ? 3.543 27.188 0.077 1 79.69 84 LEU B C 1
ATOM 2879 O O . LEU B 1 84 ? 3.117 26.844 -1.026 1 79.69 84 LEU B O 1
ATOM 2883 N N . ALA B 1 85 ? 4.707 27.781 0.215 1 74.38 85 ALA B N 1
ATOM 2884 C CA . ALA B 1 85 ? 5.508 28.25 -0.914 1 74.38 85 ALA B CA 1
ATOM 2885 C C . ALA B 1 85 ? 6.34 27.109 -1.505 1 74.38 85 ALA B C 1
ATOM 2887 O O . ALA B 1 85 ? 6.816 27.203 -2.637 1 74.38 85 ALA B O 1
ATOM 2888 N N . THR B 1 86 ? 6.531 26.109 -0.762 1 70 86 THR B N 1
ATOM 2889 C CA . THR B 1 86 ? 7.379 25 -1.197 1 70 86 THR B CA 1
ATOM 2890 C C . THR B 1 86 ? 6.566 23.984 -1.994 1 70 86 THR B C 1
ATOM 2892 O O . THR B 1 86 ? 5.465 23.609 -1.591 1 70 86 THR B O 1
ATOM 2895 N N . ALA B 1 87 ? 7.023 23.656 -3.215 1 56.12 87 ALA B N 1
ATOM 2896 C CA . ALA B 1 87 ? 6.305 22.781 -4.129 1 56.12 87 ALA B CA 1
ATOM 2897 C C . ALA B 1 87 ? 5.996 21.438 -3.471 1 56.12 87 ALA B C 1
ATOM 2899 O O . ALA B 1 87 ? 4.855 20.969 -3.508 1 56.12 87 ALA B O 1
ATOM 2900 N N . ALA B 1 88 ? 7.109 20.859 -2.922 1 64.19 88 ALA B N 1
ATOM 2901 C CA . ALA B 1 88 ? 6.883 19.562 -2.299 1 64.19 88 ALA B CA 1
ATOM 2902 C C . ALA B 1 88 ? 7.414 19.531 -0.868 1 64.19 88 ALA B C 1
ATOM 2904 O O . ALA B 1 88 ? 8.219 18.672 -0.511 1 64.19 88 ALA B O 1
ATOM 2905 N N . PRO B 1 89 ? 6.848 20.484 -0.158 1 62.72 89 PRO B N 1
ATOM 2906 C CA . PRO B 1 89 ? 7.402 20.609 1.191 1 62.72 89 PRO B CA 1
ATOM 2907 C C . PRO B 1 89 ? 7.301 19.312 1.995 1 62.72 89 PRO B C 1
ATOM 2909 O O . PRO B 1 89 ? 8.234 18.969 2.729 1 62.72 89 PRO B O 1
ATOM 2912 N N . GLY B 1 90 ? 6.312 18.672 1.689 1 68.25 90 GLY B N 1
ATOM 2913 C CA . GLY B 1 90 ? 6.129 17.438 2.426 1 68.25 90 GLY B CA 1
ATOM 2914 C C . GLY B 1 90 ? 7.176 16.391 2.1 1 68.25 90 GLY B C 1
ATOM 2915 O O . GLY B 1 90 ? 7.719 15.742 2.998 1 68.25 90 GLY B O 1
ATOM 2916 N N . PHE B 1 91 ? 7.559 16.375 0.869 1 73.62 91 PHE B N 1
ATOM 2917 C CA . PHE B 1 91 ? 8.516 15.359 0.438 1 73.62 91 PHE B CA 1
ATOM 2918 C C . PHE B 1 91 ? 9.914 15.68 0.96 1 73.62 91 PHE B C 1
ATOM 2920 O O . PHE B 1 91 ? 10.586 14.812 1.52 1 73.62 91 PHE B O 1
ATOM 2927 N N . GLU B 1 92 ? 10.328 16.828 0.86 1 73.88 92 GLU B N 1
ATOM 2928 C CA . GLU B 1 92 ? 11.656 17.234 1.308 1 73.88 92 GLU B CA 1
ATOM 2929 C C . GLU B 1 92 ? 11.797 17.094 2.818 1 73.88 92 GLU B C 1
ATOM 2931 O O . GLU B 1 92 ? 12.836 16.641 3.307 1 73.88 92 GLU B O 1
ATOM 2936 N N . ALA B 1 93 ? 10.781 17.484 3.482 1 75.44 93 ALA B N 1
ATOM 2937 C CA . ALA B 1 93 ? 10.805 17.344 4.938 1 75.44 93 ALA B CA 1
ATOM 2938 C C . ALA B 1 93 ? 10.883 15.875 5.344 1 75.44 93 ALA B C 1
ATOM 2940 O O . ALA B 1 93 ? 11.562 15.523 6.312 1 75.44 93 ALA B O 1
ATOM 2941 N N . ARG B 1 94 ? 10.258 15.07 4.59 1 78.5 94 ARG B N 1
ATOM 2942 C CA . ARG B 1 94 ? 10.266 13.641 4.895 1 78.5 94 ARG B CA 1
ATOM 2943 C C . ARG B 1 94 ? 11.633 13.023 4.609 1 78.5 94 ARG B C 1
ATOM 2945 O O . ARG B 1 94 ? 12.094 12.148 5.352 1 78.5 94 ARG B O 1
ATOM 2952 N N . VAL B 1 95 ? 12.25 13.445 3.592 1 79.06 95 VAL B N 1
ATOM 2953 C CA . VAL B 1 95 ? 13.586 12.977 3.258 1 79.06 95 VAL B CA 1
ATOM 2954 C C . VAL B 1 95 ? 14.547 13.297 4.402 1 79.06 95 VAL B C 1
ATOM 2956 O O . VAL B 1 95 ? 15.328 12.438 4.824 1 79.06 95 VAL B O 1
ATOM 2959 N N . TYR B 1 96 ? 14.422 14.5 4.867 1 78.06 96 TYR B N 1
ATOM 2960 C CA . TYR B 1 96 ? 15.281 14.922 5.973 1 78.06 96 TYR B CA 1
ATOM 2961 C C . TYR B 1 96 ? 15.016 14.086 7.215 1 78.06 96 TYR B C 1
ATOM 2963 O O . TYR B 1 96 ? 15.953 13.625 7.871 1 78.06 96 TYR B O 1
ATOM 2971 N N . ALA B 1 97 ? 13.805 13.875 7.477 1 77.38 97 ALA B N 1
ATOM 2972 C CA . ALA B 1 97 ? 13.43 13.078 8.641 1 77.38 97 ALA B CA 1
ATOM 2973 C C . ALA B 1 97 ? 13.938 11.648 8.516 1 77.38 97 ALA B C 1
ATOM 2975 O O . ALA B 1 97 ? 14.406 11.062 9.492 1 77.38 97 ALA B O 1
ATOM 2976 N N . LEU B 1 98 ? 13.852 11.125 7.355 1 79.38 98 LEU B N 1
ATOM 2977 C CA . LEU B 1 98 ? 14.305 9.758 7.098 1 79.38 98 LEU B CA 1
ATOM 2978 C C . LEU B 1 98 ? 15.812 9.641 7.289 1 79.38 98 LEU B C 1
ATOM 2980 O O . LEU B 1 98 ? 16.297 8.664 7.875 1 79.38 98 LEU B O 1
ATOM 2984 N N . LYS B 1 99 ? 16.516 10.594 6.875 1 78.5 99 LYS B N 1
ATOM 2985 C CA . LYS B 1 99 ? 17.969 10.602 7.039 1 78.5 99 LYS B CA 1
ATOM 2986 C C . LYS B 1 99 ? 18.359 10.562 8.516 1 78.5 99 LYS B C 1
ATOM 2988 O O . LYS B 1 99 ? 19.281 9.836 8.898 1 78.5 99 LYS B O 1
ATOM 2993 N N . GLN B 1 100 ? 17.609 11.328 9.273 1 77.75 100 GLN B N 1
ATOM 2994 C CA . GLN B 1 100 ? 17.875 11.352 10.711 1 77.75 100 GLN B CA 1
ATOM 2995 C C . GLN B 1 100 ? 17.547 10.008 11.352 1 77.75 100 GLN B C 1
ATOM 2997 O O . GLN B 1 100 ? 18.266 9.539 12.227 1 77.75 100 GLN B O 1
ATOM 3002 N N . GLU B 1 101 ? 16.484 9.422 10.883 1 77.19 101 GLU B N 1
ATOM 3003 C CA . GLU B 1 101 ? 16.062 8.117 11.398 1 77.19 101 GLU B CA 1
ATOM 3004 C C . GLU B 1 101 ? 17.094 7.039 11.07 1 77.19 101 GLU B C 1
ATOM 3006 O O . GLU B 1 101 ? 17.375 6.176 11.898 1 77.19 101 GLU B O 1
ATOM 3011 N N . LEU B 1 102 ? 17.625 7.129 9.938 1 80.19 102 LEU B N 1
ATOM 3012 C CA . LEU B 1 102 ? 18.594 6.137 9.492 1 80.19 102 LEU B CA 1
ATOM 3013 C C . LEU B 1 102 ? 19.906 6.281 10.258 1 80.19 102 LEU B C 1
ATOM 3015 O O . LEU B 1 102 ? 20.562 5.285 10.57 1 80.19 102 LEU B O 1
ATOM 3019 N N . LYS B 1 103 ? 20.25 7.473 10.586 1 78.94 103 LYS B N 1
ATOM 3020 C CA . LYS B 1 103 ? 21.453 7.719 11.352 1 78.94 103 LYS B CA 1
ATOM 3021 C C . LYS B 1 103 ? 21.359 7.094 12.742 1 78.94 103 LYS B C 1
ATOM 3023 O O . LYS B 1 103 ? 22.344 6.547 13.258 1 78.94 103 LYS B O 1
ATOM 3028 N N . SER B 1 104 ? 20.188 7.152 13.258 1 77.56 104 SER B N 1
ATOM 3029 C CA . SER B 1 104 ? 19.969 6.613 14.594 1 77.56 104 SER B CA 1
ATOM 3030 C C . SER B 1 104 ? 19.969 5.09 14.578 1 77.56 104 SER B C 1
ATOM 3032 O O . SER B 1 104 ? 20.062 4.453 15.633 1 77.56 104 SER B O 1
ATOM 3034 N N . ARG B 1 105 ? 20.016 4.539 13.414 1 77 105 ARG B N 1
ATOM 3035 C CA . ARG B 1 105 ? 19.922 3.088 13.297 1 77 105 ARG B CA 1
ATOM 3036 C C . ARG B 1 105 ? 21.156 2.512 12.625 1 77 105 ARG B C 1
ATOM 3038 O O . ARG B 1 105 ? 21.141 1.373 12.156 1 77 105 ARG B O 1
ATOM 3045 N N . ASP B 1 106 ? 22.047 3.342 12.703 1 77.75 106 ASP B N 1
ATOM 3046 C CA . ASP B 1 106 ? 23.312 2.912 12.141 1 77.75 106 ASP B CA 1
ATOM 3047 C C . ASP B 1 106 ? 23.859 1.687 12.875 1 77.75 106 ASP B C 1
ATOM 3049 O O . ASP B 1 106 ? 23.797 1.613 14.109 1 77.75 106 ASP B O 1
ATOM 3053 N N . GLY B 1 107 ? 24.266 0.695 12.18 1 79.75 107 GLY B N 1
ATOM 3054 C CA . GLY B 1 107 ? 24.875 -0.48 12.773 1 79.75 107 GLY B CA 1
ATOM 3055 C C . GLY B 1 107 ? 23.906 -1.625 12.977 1 79.75 107 GLY B C 1
ATOM 3056 O O . GLY B 1 107 ? 24.312 -2.738 13.32 1 79.75 107 GLY B O 1
ATOM 3057 N N . LEU B 1 108 ? 22.672 -1.321 12.781 1 84.94 108 LEU B N 1
ATOM 3058 C CA . LEU B 1 108 ? 21.703 -2.396 12.938 1 84.94 108 LEU B CA 1
ATOM 3059 C C . LEU B 1 108 ? 21.781 -3.381 11.781 1 84.94 108 LEU B C 1
ATOM 3061 O O . LEU B 1 108 ? 21.984 -2.977 10.633 1 84.94 108 LEU B O 1
ATOM 3065 N N . SER B 1 109 ? 21.641 -4.625 12.195 1 90.31 109 SER B N 1
ATOM 3066 C CA . SER B 1 109 ? 21.578 -5.664 11.164 1 90.31 109 SER B CA 1
ATOM 3067 C C . SER B 1 109 ? 20.234 -5.676 10.461 1 90.31 109 SER B C 1
ATOM 3069 O O . SER B 1 109 ? 19.266 -5.078 10.945 1 90.31 109 SER B O 1
ATOM 3071 N N . GLU B 1 110 ? 20.172 -6.289 9.312 1 90.31 110 GLU B N 1
ATOM 3072 C CA . GLU B 1 110 ? 18.906 -6.457 8.602 1 90.31 110 GLU B CA 1
ATOM 3073 C C . GLU B 1 110 ? 17.875 -7.195 9.461 1 90.31 110 GLU B C 1
ATOM 3075 O O . GLU B 1 110 ? 16.688 -6.914 9.391 1 90.31 110 GLU B O 1
ATOM 3080 N N . ALA B 1 111 ? 18.375 -8.094 10.242 1 91.56 111 ALA B N 1
ATOM 3081 C CA . ALA B 1 111 ? 17.5 -8.812 11.164 1 91.56 111 ALA B CA 1
ATOM 3082 C C . ALA B 1 111 ? 16.875 -7.859 12.188 1 91.56 111 ALA B C 1
ATOM 3084 O O . ALA B 1 111 ? 15.68 -7.953 12.492 1 91.56 111 ALA B O 1
ATOM 3085 N N . ASP B 1 112 ? 17.688 -6.984 12.672 1 91.94 112 ASP B N 1
ATOM 3086 C CA . ASP B 1 112 ? 17.203 -5.992 13.625 1 91.94 112 ASP B CA 1
ATOM 3087 C C . ASP B 1 112 ? 16.188 -5.062 12.984 1 91.94 112 ASP B C 1
ATOM 3089 O O . ASP B 1 112 ? 15.156 -4.742 13.594 1 91.94 112 ASP B O 1
ATOM 3093 N N . LEU B 1 113 ? 16.5 -4.652 11.812 1 89.44 113 LEU B N 1
ATOM 3094 C CA . LEU B 1 113 ? 15.594 -3.758 11.094 1 89.44 113 LEU B CA 1
ATOM 3095 C C . LEU B 1 113 ? 14.242 -4.418 10.859 1 89.44 113 LEU B C 1
ATOM 3097 O O . LEU B 1 113 ? 13.195 -3.803 11.086 1 89.44 113 LEU B O 1
ATOM 3101 N N . LEU B 1 114 ? 14.266 -5.652 10.43 1 92.69 114 LEU B N 1
ATOM 3102 C CA . LEU B 1 114 ? 13.039 -6.406 10.203 1 92.69 114 LEU B CA 1
ATOM 3103 C C . LEU B 1 114 ? 12.234 -6.539 11.492 1 92.69 114 LEU B C 1
ATOM 3105 O O . LEU B 1 114 ? 11.031 -6.293 11.508 1 92.69 114 LEU B O 1
ATOM 3109 N N . ARG B 1 115 ? 12.875 -6.918 12.508 1 93.19 115 ARG B N 1
ATOM 3110 C CA . ARG B 1 115 ? 12.211 -7.109 13.797 1 93.19 115 ARG B CA 1
ATOM 3111 C C . ARG B 1 115 ? 11.555 -5.816 14.266 1 93.19 115 ARG B C 1
ATOM 3113 O O . ARG B 1 115 ? 10.391 -5.824 14.672 1 93.19 115 ARG B O 1
ATOM 3120 N N . ASP B 1 116 ? 12.289 -4.73 14.195 1 89.75 116 ASP B N 1
ATOM 3121 C CA . ASP B 1 116 ? 11.758 -3.443 14.641 1 89.75 116 ASP B CA 1
ATOM 3122 C C . ASP B 1 116 ? 10.539 -3.043 13.82 1 89.75 116 ASP B C 1
ATOM 3124 O O . ASP B 1 116 ? 9.547 -2.564 14.375 1 89.75 116 ASP B O 1
ATOM 3128 N N . MET B 1 117 ? 10.648 -3.229 12.523 1 91.31 117 MET B N 1
ATOM 3129 C CA . MET B 1 117 ? 9.539 -2.885 11.633 1 91.31 117 MET B CA 1
ATOM 3130 C C . MET B 1 117 ? 8.312 -3.74 11.938 1 91.31 117 MET B C 1
ATOM 3132 O O . MET B 1 117 ? 7.207 -3.217 12.07 1 91.31 117 MET B O 1
ATOM 3136 N N . VAL B 1 118 ? 8.531 -5.043 12.094 1 94 118 VAL B N 1
ATOM 3137 C CA . VAL B 1 118 ? 7.43 -5.98 12.297 1 94 118 VAL B CA 1
ATOM 3138 C C . VAL B 1 118 ? 6.742 -5.695 13.633 1 94 118 VAL B C 1
ATOM 3140 O O . VAL B 1 118 ? 5.512 -5.621 13.695 1 94 118 VAL B O 1
ATOM 3143 N N . VAL B 1 119 ? 7.492 -5.512 14.664 1 92.56 119 VAL B N 1
ATOM 3144 C CA . VAL B 1 119 ? 6.938 -5.273 15.992 1 92.56 119 VAL B CA 1
ATOM 3145 C C . VAL B 1 119 ? 6.141 -3.969 15.992 1 92.56 119 VAL B C 1
ATOM 3147 O O . VAL B 1 119 ? 5.004 -3.93 16.469 1 92.56 119 VAL B O 1
ATOM 3150 N N . SER B 1 120 ? 6.746 -2.959 15.43 1 92.06 120 SER B N 1
ATOM 3151 C CA . SER B 1 120 ? 6.086 -1.658 15.375 1 92.06 120 SER B CA 1
ATOM 3152 C C . SER B 1 120 ? 4.82 -1.715 14.523 1 92.06 120 SER B C 1
ATOM 3154 O O . SER B 1 120 ? 3.773 -1.204 14.922 1 92.06 120 SER B O 1
ATOM 3156 N N . ASP B 1 121 ? 4.895 -2.322 13.352 1 94.5 121 ASP B N 1
ATOM 3157 C CA . ASP B 1 121 ? 3.768 -2.371 12.43 1 94.5 121 ASP B CA 1
ATOM 3158 C C . ASP B 1 121 ? 2.639 -3.238 12.977 1 94.5 121 ASP B C 1
ATOM 3160 O O . ASP B 1 121 ? 1.462 -2.912 12.82 1 94.5 121 ASP B O 1
ATOM 3164 N N . ALA B 1 122 ? 3.037 -4.379 13.602 1 93.81 122 ALA B N 1
ATOM 3165 C CA . ALA B 1 122 ? 2.012 -5.23 14.195 1 93.81 122 ALA B CA 1
ATOM 3166 C C . ALA B 1 122 ? 1.248 -4.484 15.289 1 93.81 122 ALA B C 1
ATOM 3168 O O . ALA B 1 122 ? 0.019 -4.566 15.359 1 93.81 122 ALA B O 1
ATOM 3169 N N . ALA B 1 123 ? 1.947 -3.768 16.094 1 92.88 123 ALA B N 1
ATOM 3170 C CA . ALA B 1 123 ? 1.315 -2.971 17.141 1 92.88 123 ALA B CA 1
ATOM 3171 C C . ALA B 1 123 ? 0.417 -1.892 16.531 1 92.88 123 ALA B C 1
ATOM 3173 O O . ALA B 1 123 ? -0.684 -1.646 17.031 1 92.88 123 ALA B O 1
ATOM 3174 N N . SER B 1 124 ? 0.915 -1.248 15.508 1 93.44 124 SER B N 1
ATOM 3175 C CA . SER B 1 124 ? 0.142 -0.203 14.844 1 93.44 124 SER B CA 1
ATOM 3176 C C . SER B 1 124 ? -1.156 -0.758 14.266 1 93.44 124 SER B C 1
ATOM 3178 O O . SER B 1 124 ? -2.211 -0.128 14.375 1 93.44 124 SER B O 1
ATOM 3180 N N . VAL B 1 125 ? -1.062 -1.911 13.633 1 95.56 125 VAL B N 1
ATOM 3181 C CA . VAL B 1 125 ? -2.252 -2.549 13.078 1 95.56 125 VAL B CA 1
ATOM 3182 C C . VAL B 1 125 ? -3.227 -2.889 14.203 1 95.56 125 VAL B C 1
ATOM 3184 O O . VAL B 1 125 ? -4.422 -2.594 14.109 1 95.56 125 VAL B O 1
ATOM 3187 N N . GLN B 1 126 ? -2.734 -3.426 15.289 1 94.56 126 GLN B N 1
ATOM 3188 C CA . GLN B 1 126 ? -3.572 -3.807 16.422 1 94.56 126 GLN B CA 1
ATOM 3189 C C . GLN B 1 126 ? -4.258 -2.586 17.031 1 94.56 126 GLN B C 1
ATOM 3191 O O . GLN B 1 126 ? -5.398 -2.674 17.484 1 94.56 126 GLN B O 1
ATOM 3196 N N . SER B 1 127 ? -3.602 -1.498 17.016 1 94.62 127 SER B N 1
ATOM 3197 C CA . SER B 1 127 ? -4.109 -0.288 17.656 1 94.62 127 SER B CA 1
ATOM 3198 C C . SER B 1 127 ? -5.348 0.238 16.938 1 94.62 127 SER B C 1
ATOM 3200 O O . SER B 1 127 ? -6.078 1.072 17.469 1 94.62 127 SER B O 1
ATOM 3202 N N . LEU B 1 128 ? -5.594 -0.191 15.703 1 95.81 128 LEU B N 1
ATOM 3203 C CA . LEU B 1 128 ? -6.75 0.257 14.938 1 95.81 128 LEU B CA 1
ATOM 3204 C C . LEU B 1 128 ? -8.047 -0.069 15.664 1 95.81 128 LEU B C 1
ATOM 3206 O O . LEU B 1 128 ? -9.031 0.659 15.547 1 95.81 128 LEU B O 1
ATOM 3210 N N . LEU B 1 129 ? -8.055 -1.155 16.469 1 95.25 129 LEU B N 1
ATOM 3211 C CA . LEU B 1 129 ? -9.25 -1.562 17.188 1 95.25 129 LEU B CA 1
ATOM 3212 C C . LEU B 1 129 ? -9.648 -0.511 18.219 1 95.25 129 LEU B C 1
ATOM 3214 O O . LEU B 1 129 ? -10.836 -0.333 18.5 1 95.25 129 LEU B O 1
ATOM 3218 N N . ASP B 1 130 ? -8.633 0.186 18.688 1 93.31 130 ASP B N 1
ATOM 3219 C CA . ASP B 1 130 ? -8.883 1.231 19.672 1 93.31 130 ASP B CA 1
ATOM 3220 C C . ASP B 1 130 ? -9.078 2.586 19 1 93.31 130 ASP B C 1
ATOM 3222 O O . ASP B 1 130 ? -9.758 3.463 19.547 1 93.31 130 ASP B O 1
ATOM 3226 N N . GLU B 1 131 ? -8.555 2.715 17.844 1 93.81 131 GLU B N 1
ATOM 3227 C CA . GLU B 1 131 ? -8.477 4.035 17.219 1 93.81 131 GLU B CA 1
ATOM 3228 C C . GLU B 1 131 ? -9.672 4.289 16.312 1 93.81 131 GLU B C 1
ATOM 3230 O O . GLU B 1 131 ? -10.07 5.438 16.109 1 93.81 131 GLU B O 1
ATOM 3235 N N . ILE B 1 132 ? -10.211 3.23 15.719 1 96.31 132 ILE B N 1
ATOM 3236 C CA . ILE B 1 132 ? -11.258 3.402 14.719 1 96.31 132 ILE B CA 1
ATOM 3237 C C . ILE B 1 132 ? -12.617 3.102 15.336 1 96.31 132 ILE B C 1
ATOM 3239 O O . ILE B 1 132 ? -12.859 1.992 15.82 1 96.31 132 ILE B O 1
ATOM 3243 N N . ASP B 1 133 ? -13.516 4.09 15.359 1 95.25 133 ASP B N 1
ATOM 3244 C CA . ASP B 1 133 ? -14.906 3.904 15.781 1 95.25 133 ASP B CA 1
ATOM 3245 C C . ASP B 1 133 ? -15.695 3.139 14.727 1 95.25 133 ASP B C 1
ATOM 3247 O O . ASP B 1 133 ? -15.766 3.555 13.562 1 95.25 133 ASP B O 1
ATOM 3251 N N . ALA B 1 134 ? -16.328 2.09 15.102 1 93.88 134 ALA B N 1
ATOM 3252 C CA . ALA B 1 134 ? -17.078 1.242 14.18 1 93.88 134 ALA B CA 1
ATOM 3253 C C . ALA B 1 134 ? -18.188 2.029 13.5 1 93.88 134 ALA B C 1
ATOM 3255 O O . ALA B 1 134 ? -18.516 1.777 12.336 1 93.88 134 ALA B O 1
ATOM 3256 N N . ASN B 1 135 ? -18.75 2.939 14.227 1 96.25 135 ASN B N 1
ATOM 3257 C CA . ASN B 1 135 ? -19.797 3.768 13.641 1 96.25 135 ASN B CA 1
ATOM 3258 C C . ASN B 1 135 ? -19.25 4.66 12.531 1 96.25 135 ASN B C 1
ATOM 3260 O O . ASN B 1 135 ? -19.922 4.91 11.531 1 96.25 135 ASN B O 1
ATOM 3264 N N . ASP B 1 136 ? -18.047 5.16 12.781 1 97.38 136 ASP B N 1
ATOM 3265 C CA . ASP B 1 136 ? -17.406 5.961 11.742 1 97.38 136 ASP B CA 1
ATOM 3266 C C . ASP B 1 136 ? -17.094 5.113 10.516 1 97.38 136 ASP B C 1
ATOM 3268 O O . ASP B 1 136 ? -17.234 5.574 9.383 1 97.38 136 ASP B O 1
ATOM 3272 N N . LEU B 1 137 ? -16.656 3.898 10.766 1 97.31 137 LEU B N 1
ATOM 3273 C CA . LEU B 1 137 ? -16.406 2.986 9.664 1 97.31 137 LEU B CA 1
ATOM 3274 C C . LEU B 1 137 ? -17.688 2.688 8.891 1 97.31 137 LEU B C 1
ATOM 3276 O O . LEU B 1 137 ? -17.688 2.666 7.656 1 97.31 137 LEU B O 1
ATOM 3280 N N . ALA B 1 138 ? -18.766 2.488 9.586 1 96.62 138 ALA B N 1
ATOM 3281 C CA . ALA B 1 138 ? -20.062 2.238 8.961 1 96.62 138 ALA B CA 1
ATOM 3282 C C . ALA B 1 138 ? -20.516 3.439 8.133 1 96.62 138 ALA B C 1
ATOM 3284 O O . ALA B 1 138 ? -21.016 3.281 7.016 1 96.62 138 ALA B O 1
ATOM 3285 N N . LYS B 1 139 ? -20.344 4.578 8.703 1 97.88 139 LYS B N 1
ATOM 3286 C CA . LYS B 1 139 ? -20.719 5.805 8 1 97.88 139 LYS B CA 1
ATOM 3287 C C . LYS B 1 139 ? -19.875 6 6.746 1 97.88 139 LYS B C 1
ATOM 3289 O O . LYS B 1 139 ? -20.391 6.41 5.703 1 97.88 139 LYS B O 1
ATOM 3294 N N . ALA B 1 140 ? -18.578 5.723 6.867 1 98.25 140 ALA B N 1
ATOM 3295 C CA . ALA B 1 140 ? -17.703 5.793 5.699 1 98.25 140 ALA B CA 1
ATOM 3296 C C . ALA B 1 140 ? -18.172 4.836 4.605 1 98.25 140 ALA B C 1
ATOM 3298 O O . ALA B 1 140 ? -18.25 5.215 3.436 1 98.25 140 ALA B O 1
ATOM 3299 N N . ALA B 1 141 ? -18.484 3.65 5 1 96.75 141 ALA B N 1
ATOM 3300 C CA . ALA B 1 141 ? -18.938 2.641 4.051 1 96.75 141 ALA B CA 1
ATOM 3301 C C . ALA B 1 141 ? -20.25 3.066 3.389 1 96.75 141 ALA B C 1
ATOM 3303 O O . ALA B 1 141 ? -20.453 2.838 2.193 1 96.75 141 ALA B O 1
ATOM 3304 N N . GLU B 1 142 ? -21.109 3.648 4.152 1 97.19 142 GLU B N 1
ATOM 3305 C CA . GLU B 1 142 ? -22.375 4.145 3.637 1 97.19 142 GLU B CA 1
ATOM 3306 C C . GLU B 1 142 ? -22.156 5.23 2.59 1 97.19 142 GLU B C 1
ATOM 3308 O O . GLU B 1 142 ? -22.734 5.168 1.497 1 97.19 142 GLU B O 1
ATOM 3313 N N . ILE B 1 143 ? -21.344 6.18 2.906 1 98.12 143 ILE B N 1
ATOM 3314 C CA . ILE B 1 143 ? -21.078 7.301 2.012 1 98.12 143 ILE B CA 1
ATOM 3315 C C . ILE B 1 143 ? -20.469 6.789 0.708 1 98.12 143 ILE B C 1
ATOM 3317 O O . ILE B 1 143 ? -20.922 7.141 -0.38 1 98.12 143 ILE B O 1
ATOM 3321 N N . LEU B 1 144 ? -19.5 5.922 0.813 1 98.06 144 LEU B N 1
ATOM 3322 C CA . LEU B 1 144 ? -18.797 5.418 -0.358 1 98.06 144 LEU B CA 1
ATOM 3323 C C . LEU B 1 144 ? -19.672 4.453 -1.149 1 98.06 144 LEU B C 1
ATOM 3325 O O . LEU B 1 144 ? -19.672 4.473 -2.383 1 98.06 144 LEU B O 1
ATOM 3329 N N . GLY B 1 145 ? -20.375 3.619 -0.458 1 96.19 145 GLY B N 1
ATOM 3330 C CA . GLY B 1 145 ? -21.266 2.674 -1.107 1 96.19 145 GLY B CA 1
ATOM 3331 C C . GLY B 1 145 ? -22.391 3.344 -1.862 1 96.19 145 GLY B C 1
ATOM 3332 O O . GLY B 1 145 ? -22.781 2.896 -2.947 1 96.19 145 GLY B O 1
ATOM 3333 N N . ASP B 1 146 ? -22.922 4.434 -1.356 1 96.62 146 ASP B N 1
ATOM 3334 C CA . ASP B 1 146 ? -24.078 5.121 -1.935 1 96.62 146 ASP B CA 1
ATOM 3335 C C . ASP B 1 146 ? -23.641 6.066 -3.055 1 96.62 146 ASP B C 1
ATOM 3337 O O . ASP B 1 146 ? -24.469 6.512 -3.852 1 96.62 146 ASP B O 1
ATOM 3341 N N . ALA B 1 147 ? -22.391 6.41 -3.107 1 97.5 147 ALA B N 1
ATOM 3342 C CA . ALA B 1 147 ? -21.906 7.371 -4.094 1 97.5 147 ALA B CA 1
ATOM 3343 C C . ALA B 1 147 ? -22.031 6.816 -5.512 1 97.5 147 ALA B C 1
ATOM 3345 O O . ALA B 1 147 ? -21.781 5.633 -5.746 1 97.5 147 ALA B O 1
ATOM 3346 N N . GLU B 1 148 ? -22.453 7.652 -6.441 1 96.31 148 GLU B N 1
ATOM 3347 C CA . GLU B 1 148 ? -22.453 7.258 -7.848 1 96.31 148 GLU B CA 1
ATOM 3348 C C . GLU B 1 148 ? -21.031 6.957 -8.32 1 96.31 148 GLU B C 1
ATOM 3350 O O . GLU B 1 148 ? -20.797 5.961 -9.016 1 96.31 148 GLU B O 1
ATOM 3355 N N . THR B 1 149 ? -20.188 7.836 -7.949 1 96.88 149 THR B N 1
ATOM 3356 C CA . THR B 1 149 ? -18.766 7.699 -8.25 1 96.88 149 THR B CA 1
ATOM 3357 C C . THR B 1 149 ? -17.906 8.062 -7.035 1 96.88 149 THR B C 1
ATOM 3359 O O . THR B 1 149 ? -18.188 9.047 -6.348 1 96.88 149 THR B O 1
ATOM 3362 N N . VAL B 1 150 ? -16.969 7.223 -6.738 1 98.12 150 VAL B N 1
ATOM 3363 C CA . VAL B 1 150 ? -16 7.543 -5.688 1 98.12 150 VAL B CA 1
ATOM 3364 C C . VAL B 1 150 ? -14.727 8.117 -6.305 1 98.12 150 VAL B C 1
ATOM 3366 O O . VAL B 1 150 ? -14.07 7.445 -7.105 1 98.12 150 VAL B O 1
ATOM 3369 N N . PHE B 1 151 ? -14.422 9.344 -6.031 1 97.94 151 PHE B N 1
ATOM 3370 C CA . PHE B 1 151 ? -13.156 9.969 -6.41 1 97.94 151 PHE B CA 1
ATOM 3371 C C . PHE B 1 151 ? -12.078 9.688 -5.375 1 97.94 151 PHE B C 1
ATOM 3373 O O . PHE B 1 151 ? -12.336 9.734 -4.172 1 97.94 151 PHE B O 1
ATOM 3380 N N . LEU B 1 152 ? -10.914 9.328 -5.836 1 98 152 LEU B N 1
ATOM 3381 C CA . LEU B 1 152 ? -9.82 8.922 -4.961 1 98 152 LEU B CA 1
ATOM 3382 C C 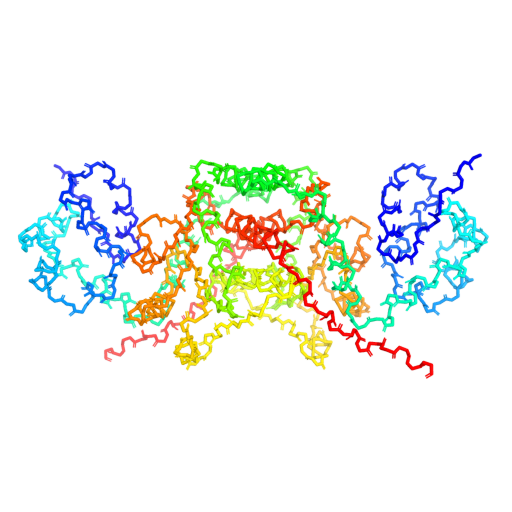. LEU B 1 152 ? -8.656 9.898 -5.055 1 98 152 LEU B C 1
ATOM 3384 O O . LEU B 1 152 ? -8.195 10.211 -6.152 1 98 152 LEU B O 1
ATOM 3388 N N . LEU B 1 153 ? -8.195 10.336 -3.902 1 96.88 153 LEU B N 1
ATOM 3389 C CA . LEU B 1 153 ? -7.117 11.312 -3.842 1 96.88 153 LEU B CA 1
ATOM 3390 C C . LEU B 1 153 ? -6.078 10.914 -2.799 1 96.88 153 LEU B C 1
ATOM 3392 O O . LEU B 1 153 ? -6.41 10.75 -1.623 1 96.88 153 LEU B O 1
ATOM 3396 N N . GLY B 1 154 ? -4.938 10.695 -3.084 1 94.88 154 GLY B N 1
ATOM 3397 C CA . GLY B 1 154 ? -3.75 10.43 -2.289 1 94.88 154 GLY B CA 1
ATOM 3398 C C . GLY B 1 154 ? -2.459 10.648 -3.053 1 94.88 154 GLY B C 1
ATOM 3399 O O . GLY B 1 154 ? -2.34 10.242 -4.211 1 94.88 154 GLY B O 1
ATOM 3400 N N . GLN B 1 155 ? -1.586 11.266 -2.443 1 90.31 155 GLN B N 1
ATOM 3401 C CA . GLN B 1 155 ? -0.308 11.578 -3.074 1 90.31 155 GLN B CA 1
ATOM 3402 C C . GLN B 1 155 ? 0.859 11.211 -2.158 1 90.31 155 GLN B C 1
ATOM 3404 O O . GLN B 1 155 ? 0.687 11.086 -0.945 1 90.31 155 GLN B O 1
ATOM 3409 N N . LEU B 1 156 ? 2.061 11.008 -2.771 1 89.12 156 LEU B N 1
ATOM 3410 C CA . LEU B 1 156 ? 3.287 10.672 -2.061 1 89.12 156 LEU B CA 1
ATOM 3411 C C . LEU B 1 156 ? 3.111 9.398 -1.241 1 89.12 156 LEU B C 1
ATOM 3413 O O . LEU B 1 156 ? 2.779 8.344 -1.789 1 89.12 156 LEU B O 1
ATOM 3417 N N . ARG B 1 157 ? 3.25 9.445 0.012 1 89.38 157 ARG B N 1
ATOM 3418 C CA . ARG B 1 157 ? 3.23 8.266 0.871 1 89.38 157 ARG B CA 1
ATOM 3419 C C . ARG B 1 157 ? 1.844 7.633 0.896 1 89.38 157 ARG B C 1
ATOM 3421 O O . ARG B 1 157 ? 1.702 6.449 1.215 1 89.38 157 ARG B O 1
ATOM 3428 N N . SER B 1 158 ? 0.864 8.406 0.567 1 94.12 158 SER B N 1
ATOM 3429 C CA . SER B 1 158 ? -0.501 7.898 0.657 1 94.12 158 SER B CA 1
ATOM 3430 C C . SER B 1 158 ? -0.964 7.32 -0.676 1 94.12 158 SER B C 1
ATOM 3432 O O . SER B 1 158 ? -2.014 6.676 -0.748 1 94.12 158 SER B O 1
ATOM 3434 N N . ALA B 1 159 ? -0.18 7.5 -1.745 1 93.5 159 ALA B N 1
ATOM 3435 C CA . ALA B 1 159 ? -0.565 7.055 -3.082 1 93.5 159 ALA B CA 1
ATOM 3436 C C . ALA B 1 159 ? -0.822 5.551 -3.105 1 93.5 159 ALA B C 1
ATOM 3438 O O . ALA B 1 159 ? -1.832 5.098 -3.646 1 93.5 159 ALA B O 1
ATOM 3439 N N . PRO B 1 160 ? 0.021 4.727 -2.459 1 96.25 160 PRO B N 1
ATOM 3440 C CA . PRO B 1 160 ? -0.235 3.283 -2.473 1 96.25 160 PRO B CA 1
ATOM 3441 C C . PRO B 1 160 ? -1.564 2.912 -1.82 1 96.25 160 PRO B C 1
ATOM 3443 O O . PRO B 1 160 ? -2.213 1.949 -2.236 1 96.25 160 PRO B O 1
ATOM 3446 N N . VAL B 1 161 ? -1.979 3.65 -0.862 1 97.31 161 VAL B N 1
ATOM 3447 C CA . VAL B 1 161 ? -3.217 3.357 -0.145 1 97.31 161 VAL B CA 1
ATOM 3448 C C . VAL B 1 161 ? -4.41 3.549 -1.077 1 97.31 161 VAL B C 1
ATOM 3450 O O . VAL B 1 161 ? -5.285 2.682 -1.162 1 97.31 161 VAL B O 1
ATOM 3453 N N . VAL B 1 162 ? -4.422 4.648 -1.807 1 96.56 162 VAL B N 1
ATOM 3454 C CA . VAL B 1 162 ? -5.547 4.93 -2.691 1 96.56 162 VAL B CA 1
ATOM 3455 C C . VAL B 1 162 ? -5.527 3.971 -3.877 1 96.56 162 VAL B C 1
ATOM 3457 O O . VAL B 1 162 ? -6.582 3.582 -4.387 1 96.56 162 VAL B O 1
ATOM 3460 N N . GLU B 1 163 ? -4.297 3.584 -4.273 1 94.69 163 GLU B N 1
ATOM 3461 C CA . GLU B 1 163 ? -4.184 2.592 -5.34 1 94.69 163 GLU B CA 1
ATOM 3462 C C . GLU B 1 163 ? -4.824 1.268 -4.93 1 94.69 163 GLU B C 1
ATOM 3464 O O . GLU B 1 163 ? -5.512 0.631 -5.73 1 94.69 163 GLU B O 1
ATOM 3469 N N . LEU B 1 164 ? -4.602 0.839 -3.744 1 96 164 LEU B N 1
ATOM 3470 C CA . LEU B 1 164 ? -5.219 -0.387 -3.248 1 96 164 LEU B CA 1
ATOM 3471 C C . LEU B 1 164 ? -6.734 -0.26 -3.221 1 96 164 LEU B C 1
ATOM 3473 O O . LEU B 1 164 ? -7.449 -1.175 -3.641 1 96 164 LEU B O 1
ATOM 3477 N N . ILE B 1 165 ? -7.207 0.884 -2.746 1 96.88 165 ILE B N 1
ATOM 3478 C CA . ILE B 1 165 ? -8.648 1.103 -2.646 1 96.88 165 ILE B CA 1
ATOM 3479 C C . ILE B 1 165 ? -9.273 1.061 -4.039 1 96.88 165 ILE B C 1
ATOM 3481 O O . ILE B 1 165 ? -10.328 0.46 -4.234 1 96.88 165 ILE B O 1
ATOM 3485 N N . ARG B 1 166 ? -8.602 1.709 -4.98 1 94.88 166 ARG B N 1
ATOM 3486 C CA . ARG B 1 166 ? -9.094 1.669 -6.355 1 94.88 166 ARG B CA 1
ATOM 3487 C C . ARG B 1 166 ? -9.227 0.231 -6.844 1 94.88 166 ARG B C 1
ATOM 3489 O O . ARG B 1 166 ? -10.242 -0.133 -7.441 1 94.88 166 ARG B O 1
ATOM 3496 N N . TYR B 1 167 ? -8.242 -0.565 -6.566 1 92.75 167 TYR B N 1
ATOM 3497 C CA . TYR B 1 167 ? -8.227 -1.968 -6.969 1 92.75 167 TYR B CA 1
ATOM 3498 C C . TYR B 1 167 ? -9.398 -2.723 -6.34 1 92.75 167 TYR B C 1
ATOM 3500 O O . TYR B 1 167 ? -10.156 -3.398 -7.039 1 92.75 167 TYR B O 1
ATOM 3508 N N . LEU B 1 168 ? -9.602 -2.582 -5.086 1 92.62 168 LEU B N 1
ATOM 3509 C CA . LEU B 1 168 ? -10.609 -3.324 -4.344 1 92.62 168 LEU B CA 1
ATOM 3510 C C . LEU B 1 168 ? -12.016 -2.859 -4.719 1 92.62 168 LEU B C 1
ATOM 3512 O O . LEU B 1 168 ? -12.914 -3.682 -4.914 1 92.62 168 LEU B O 1
ATOM 3516 N N . LEU B 1 169 ? -12.18 -1.553 -4.867 1 93.44 169 LEU B N 1
ATOM 3517 C CA . LEU B 1 169 ? -13.492 -1.034 -5.234 1 93.44 169 LEU B CA 1
ATOM 3518 C C . LEU B 1 169 ? -13.867 -1.458 -6.648 1 93.44 169 LEU B C 1
ATOM 3520 O O . LEU B 1 169 ? -15.031 -1.766 -6.922 1 93.44 169 LEU B O 1
ATOM 3524 N N . THR B 1 170 ? -12.883 -1.415 -7.559 1 90.75 170 THR B N 1
ATOM 3525 C CA . THR B 1 170 ? -13.125 -1.86 -8.922 1 90.75 170 THR B CA 1
ATOM 3526 C C . THR B 1 170 ? -13.609 -3.309 -8.945 1 90.75 170 THR B C 1
ATOM 3528 O O . THR B 1 170 ? -14.508 -3.66 -9.703 1 90.75 170 THR B O 1
ATOM 3531 N N . MET B 1 171 ? -13.109 -4.125 -8.086 1 87 171 MET B N 1
ATOM 3532 C CA . MET B 1 171 ? -13.469 -5.535 -8.023 1 87 171 MET B CA 1
ATOM 3533 C C . MET B 1 171 ? -14.93 -5.707 -7.617 1 87 171 MET B C 1
ATOM 3535 O O . MET B 1 171 ? -15.594 -6.648 -8.055 1 87 171 MET B O 1
ATOM 3539 N N . VAL B 1 172 ? -15.406 -4.762 -6.852 1 87 172 VAL B N 1
ATOM 3540 C CA . VAL B 1 172 ? -16.766 -4.926 -6.359 1 87 172 VAL B CA 1
ATOM 3541 C C . VAL B 1 172 ? -17.734 -4.098 -7.211 1 87 172 VAL B C 1
ATOM 3543 O O . VAL B 1 172 ? -18.906 -3.955 -6.867 1 87 172 VAL B O 1
ATOM 3546 N N . GLY B 1 173 ? -17.219 -3.498 -8.281 1 88.62 173 GLY B N 1
ATOM 3547 C CA . GLY B 1 173 ? -18.062 -2.842 -9.266 1 88.62 173 GLY B CA 1
ATOM 3548 C C . GLY B 1 173 ? -18.359 -1.394 -8.922 1 88.62 173 GLY B C 1
ATOM 3549 O O . GLY B 1 173 ? -19.297 -0.804 -9.461 1 88.62 173 GLY B O 1
ATOM 3550 N N . LYS B 1 174 ? -17.641 -0.797 -8 1 92.5 174 LYS B N 1
ATOM 3551 C CA . LYS B 1 174 ? -17.812 0.613 -7.664 1 92.5 174 LYS B CA 1
ATOM 3552 C C . LYS B 1 174 ? -17.016 1.507 -8.609 1 92.5 174 LYS B C 1
ATOM 3554 O O . LYS B 1 174 ? -15.805 1.312 -8.789 1 92.5 174 LYS B O 1
ATOM 3559 N N . LYS B 1 175 ? -17.734 2.457 -9.312 1 93.25 175 LYS B N 1
ATOM 3560 C CA . LYS B 1 175 ? -17.062 3.412 -10.188 1 93.25 175 LYS B CA 1
ATOM 3561 C C . LYS B 1 175 ? -16.094 4.285 -9.406 1 93.25 175 LYS B C 1
ATOM 3563 O O . LYS B 1 175 ? -16.469 4.902 -8.406 1 93.25 175 LYS B O 1
ATOM 3568 N N . CYS B 1 176 ? -14.828 4.281 -9.828 1 94.94 176 CYS B N 1
ATOM 3569 C CA . CYS B 1 176 ? -13.789 5.062 -9.172 1 94.94 176 CYS B CA 1
ATOM 3570 C C . CYS B 1 176 ? -13.031 5.926 -10.172 1 94.94 176 CYS B C 1
ATOM 3572 O O . CYS B 1 176 ? -12.773 5.492 -11.297 1 94.94 176 CYS B O 1
ATOM 3574 N N . ILE B 1 177 ? -12.719 7.125 -9.773 1 93.5 177 ILE B N 1
ATOM 3575 C CA . ILE B 1 177 ? -11.859 8.016 -10.547 1 93.5 177 ILE B CA 1
ATOM 3576 C C . ILE B 1 177 ? -10.688 8.477 -9.695 1 93.5 177 ILE B C 1
ATOM 3578 O O . ILE B 1 177 ? -10.875 9.039 -8.609 1 93.5 177 ILE B O 1
ATOM 3582 N N . MET B 1 178 ? -9.445 8.195 -10.125 1 93.94 178 MET B N 1
ATOM 3583 C CA . MET B 1 178 ? -8.234 8.648 -9.445 1 93.94 178 MET B CA 1
ATOM 3584 C C . MET B 1 178 ? -7.898 10.086 -9.836 1 93.94 178 MET B C 1
ATOM 3586 O O . MET B 1 178 ? -7.926 10.438 -11.016 1 93.94 178 MET B O 1
ATOM 3590 N N . LEU B 1 179 ? -7.617 10.859 -8.828 1 91.56 179 LEU B N 1
ATOM 3591 C CA . LEU B 1 179 ? -7.129 12.203 -9.125 1 91.56 179 LEU B CA 1
ATOM 3592 C C . LEU B 1 179 ? -5.621 12.195 -9.352 1 91.56 179 LEU B C 1
ATOM 3594 O O . LEU B 1 179 ? -4.848 12.008 -8.406 1 91.56 179 LEU B O 1
ATOM 3598 N N . ASP B 1 180 ? -5.148 12.141 -10.508 1 73.94 180 ASP B N 1
ATOM 3599 C CA . ASP B 1 180 ? -3.748 12.07 -10.906 1 73.94 180 ASP B CA 1
ATOM 3600 C C . ASP B 1 180 ? -3.066 13.43 -10.781 1 73.94 180 ASP B C 1
ATOM 3602 O O . ASP B 1 180 ? -3.539 14.422 -11.344 1 73.94 180 ASP B O 1
ATOM 3606 N N . PRO B 1 181 ? -2.066 13.531 -10.055 1 63.81 181 PRO B N 1
ATOM 3607 C CA . PRO B 1 181 ? -1.482 14.82 -9.672 1 63.81 181 PRO B CA 1
ATOM 3608 C C . PRO B 1 181 ? -0.731 15.492 -10.82 1 63.81 181 PRO B C 1
ATOM 3610 O O . PRO B 1 181 ? -0.476 16.703 -10.781 1 63.81 181 PRO B O 1
ATOM 3613 N N . SER B 1 182 ? -0.679 14.875 -11.906 1 65.62 182 SER B N 1
ATOM 3614 C CA . SER B 1 182 ? 0.283 15.469 -12.828 1 65.62 182 SER B CA 1
ATOM 3615 C C . SER B 1 182 ? -0.21 16.812 -13.352 1 65.62 182 SER B C 1
ATOM 3617 O O . SER B 1 182 ? -1.355 16.938 -13.789 1 65.62 182 SER B O 1
ATOM 3619 N N . GLY B 1 183 ? 0.675 17.797 -13.203 1 64.31 183 GLY B N 1
ATOM 3620 C CA . GLY B 1 183 ? 0.512 19.094 -13.82 1 64.31 183 GLY B CA 1
ATOM 3621 C C . GLY B 1 183 ? -0.678 19.875 -13.273 1 64.31 183 GLY B C 1
ATOM 3622 O O . GLY B 1 183 ? -1.21 20.75 -13.953 1 64.31 183 GLY B O 1
ATOM 3623 N N . GLY B 1 184 ? -1.194 19.438 -12.156 1 74.69 184 GLY B N 1
ATOM 3624 C CA . GLY B 1 184 ? -2.293 20.188 -11.57 1 74.69 184 GLY B CA 1
ATOM 3625 C C . GLY B 1 184 ? -3.658 19.688 -12 1 74.69 184 GLY B C 1
ATOM 3626 O O . GLY B 1 184 ? -4.684 20.234 -11.602 1 74.69 184 GLY B O 1
ATOM 3627 N N . LEU B 1 185 ? -3.779 18.672 -12.75 1 76.5 185 LEU B N 1
ATOM 3628 C CA . LEU B 1 185 ? -5.027 18.141 -13.297 1 76.5 185 LEU B CA 1
ATOM 3629 C C . LEU B 1 185 ? -5.945 17.656 -12.188 1 76.5 185 LEU B C 1
ATOM 3631 O O . LEU B 1 185 ? -7.168 17.672 -12.336 1 76.5 185 LEU B O 1
ATOM 3635 N N . ALA B 1 186 ? -5.301 17.266 -11.109 1 88.81 186 ALA B N 1
ATOM 3636 C CA . ALA B 1 186 ? -6.078 16.734 -9.992 1 88.81 186 ALA B CA 1
ATOM 3637 C C . ALA B 1 186 ? -7.121 17.734 -9.516 1 88.81 186 ALA B C 1
ATOM 3639 O O . ALA B 1 186 ? -8.258 17.375 -9.219 1 88.81 186 ALA B O 1
ATOM 3640 N N . THR B 1 187 ? -6.723 18.984 -9.508 1 87.44 187 THR B N 1
ATOM 3641 C CA . THR B 1 187 ? -7.633 20.047 -9.07 1 87.44 187 THR B CA 1
ATOM 3642 C C . THR B 1 187 ? -8.828 20.156 -10.008 1 87.44 187 THR B C 1
ATOM 3644 O O . THR B 1 187 ? -9.961 20.328 -9.562 1 87.44 187 THR B O 1
ATOM 3647 N N . HIS B 1 188 ? -8.594 20.047 -11.25 1 86.19 188 HIS B N 1
ATOM 3648 C CA . HIS B 1 188 ? -9.656 20.172 -12.242 1 86.19 188 HIS B CA 1
ATOM 3649 C C . HIS B 1 188 ? -10.57 18.953 -12.219 1 86.19 188 HIS B C 1
ATOM 3651 O O . HIS B 1 188 ? -11.789 19.078 -12.391 1 86.19 188 HIS B O 1
ATOM 3657 N N . ILE B 1 189 ? -10.016 17.844 -12.023 1 89.25 189 ILE B N 1
ATOM 3658 C CA . ILE B 1 189 ? -10.812 16.625 -11.891 1 89.25 189 ILE B CA 1
ATOM 3659 C C . ILE B 1 189 ? -11.711 16.734 -10.656 1 89.25 189 ILE B C 1
ATOM 3661 O O . ILE B 1 189 ? -12.898 16.391 -10.711 1 89.25 189 ILE B O 1
ATOM 3665 N N . ALA B 1 190 ? -11.172 17.25 -9.594 1 93.88 190 ALA B N 1
ATOM 3666 C CA . ALA B 1 190 ? -11.93 17.391 -8.359 1 93.88 190 ALA B CA 1
ATOM 3667 C C . ALA B 1 190 ? -13.148 18.297 -8.562 1 93.88 190 ALA B C 1
ATOM 3669 O O . ALA B 1 190 ? -14.195 18.078 -7.938 1 93.88 190 ALA B O 1
ATOM 3670 N N . ARG B 1 191 ? -13.039 19.219 -9.438 1 91.88 191 ARG B N 1
ATOM 3671 C CA . ARG B 1 191 ? -14.125 20.172 -9.68 1 91.88 191 ARG B CA 1
ATOM 3672 C C . ARG B 1 191 ? -15.297 19.484 -10.375 1 91.88 191 ARG B C 1
ATOM 3674 O O . ARG B 1 191 ? -16.406 20.031 -10.406 1 91.88 191 ARG B O 1
ATOM 3681 N N . THR B 1 192 ? -15.086 18.328 -10.922 1 93.38 192 THR B N 1
ATOM 3682 C CA . THR B 1 192 ? -16.156 17.609 -11.602 1 93.38 192 THR B CA 1
ATOM 3683 C C . THR B 1 192 ? -16.953 16.766 -10.617 1 93.38 192 THR B C 1
ATOM 3685 O O . THR B 1 192 ? -17.969 16.172 -10.977 1 93.38 192 THR B O 1
ATOM 3688 N N . ILE B 1 193 ? -16.578 16.734 -9.352 1 96.5 193 ILE B N 1
ATOM 3689 C CA . ILE B 1 193 ? -17.297 15.969 -8.336 1 96.5 193 ILE B CA 1
ATOM 3690 C C . ILE B 1 193 ? -18.688 16.578 -8.125 1 96.5 193 ILE B C 1
ATOM 3692 O O . ILE B 1 193 ? -18.812 17.75 -7.77 1 96.5 193 ILE B O 1
ATOM 3696 N N . GLY B 1 194 ? -19.719 15.781 -8.32 1 96.44 194 GLY B N 1
ATOM 3697 C CA . GLY B 1 194 ? -21.078 16.234 -8.164 1 96.44 194 GLY B CA 1
ATOM 3698 C C . GLY B 1 194 ? -21.688 15.867 -6.816 1 96.44 194 GLY B C 1
ATOM 3699 O O . GLY B 1 194 ? -21.031 15.219 -5.996 1 96.44 194 GLY B O 1
ATOM 3700 N N . PRO B 1 195 ? -22.953 16.266 -6.613 1 96.69 195 PRO B N 1
ATOM 3701 C CA . PRO B 1 195 ? -23.609 16.078 -5.316 1 96.69 195 PRO B CA 1
ATOM 3702 C C . PRO B 1 195 ? -23.875 14.602 -5 1 96.69 195 PRO B C 1
ATOM 3704 O O . PRO B 1 195 ? -24.094 14.242 -3.842 1 96.69 195 PRO B O 1
ATOM 3707 N N . LYS B 1 196 ? -23.781 13.727 -6 1 97.69 196 LYS B N 1
ATOM 3708 C CA . LYS B 1 196 ? -24.047 12.312 -5.785 1 97.69 196 LYS B CA 1
ATOM 3709 C C . LYS B 1 196 ? -22.75 11.523 -5.664 1 97.69 196 LYS B C 1
ATOM 3711 O O . LYS B 1 196 ? -22.781 10.305 -5.445 1 97.69 196 LYS B O 1
ATOM 3716 N N . ASP B 1 197 ? -21.609 12.172 -5.871 1 98 197 ASP B N 1
ATOM 3717 C CA . ASP B 1 197 ? -20.297 11.562 -5.773 1 98 197 ASP B CA 1
ATOM 3718 C C . ASP B 1 197 ? -19.719 11.711 -4.371 1 98 197 ASP B C 1
ATOM 3720 O O . ASP B 1 197 ? -20.297 12.406 -3.529 1 98 197 ASP B O 1
ATOM 3724 N N . ALA B 1 198 ? -18.672 11.031 -4.094 1 98.5 198 ALA B N 1
ATOM 3725 C CA . ALA B 1 198 ? -17.938 11.164 -2.844 1 98.5 198 ALA B CA 1
ATOM 3726 C C . ALA B 1 198 ? -16.438 11.188 -3.1 1 98.5 198 ALA B C 1
ATOM 3728 O O . ALA B 1 198 ? -15.945 10.57 -4.047 1 98.5 198 ALA B O 1
ATOM 3729 N N . LEU B 1 199 ? -15.766 11.945 -2.322 1 98.62 199 LEU B N 1
ATOM 3730 C CA . LEU B 1 199 ? -14.305 11.977 -2.34 1 98.62 199 LEU B CA 1
ATOM 3731 C C . LEU B 1 199 ? -13.734 11.172 -1.181 1 98.62 199 LEU B C 1
ATOM 3733 O O . LEU B 1 199 ? -14.117 11.367 -0.027 1 98.62 199 LEU B O 1
ATOM 3737 N N . LEU B 1 200 ? -12.953 10.195 -1.458 1 98.69 200 LEU B N 1
ATOM 3738 C CA . LEU B 1 200 ? -12.086 9.555 -0.47 1 98.69 200 LEU B CA 1
ATOM 3739 C C . LEU B 1 200 ? -10.664 10.109 -0.552 1 98.69 200 LEU B C 1
ATOM 3741 O O . LEU B 1 200 ? -9.961 9.867 -1.531 1 98.69 200 LEU B O 1
ATOM 3745 N N . ALA B 1 201 ? -10.273 10.867 0.415 1 98.12 201 ALA B N 1
ATOM 3746 C CA . ALA B 1 201 ? -8.961 11.508 0.463 1 98.12 201 ALA B CA 1
ATOM 3747 C C . ALA B 1 201 ? -8.078 10.875 1.533 1 98.12 201 ALA B C 1
ATOM 3749 O O . ALA B 1 201 ? -8.516 10.664 2.666 1 98.12 201 ALA B O 1
ATOM 3750 N N . VAL B 1 202 ? -6.867 10.539 1.167 1 97.38 202 VAL B N 1
ATOM 3751 C CA . VAL B 1 202 ? -5.891 9.953 2.076 1 97.38 202 VAL B CA 1
ATOM 3752 C C . VAL B 1 202 ? -4.664 10.859 2.176 1 97.38 202 VAL B C 1
ATOM 3754 O O . VAL B 1 202 ? -4.082 11.242 1.158 1 97.38 202 VAL B O 1
ATOM 3757 N N . SER B 1 203 ? -4.293 11.211 3.354 1 93.19 203 SER B N 1
ATOM 3758 C CA . SER B 1 203 ? -3.1 12.023 3.566 1 93.19 203 SER B CA 1
ATOM 3759 C C . SER B 1 203 ? -2.533 11.828 4.969 1 93.19 203 SER B C 1
ATOM 3761 O O . SER B 1 203 ? -3.287 11.695 5.934 1 93.19 203 SER B O 1
ATOM 3763 N N . PHE B 1 204 ? -1.259 11.828 5.055 1 90.62 204 PHE B N 1
ATOM 3764 C CA . PHE B 1 204 ? -0.541 11.664 6.312 1 90.62 204 PHE B CA 1
ATOM 3765 C C . PHE B 1 204 ? 0.432 12.82 6.531 1 90.62 204 PHE B C 1
ATOM 3767 O O . PHE B 1 204 ? 0.673 13.617 5.621 1 90.62 204 PHE B O 1
ATOM 3774 N N . ARG B 1 205 ? 0.915 12.906 7.777 1 84.56 205 ARG B N 1
ATOM 3775 C CA . ARG B 1 205 ? 1.895 13.945 8.07 1 84.56 205 ARG B CA 1
ATOM 3776 C C . ARG B 1 205 ? 2.92 14.062 6.945 1 84.56 205 ARG B C 1
ATOM 3778 O O . ARG B 1 205 ? 3.354 13.055 6.387 1 84.56 205 ARG B O 1
ATOM 3785 N N . PHE B 1 206 ? 3.438 15.398 6.895 1 85.25 206 PHE B N 1
ATOM 3786 C CA . PHE B 1 206 ? 4.102 15.844 5.676 1 85.25 206 PHE B CA 1
ATOM 3787 C C . PHE B 1 206 ? 3.123 15.891 4.508 1 85.25 206 PHE B C 1
ATOM 3789 O O . PHE B 1 206 ? 3.402 15.352 3.436 1 85.25 206 PHE B O 1
ATOM 3796 N N . TYR B 1 207 ? 2.049 16.516 4.887 1 86.12 207 TYR B N 1
ATOM 3797 C CA . TYR B 1 207 ? 0.871 16.531 4.027 1 86.12 207 TYR B CA 1
ATOM 3798 C C . TYR B 1 207 ? 1.171 17.219 2.701 1 86.12 207 TYR B C 1
ATOM 3800 O O . TYR B 1 207 ? 1.773 18.297 2.676 1 86.12 207 TYR B O 1
ATOM 3808 N N . ALA B 1 208 ? 0.719 16.594 1.666 1 85.75 208 ALA B N 1
ATOM 3809 C CA . ALA B 1 208 ? 0.81 17.25 0.366 1 85.75 208 ALA B CA 1
ATOM 3810 C C . ALA B 1 208 ? -0.142 18.438 0.286 1 85.75 208 ALA B C 1
ATOM 3812 O O . ALA B 1 208 ? -1.35 18.297 0.486 1 85.75 208 ALA B O 1
ATOM 3813 N N . ASN B 1 209 ? 0.393 19.562 -0.057 1 83.69 209 ASN B N 1
ATOM 3814 C CA . ASN B 1 209 ? -0.395 20.797 -0.135 1 83.69 209 ASN B CA 1
ATOM 3815 C C . ASN B 1 209 ? -1.575 20.641 -1.091 1 83.69 209 ASN B C 1
ATOM 3817 O O . ASN B 1 209 ? -2.674 21.125 -0.807 1 83.69 209 ASN B O 1
ATOM 3821 N N . GLU B 1 210 ? -1.322 20 -2.137 1 87.31 210 GLU B N 1
ATOM 3822 C CA . GLU B 1 210 ? -2.361 19.844 -3.152 1 87.31 210 GLU B CA 1
ATOM 3823 C C . GLU B 1 210 ? -3.545 19.047 -2.621 1 87.31 210 GLU B C 1
ATOM 3825 O O . GLU B 1 210 ? -4.699 19.375 -2.902 1 87.31 210 GLU B O 1
ATOM 3830 N N . VAL B 1 211 ? -3.266 18.031 -1.863 1 90.94 211 VAL B N 1
ATOM 3831 C CA . VAL B 1 211 ? -4.332 17.203 -1.301 1 90.94 211 VAL B CA 1
ATOM 3832 C C . VAL B 1 211 ? -5.176 18.031 -0.341 1 90.94 211 VAL B C 1
ATOM 3834 O O . VAL B 1 211 ? -6.406 18.016 -0.414 1 90.94 211 VAL B O 1
ATOM 3837 N N . VAL B 1 212 ? -4.492 18.797 0.488 1 90.69 212 VAL B N 1
ATOM 3838 C CA . VAL B 1 212 ? -5.172 19.625 1.477 1 90.69 212 VAL B CA 1
ATOM 3839 C C . VAL B 1 212 ? -6.043 20.656 0.771 1 90.69 212 VAL B C 1
ATOM 3841 O O . VAL B 1 212 ? -7.219 20.828 1.1 1 90.69 212 VAL B O 1
ATOM 3844 N N . SER B 1 213 ? -5.508 21.266 -0.226 1 90.19 213 SER B N 1
ATOM 3845 C CA . SER B 1 213 ? -6.215 22.312 -0.96 1 90.19 213 SER B CA 1
ATOM 3846 C C . SER B 1 213 ? -7.438 21.766 -1.679 1 90.19 213 SER B C 1
ATOM 3848 O O . SER B 1 213 ? -8.508 22.375 -1.665 1 90.19 213 SER B O 1
ATOM 3850 N N . ILE B 1 214 ? -7.32 20.625 -2.258 1 93.5 214 ILE B N 1
ATOM 3851 C CA . ILE B 1 214 ? -8.422 20 -2.996 1 93.5 214 ILE B CA 1
ATOM 3852 C C . ILE B 1 214 ? -9.539 19.625 -2.031 1 93.5 214 ILE B C 1
ATOM 3854 O O . ILE B 1 214 ? -10.719 19.875 -2.311 1 93.5 214 ILE B O 1
ATOM 3858 N N . VAL B 1 215 ? -9.164 19.078 -0.937 1 95.69 215 VAL B N 1
ATOM 3859 C CA . VAL B 1 215 ? -10.156 18.656 0.049 1 95.69 215 VAL B CA 1
ATOM 3860 C C . VAL B 1 215 ? -10.922 19.875 0.552 1 95.69 215 VAL B C 1
ATOM 3862 O O . VAL B 1 215 ? -12.148 19.828 0.69 1 95.69 215 VAL B O 1
ATOM 3865 N N . GLU B 1 216 ? -10.227 20.984 0.795 1 93.5 216 GLU B N 1
ATOM 3866 C CA . GLU B 1 216 ? -10.859 22.219 1.227 1 93.5 216 GLU B CA 1
ATOM 3867 C C . GLU B 1 216 ? -11.844 22.734 0.176 1 93.5 216 GLU B C 1
ATOM 3869 O O . GLU B 1 216 ? -12.961 23.141 0.506 1 93.5 216 GLU B O 1
ATOM 3874 N N . GLU B 1 217 ? -11.438 22.688 -1.004 1 93.31 217 GLU B N 1
ATOM 3875 C CA . GLU B 1 217 ? -12.281 23.172 -2.098 1 93.31 217 GLU B CA 1
ATOM 3876 C C . GLU B 1 217 ? -13.516 22.297 -2.27 1 93.31 217 GLU B C 1
ATOM 3878 O O . GLU B 1 217 ? -14.625 22.812 -2.447 1 93.31 217 GLU B O 1
ATOM 3883 N N . VAL B 1 218 ? -13.359 21.016 -2.26 1 96.56 218 VAL B N 1
ATOM 3884 C CA . VAL B 1 218 ? -14.469 20.078 -2.426 1 96.56 218 VAL B CA 1
ATOM 3885 C C . VAL B 1 218 ? -15.461 20.234 -1.276 1 96.56 218 VAL B C 1
ATOM 3887 O O . VAL B 1 218 ? -16.672 20.219 -1.49 1 96.56 218 VAL B O 1
ATOM 3890 N N . ALA B 1 219 ? -14.953 20.453 -0.114 1 96.19 219 ALA B N 1
ATOM 3891 C CA . ALA B 1 219 ? -15.805 20.672 1.055 1 96.19 219 ALA B CA 1
ATOM 3892 C C . ALA B 1 219 ? -16.609 21.969 0.91 1 96.19 219 ALA B C 1
ATOM 3894 O O . ALA B 1 219 ? -17.781 22.016 1.281 1 96.19 219 ALA B O 1
ATOM 3895 N N . ALA B 1 220 ? -15.961 23 0.418 1 94.38 220 ALA B N 1
ATOM 3896 C CA . ALA B 1 220 ? -16.609 24.281 0.23 1 94.38 220 ALA B CA 1
ATOM 3897 C C . ALA B 1 220 ? -17.797 24.172 -0.721 1 94.38 220 ALA B C 1
ATOM 3899 O O . ALA B 1 220 ? -18.734 24.969 -0.654 1 94.38 220 ALA B O 1
ATOM 3900 N N . GLN B 1 221 ? -17.781 23.141 -1.521 1 95.44 221 GLN B N 1
ATOM 3901 C CA . GLN B 1 221 ? -18.859 22.906 -2.467 1 95.44 221 GLN B CA 1
ATOM 3902 C C . GLN B 1 221 ? -19.938 22 -1.858 1 95.44 221 GLN B C 1
ATOM 3904 O O . GLN B 1 221 ? -20.922 21.656 -2.518 1 95.44 221 GLN B O 1
ATOM 3909 N N . GLY B 1 222 ? -19.703 21.547 -0.656 1 96.31 222 GLY B N 1
ATOM 3910 C CA . GLY B 1 222 ? -20.688 20.75 0.066 1 96.31 222 GLY B CA 1
ATOM 3911 C C . GLY B 1 222 ? -20.703 19.297 -0.346 1 96.31 222 GLY B C 1
ATOM 3912 O O . GLY B 1 222 ? -21.703 18.609 -0.168 1 96.31 222 GLY B O 1
ATOM 3913 N N . ARG B 1 223 ? -19.641 18.812 -0.974 1 97.31 223 ARG B N 1
ATOM 3914 C CA . ARG B 1 223 ? -19.562 17.422 -1.41 1 97.31 223 ARG B CA 1
ATOM 3915 C C . ARG B 1 223 ? -19.188 16.5 -0.254 1 97.31 223 ARG B C 1
ATOM 3917 O O . ARG B 1 223 ? -18.562 16.938 0.709 1 97.31 223 ARG B O 1
ATOM 3924 N N . LYS B 1 224 ? -19.562 15.219 -0.328 1 98.19 224 LYS B N 1
ATOM 3925 C CA . LYS B 1 224 ? -19.25 14.234 0.704 1 98.19 224 LYS B CA 1
ATOM 3926 C C . LYS B 1 224 ? -17.781 13.82 0.65 1 98.19 224 LYS B C 1
ATOM 3928 O O . LYS B 1 224 ? -17.266 13.516 -0.423 1 98.19 224 LYS B O 1
ATOM 3933 N N . ILE B 1 225 ? -17.156 13.883 1.838 1 98.62 225 ILE B N 1
ATOM 3934 C CA . ILE B 1 225 ? -15.742 13.539 1.923 1 98.62 225 ILE B CA 1
ATOM 3935 C C . ILE B 1 225 ? -15.523 12.516 3.039 1 98.62 225 ILE B C 1
ATOM 3937 O O . ILE B 1 225 ? -15.93 12.742 4.184 1 98.62 225 ILE B O 1
ATOM 3941 N N . VAL B 1 226 ? -14.977 11.352 2.697 1 98.75 226 VAL B N 1
ATOM 3942 C CA . VAL B 1 226 ? -14.383 10.414 3.652 1 98.75 226 VAL B CA 1
ATOM 3943 C C . VAL B 1 226 ? -12.867 10.578 3.656 1 98.75 226 VAL B C 1
ATOM 3945 O O . VAL B 1 226 ? -12.227 10.539 2.602 1 98.75 226 VAL B O 1
ATOM 3948 N N . ALA B 1 227 ? -12.281 10.812 4.797 1 98.44 227 ALA B N 1
ATOM 3949 C CA . ALA B 1 227 ? -10.844 11.016 4.898 1 98.44 227 ALA B CA 1
ATOM 3950 C C . ALA B 1 227 ? -10.18 9.914 5.711 1 98.44 227 ALA B C 1
ATOM 3952 O O . ALA B 1 227 ? -10.734 9.461 6.719 1 98.44 227 ALA B O 1
ATOM 3953 N N . LEU B 1 228 ? -9.078 9.422 5.242 1 97.81 228 LEU B N 1
ATOM 3954 C CA . LEU B 1 228 ? -8.141 8.578 5.977 1 97.81 228 LEU B CA 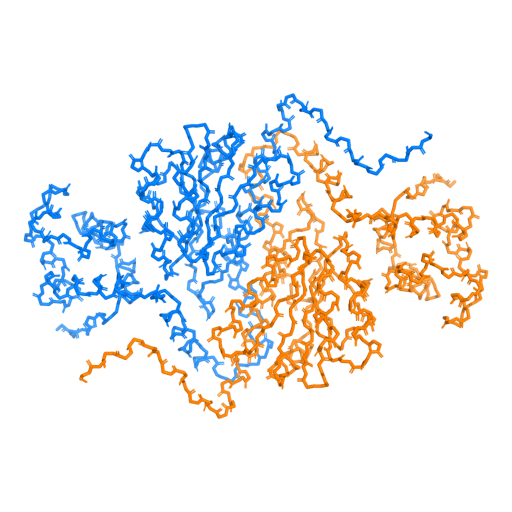1
ATOM 3955 C C . LEU B 1 228 ? -6.848 9.336 6.281 1 97.81 228 LEU B C 1
ATOM 3957 O O . LEU B 1 228 ? -6.184 9.828 5.367 1 97.81 228 LEU B O 1
ATOM 3961 N N . SER B 1 229 ? -6.531 9.453 7.539 1 95.5 229 SER B N 1
ATOM 3962 C CA . SER B 1 229 ? -5.344 10.219 7.906 1 95.5 229 SER B CA 1
ATOM 3963 C C . SER B 1 229 ? -4.68 9.633 9.148 1 95.5 229 SER B C 1
ATOM 3965 O O . SER B 1 229 ? -4.898 8.469 9.484 1 95.5 229 SER B O 1
ATOM 3967 N N . ASP B 1 230 ? -3.713 10.367 9.719 1 91.38 230 ASP B N 1
ATOM 3968 C CA . ASP B 1 230 ? -2.877 9.82 10.781 1 91.38 230 ASP B CA 1
ATOM 3969 C C . ASP B 1 230 ? -3.195 10.484 12.125 1 91.38 230 ASP B C 1
ATOM 3971 O O . ASP B 1 230 ? -2.627 10.117 13.156 1 91.38 230 ASP B O 1
ATOM 3975 N N . SER B 1 231 ? -4.074 11.453 12.125 1 87.75 231 SER B N 1
ATOM 3976 C CA . SER B 1 231 ? -4.359 12.195 13.352 1 87.75 231 SER B CA 1
ATOM 3977 C C . SER B 1 231 ? -5.719 12.883 13.273 1 87.75 231 SER B C 1
ATOM 3979 O O . SER B 1 231 ? -6.18 13.242 12.195 1 87.75 231 SER B O 1
ATOM 3981 N N . SER B 1 232 ? -6.309 13.07 14.438 1 87.5 232 SER B N 1
ATOM 3982 C CA . SER B 1 232 ? -7.531 13.867 14.508 1 87.5 232 SER B CA 1
ATOM 3983 C C . SER B 1 232 ? -7.242 15.352 14.273 1 87.5 232 SER B C 1
ATOM 3985 O O . SER B 1 232 ? -8.156 16.141 14.039 1 87.5 232 SER B O 1
ATOM 3987 N N . LEU B 1 233 ? -5.957 15.719 14.242 1 86.06 233 LEU B N 1
ATOM 3988 C CA . LEU B 1 233 ? -5.547 17.094 14.008 1 86.06 233 LEU B CA 1
ATOM 3989 C C . LEU B 1 233 ? -5.141 17.297 12.547 1 86.06 233 LEU B C 1
ATOM 3991 O O . LEU B 1 233 ? -4.695 18.391 12.172 1 86.06 233 LEU B O 1
ATOM 3995 N N . SER B 1 234 ? -5.332 16.25 11.797 1 90.94 234 SER B N 1
ATOM 3996 C CA . SER B 1 234 ? -5.031 16.344 10.375 1 90.94 234 SER B CA 1
ATOM 3997 C C . SER B 1 234 ? -5.773 17.5 9.727 1 90.94 234 SER B C 1
ATOM 3999 O O . SER B 1 234 ? -6.926 17.781 10.07 1 90.94 234 SER B O 1
ATOM 4001 N N . PRO B 1 235 ? -5.137 18.156 8.773 1 91.38 235 PRO B N 1
ATOM 4002 C CA . PRO B 1 235 ? -5.828 19.219 8.031 1 91.38 235 PRO B CA 1
ATOM 4003 C C . PRO B 1 235 ? -7.066 18.719 7.293 1 91.38 235 PRO B C 1
ATOM 4005 O O . PRO B 1 235 ? -7.91 19.516 6.879 1 91.38 235 PRO B O 1
ATOM 4008 N N . LEU B 1 236 ? -7.25 17.438 7.133 1 94.69 236 LEU B N 1
ATOM 4009 C CA . LEU B 1 236 ? -8.414 16.891 6.438 1 94.69 236 LEU B CA 1
ATOM 4010 C C . LEU B 1 236 ? -9.617 16.797 7.367 1 94.69 236 LEU B C 1
ATOM 4012 O O . LEU B 1 236 ? -10.75 16.641 6.91 1 94.69 236 LEU B O 1
ATOM 4016 N N . ALA B 1 237 ? -9.336 16.906 8.625 1 92.94 237 ALA B N 1
ATOM 4017 C CA . ALA B 1 237 ? -10.344 16.625 9.641 1 92.94 237 ALA B CA 1
ATOM 4018 C C . ALA B 1 237 ? -11.516 17.594 9.531 1 92.94 237 ALA B C 1
ATOM 4020 O O . ALA B 1 237 ? -12.68 17.188 9.578 1 92.94 237 ALA B O 1
ATOM 4021 N N . LYS B 1 238 ? -11.281 18.844 9.32 1 91.56 238 LYS B N 1
ATOM 4022 C CA . LYS B 1 238 ? -12.312 19.875 9.312 1 91.56 238 LYS B CA 1
ATOM 4023 C C . LYS B 1 238 ? -13.258 19.703 8.133 1 91.56 238 LYS B C 1
ATOM 4025 O O . LYS B 1 238 ? -14.461 19.969 8.25 1 91.56 238 LYS B O 1
ATOM 4030 N N . SER B 1 239 ? -12.734 19.219 7.102 1 93.94 239 SER B N 1
ATOM 4031 C CA . SER B 1 239 ? -13.469 19.172 5.844 1 93.94 239 SER B CA 1
ATOM 4032 C C . SER B 1 239 ? -14.18 17.844 5.668 1 93.94 239 SER B C 1
ATOM 4034 O O . SER B 1 239 ? -15.102 17.719 4.855 1 93.94 239 SER B O 1
ATOM 4036 N N . ALA B 1 240 ? -13.828 16.812 6.395 1 96.25 240 ALA B N 1
ATOM 4037 C CA . ALA B 1 240 ? -14.305 15.453 6.164 1 96.25 240 ALA B CA 1
ATOM 4038 C C . ALA B 1 240 ? -15.641 15.219 6.867 1 96.25 240 ALA B C 1
ATOM 4040 O O . ALA B 1 240 ? -15.844 15.672 7.996 1 96.25 240 ALA B O 1
ATOM 4041 N N . HIS B 1 241 ? -16.562 14.578 6.25 1 97.25 241 HIS B N 1
ATOM 4042 C CA . HIS B 1 241 ? -17.766 14.094 6.895 1 97.25 241 HIS B CA 1
ATOM 4043 C C . HIS B 1 241 ? -17.469 12.969 7.879 1 97.25 241 HIS B C 1
ATOM 4045 O O . HIS B 1 241 ? -18.125 12.844 8.914 1 97.25 241 HIS B O 1
ATOM 4051 N N . VAL B 1 242 ? -16.516 12.125 7.508 1 97.62 242 VAL B N 1
ATOM 4052 C CA . VAL B 1 242 ? -15.961 11.086 8.367 1 97.62 242 VAL B CA 1
ATOM 4053 C C . VAL B 1 242 ? -14.445 11.07 8.25 1 97.62 242 VAL B C 1
ATOM 4055 O O . VAL B 1 242 ? -13.898 11.125 7.148 1 97.62 242 VAL B O 1
ATOM 4058 N N . LEU B 1 243 ? -13.797 11.117 9.352 1 97.5 243 LEU B N 1
ATOM 4059 C CA . LEU B 1 243 ? -12.352 10.938 9.414 1 97.5 243 LEU B CA 1
ATOM 4060 C C . LEU B 1 243 ? -11.992 9.633 10.117 1 97.5 243 LEU B C 1
ATOM 4062 O O . LEU B 1 243 ? -12.422 9.391 11.25 1 97.5 243 LEU B O 1
ATOM 4066 N N . LEU B 1 244 ? -11.359 8.789 9.453 1 97.69 244 LEU B N 1
ATOM 4067 C CA . LEU B 1 244 ? -10.734 7.617 10.055 1 97.69 244 LEU B CA 1
ATOM 4068 C C . LEU B 1 244 ? -9.234 7.836 10.234 1 97.69 244 LEU B C 1
ATOM 4070 O O . LEU B 1 244 ? -8.484 7.914 9.258 1 97.69 244 LEU B O 1
ATOM 4074 N N . ALA B 1 245 ? -8.805 7.934 11.438 1 94.56 245 ALA B N 1
ATOM 4075 C CA . ALA B 1 245 ? -7.414 8.258 11.727 1 94.56 245 ALA B CA 1
ATOM 4076 C C . ALA B 1 245 ? -6.672 7.031 12.258 1 94.56 245 ALA B C 1
ATOM 4078 O O . ALA B 1 245 ? -6.984 6.527 13.336 1 94.56 245 ALA B O 1
ATOM 4079 N N . ALA B 1 246 ? -5.77 6.516 11.477 1 92.81 246 ALA B N 1
ATOM 4080 C CA . ALA B 1 246 ? -4.785 5.543 11.945 1 92.81 246 ALA B CA 1
ATOM 4081 C C . ALA B 1 246 ? -3.557 6.242 12.523 1 92.81 246 ALA B C 1
ATOM 4083 O O . ALA B 1 246 ? -2.699 6.723 11.773 1 92.81 246 ALA B O 1
ATOM 4084 N N . HIS B 1 247 ? -3.426 6.25 13.742 1 83 247 HIS B N 1
ATOM 4085 C CA . HIS B 1 247 ? -2.416 7.07 14.398 1 83 247 HIS B CA 1
ATOM 4086 C C . HIS B 1 247 ? -1.016 6.512 14.172 1 83 247 HIS B C 1
ATOM 4088 O O . HIS B 1 247 ? -0.829 5.293 14.125 1 83 247 HIS B O 1
ATOM 4094 N N . GLU B 1 248 ? -0.2 7.449 13.898 1 73.94 248 GLU B N 1
ATOM 4095 C CA . GLU B 1 248 ? 1.204 7.078 13.742 1 73.94 248 GLU B CA 1
ATOM 4096 C C . GLU B 1 248 ? 1.847 6.773 15.094 1 73.94 248 GLU B C 1
ATOM 4098 O O . GLU B 1 248 ? 1.638 7.5 16.062 1 73.94 248 GLU B O 1
ATOM 4103 N N . HIS B 1 249 ? 2.426 5.613 15.234 1 66.12 249 HIS B N 1
ATOM 4104 C CA . HIS B 1 249 ? 3.158 5.266 16.438 1 66.12 249 HIS B CA 1
ATOM 4105 C C . HIS B 1 249 ? 4.641 5.598 16.312 1 66.12 249 HIS B C 1
ATOM 4107 O O . HIS B 1 249 ? 5.199 5.512 15.211 1 66.12 249 HIS B O 1
ATOM 4113 N N . PRO B 1 250 ? 5.031 6.16 17.469 1 56.97 250 PRO B N 1
ATOM 4114 C CA . PRO B 1 250 ? 6.48 6.375 17.438 1 56.97 250 PRO B CA 1
ATOM 4115 C C . PRO B 1 250 ? 7.258 5.09 17.172 1 56.97 250 PRO B C 1
ATOM 4117 O O . PRO B 1 250 ? 6.875 4.02 17.641 1 56.97 250 PRO B O 1
ATOM 4120 N N . GLY B 1 251 ? 7.922 4.852 16.156 1 56.75 251 GLY B N 1
ATOM 4121 C CA . GLY B 1 251 ? 8.797 3.725 15.891 1 56.75 251 GLY B CA 1
ATOM 4122 C C . GLY B 1 251 ? 9.898 4.047 14.898 1 56.75 251 GLY B C 1
ATOM 4123 O O . GLY B 1 251 ? 10.047 5.199 14.484 1 56.75 251 GLY B O 1
ATOM 4124 N N . PRO B 1 252 ? 10.906 3.201 14.953 1 50.62 252 PRO B N 1
ATOM 4125 C CA . PRO B 1 252 ? 12.086 3.434 14.125 1 50.62 252 PRO B CA 1
ATOM 4126 C C . PRO B 1 252 ? 11.742 3.951 12.734 1 50.62 252 PRO B C 1
ATOM 4128 O O . PRO B 1 252 ? 12.484 4.746 12.156 1 50.62 252 PRO B O 1
ATOM 4131 N N . LEU B 1 253 ? 10.844 3.344 12.133 1 54.5 253 LEU B N 1
ATOM 4132 C CA . LEU B 1 253 ? 10.422 3.916 10.859 1 54.5 253 LEU B CA 1
ATOM 4133 C C . LEU B 1 253 ? 9.047 4.559 10.984 1 54.5 253 LEU B C 1
ATOM 4135 O O . LEU B 1 253 ? 8.023 3.896 10.781 1 54.5 253 LEU B O 1
ATOM 4139 N N . SER B 1 254 ? 9.148 5.793 11.594 1 61.66 254 SER B N 1
ATOM 4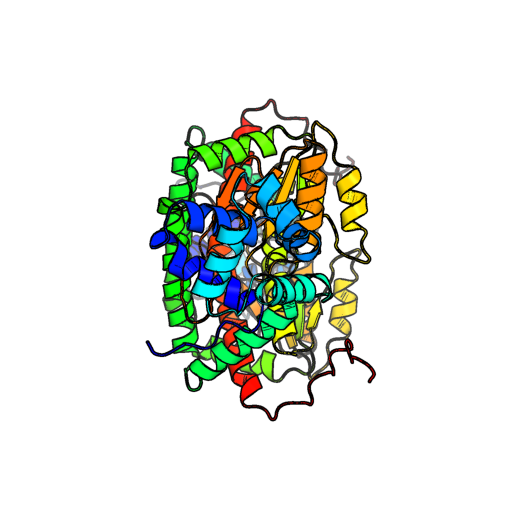140 C CA . SER B 1 254 ? 8.008 6.676 11.812 1 61.66 254 SER B CA 1
ATOM 4141 C C . SER B 1 254 ? 7.277 6.965 10.508 1 61.66 254 SER B C 1
ATOM 4143 O O . SER B 1 254 ? 7.906 7.094 9.453 1 61.66 254 SER B O 1
ATOM 4145 N N . ARG B 1 255 ? 6.191 6.324 10.289 1 83.12 255 ARG B N 1
ATOM 4146 C CA . ARG B 1 255 ? 5.27 6.754 9.242 1 83.12 255 ARG B CA 1
ATOM 4147 C C . ARG B 1 255 ? 4.918 5.594 8.312 1 83.12 255 ARG B C 1
ATOM 4149 O O . ARG B 1 255 ? 4.762 5.785 7.105 1 83.12 255 ARG B O 1
ATOM 4156 N N . SER B 1 256 ? 5.027 4.387 8.961 1 91.19 256 SER B N 1
ATOM 4157 C CA . SER B 1 256 ? 4.57 3.203 8.25 1 91.19 256 SER B CA 1
ATOM 4158 C C . SER B 1 256 ? 3.127 3.361 7.781 1 91.19 256 SER B C 1
ATOM 4160 O O . SER B 1 256 ? 2.293 3.916 8.5 1 91.19 256 SER B O 1
ATOM 4162 N N . ILE B 1 257 ? 2.914 2.811 6.602 1 94 257 ILE B N 1
ATOM 4163 C CA . ILE B 1 257 ? 1.533 2.857 6.133 1 94 257 ILE B CA 1
ATOM 4164 C C . ILE B 1 257 ? 0.889 1.481 6.285 1 94 257 ILE B C 1
ATOM 4166 O O . ILE B 1 257 ? -0.176 1.222 5.719 1 94 257 ILE B O 1
ATOM 4170 N N . THR B 1 258 ? 1.464 0.585 7.066 1 95.69 258 THR B N 1
ATOM 4171 C CA . THR B 1 258 ? 0.93 -0.761 7.242 1 95.69 258 THR B CA 1
ATOM 4172 C C . THR B 1 258 ? -0.468 -0.712 7.852 1 95.69 258 THR B C 1
ATOM 4174 O O . THR B 1 258 ? -1.394 -1.351 7.348 1 95.69 258 THR B O 1
ATOM 4177 N N . ALA B 1 259 ? -0.659 0.063 8.898 1 95.75 259 ALA B N 1
ATOM 4178 C CA . ALA B 1 259 ? -1.974 0.174 9.523 1 95.75 259 ALA B CA 1
ATOM 4179 C C . ALA B 1 259 ? -2.977 0.833 8.578 1 95.75 259 ALA B C 1
ATOM 4181 O O . ALA B 1 259 ? -4.102 0.355 8.43 1 95.75 259 ALA B O 1
ATOM 4182 N N . PRO B 1 260 ? -2.547 1.93 7.906 1 96.81 260 PRO B N 1
ATOM 4183 C CA . PRO B 1 260 ? -3.461 2.518 6.926 1 96.81 260 PRO B CA 1
ATOM 4184 C C . PRO B 1 260 ? -3.889 1.523 5.848 1 96.81 260 PRO B C 1
ATOM 4186 O O . PRO B 1 260 ? -5.031 1.559 5.387 1 96.81 260 PRO B O 1
ATOM 4189 N N . ILE B 1 261 ? -3.016 0.683 5.395 1 97.25 261 ILE B N 1
ATOM 4190 C CA . ILE B 1 261 ? -3.338 -0.329 4.395 1 97.25 261 ILE B CA 1
ATOM 4191 C C . ILE B 1 261 ? -4.367 -1.305 4.957 1 97.25 261 ILE B C 1
ATOM 4193 O O . ILE B 1 261 ? -5.34 -1.652 4.281 1 97.25 261 ILE B O 1
ATOM 4197 N N . CYS B 1 262 ? -4.176 -1.749 6.129 1 95.88 262 CYS B N 1
ATOM 4198 C CA . CYS B 1 262 ? -5.152 -2.602 6.797 1 95.88 262 CYS B CA 1
ATOM 4199 C C . CYS B 1 262 ? -6.516 -1.924 6.859 1 95.88 262 CYS B C 1
ATOM 4201 O O . CYS B 1 262 ? -7.531 -2.529 6.512 1 95.88 262 CYS B O 1
ATOM 4203 N N . LEU B 1 263 ? -6.488 -0.69 7.277 1 96.75 263 LEU B N 1
ATOM 4204 C CA . LEU B 1 263 ? -7.723 0.079 7.398 1 96.75 263 LEU B CA 1
ATOM 4205 C C . LEU B 1 263 ? -8.391 0.242 6.039 1 96.75 263 LEU B C 1
ATOM 4207 O O . LEU B 1 263 ? -9.617 0.149 5.93 1 96.75 263 LEU B O 1
ATOM 4211 N N . ALA B 1 264 ? -7.602 0.522 5.023 1 96.88 264 ALA B N 1
ATOM 4212 C CA . ALA B 1 264 ? -8.117 0.648 3.666 1 96.88 264 ALA B CA 1
ATOM 4213 C C . ALA B 1 264 ? -8.859 -0.619 3.24 1 96.88 264 ALA B C 1
ATOM 4215 O O . ALA B 1 264 ? -9.922 -0.547 2.615 1 96.88 264 ALA B O 1
ATOM 4216 N N . GLN B 1 265 ? -8.297 -1.73 3.553 1 94.25 265 GLN B N 1
ATOM 4217 C CA . GLN B 1 265 ? -8.93 -3.004 3.23 1 94.25 265 GLN B CA 1
ATOM 4218 C C . GLN B 1 265 ? -10.234 -3.178 4.008 1 94.25 265 GLN B C 1
ATOM 4220 O O . GLN B 1 265 ? -11.227 -3.656 3.459 1 94.25 265 GLN B O 1
ATOM 4225 N N . ALA B 1 266 ? -10.266 -2.764 5.25 1 94.12 266 ALA B N 1
ATOM 4226 C CA . ALA B 1 266 ? -11.477 -2.848 6.062 1 94.12 266 ALA B CA 1
ATOM 4227 C C . ALA B 1 266 ? -12.586 -1.972 5.488 1 94.12 266 ALA B C 1
ATOM 4229 O O . ALA B 1 266 ? -13.742 -2.391 5.426 1 94.12 266 ALA B O 1
ATOM 4230 N N . ILE B 1 267 ? -12.219 -0.797 5.105 1 95.75 267 ILE B N 1
ATOM 4231 C CA . ILE B 1 267 ? -13.18 0.132 4.527 1 95.75 267 ILE B CA 1
ATOM 4232 C C . ILE B 1 267 ? -13.805 -0.484 3.277 1 95.75 267 ILE B C 1
ATOM 4234 O O . ILE B 1 267 ? -15.023 -0.475 3.117 1 95.75 267 ILE B O 1
ATOM 4238 N N . THR B 1 268 ? -12.992 -1.013 2.393 1 94.25 268 THR B N 1
ATOM 4239 C CA . THR B 1 268 ? -13.477 -1.533 1.119 1 94.25 268 THR B CA 1
ATOM 4240 C C . THR B 1 268 ? -14.32 -2.785 1.332 1 94.25 268 THR B C 1
ATOM 4242 O O . THR B 1 268 ? -15.297 -3.008 0.614 1 94.25 268 THR B O 1
ATOM 4245 N N . LEU B 1 269 ? -13.938 -3.555 2.344 1 89.88 269 LEU B N 1
ATOM 4246 C CA . LEU B 1 269 ? -14.75 -4.719 2.684 1 89.88 269 LEU B CA 1
ATOM 4247 C C . LEU B 1 269 ? -16.125 -4.289 3.195 1 89.88 269 LEU B C 1
ATOM 4249 O O . LEU B 1 269 ? -17.125 -4.934 2.896 1 89.88 269 LEU B O 1
ATOM 4253 N N . ALA B 1 270 ? -16.141 -3.291 4.016 1 93 270 ALA B N 1
ATOM 4254 C CA . ALA B 1 270 ? -17.391 -2.76 4.527 1 93 270 ALA B CA 1
ATOM 4255 C C . ALA B 1 270 ? -18.266 -2.234 3.391 1 93 270 ALA B C 1
ATOM 4257 O O . ALA B 1 270 ? -19.484 -2.461 3.377 1 93 270 ALA B O 1
ATOM 4258 N N . VAL B 1 271 ? -17.672 -1.537 2.453 1 94.25 271 VAL B N 1
ATOM 4259 C CA . VAL B 1 271 ? -18.391 -1.049 1.283 1 94.25 271 VAL B CA 1
ATOM 4260 C C . VAL B 1 271 ? -18.969 -2.229 0.498 1 94.25 271 VAL B C 1
ATOM 4262 O O . VAL B 1 271 ? -20.141 -2.215 0.107 1 94.25 271 VAL B O 1
ATOM 4265 N N . ALA B 1 272 ? -18.109 -3.248 0.28 1 90.38 272 ALA B N 1
ATOM 4266 C CA . ALA B 1 272 ? -18.516 -4.434 -0.473 1 90.38 272 ALA B CA 1
ATOM 4267 C C . ALA B 1 272 ? -19.719 -5.121 0.185 1 90.38 272 ALA B C 1
ATOM 4269 O O . ALA B 1 272 ? -20.641 -5.559 -0.499 1 90.38 272 ALA B O 1
ATOM 4270 N N . SER B 1 273 ? -19.625 -5.184 1.446 1 87.75 273 SER B N 1
ATOM 4271 C CA . SER B 1 273 ? -20.703 -5.824 2.197 1 87.75 273 SER B CA 1
ATOM 4272 C C . SER B 1 273 ? -22.016 -5.066 2.035 1 87.75 273 SER B C 1
ATOM 4274 O O . SER B 1 273 ? -23.078 -5.68 1.943 1 87.75 273 SER B O 1
ATOM 4276 N N . ARG B 1 274 ? -21.938 -3.859 1.95 1 87.69 274 ARG B N 1
ATOM 4277 C CA . ARG B 1 274 ? -23.125 -3.018 1.801 1 87.69 274 ARG B CA 1
ATOM 4278 C C . ARG B 1 274 ? -23.688 -3.113 0.389 1 87.69 274 ARG B C 1
ATOM 4280 O O . ARG B 1 274 ? -24.906 -3.084 0.2 1 87.69 274 ARG B O 1
ATOM 4287 N N . MET B 1 275 ? -22.844 -3.213 -0.557 1 85.81 275 MET B N 1
ATOM 4288 C CA . MET B 1 275 ? -23.266 -3.242 -1.955 1 85.81 275 MET B CA 1
ATOM 4289 C C . MET B 1 275 ? -23.906 -4.582 -2.305 1 85.81 275 MET B C 1
ATOM 4291 O O . MET B 1 275 ? -24.672 -4.676 -3.262 1 85.81 275 MET B O 1
ATOM 4295 N N . GLN B 1 276 ? -23.406 -5.637 -1.81 1 75.25 276 GLN B N 1
ATOM 4296 C CA . GLN B 1 276 ? -24.016 -6.941 -2.062 1 75.25 276 GLN B CA 1
ATOM 4297 C C . GLN B 1 276 ? -25.5 -6.941 -1.675 1 75.25 276 GLN B C 1
ATOM 4299 O O . GLN B 1 276 ? -26.297 -7.66 -2.271 1 75.25 276 GLN B O 1
ATOM 4304 N N . THR B 1 277 ? -25.875 -6.281 -0.705 1 59.06 277 THR B N 1
ATOM 4305 C CA . THR B 1 277 ? -27.266 -6.262 -0.298 1 59.06 277 THR B CA 1
ATOM 4306 C C . THR B 1 277 ? -28.109 -5.449 -1.278 1 59.06 277 THR B C 1
ATOM 4308 O O . THR B 1 277 ? -29.344 -5.535 -1.272 1 59.06 277 THR B O 1
ATOM 4311 N N . ALA B 1 278 ? -27.375 -4.672 -2.152 1 53 278 ALA B N 1
ATOM 4312 C CA . ALA B 1 278 ? -28.141 -3.92 -3.143 1 53 278 ALA B CA 1
ATOM 4313 C C . ALA B 1 278 ? -28.359 -4.742 -4.41 1 53 278 ALA B C 1
ATOM 4315 O O . ALA B 1 278 ? -27.531 -5.59 -4.754 1 53 278 ALA B O 1
ATOM 4316 N N . PRO B 1 279 ? -29.562 -4.785 -4.926 1 45 279 PRO B N 1
ATOM 4317 C CA . PRO B 1 279 ? -29.922 -5.621 -6.074 1 45 279 PRO B CA 1
ATOM 4318 C C . PRO B 1 279 ? -28.891 -5.555 -7.199 1 45 279 PRO B C 1
ATOM 4320 O O . PRO B 1 279 ? -28.25 -4.516 -7.402 1 45 279 PRO B O 1
ATOM 4323 N N . SER B 1 280 ? -28.219 -6.676 -7.523 1 43.53 280 SER B N 1
ATOM 4324 C CA . SER B 1 280 ? -27.109 -7.059 -8.391 1 43.53 280 SER B CA 1
ATOM 4325 C C . SER B 1 280 ? -27.234 -6.402 -9.758 1 43.53 280 SER B C 1
ATOM 4327 O O . SER B 1 280 ? -28.266 -6.512 -10.422 1 43.53 280 SER B O 1
ATOM 4329 N N . VAL B 1 281 ? -26.75 -5.23 -10.031 1 38.31 281 VAL B N 1
ATOM 4330 C CA . VAL B 1 281 ? -26.703 -4.832 -11.43 1 38.31 281 VAL B CA 1
ATOM 4331 C C . VAL B 1 281 ? -26.062 -5.941 -12.258 1 38.31 281 VAL B C 1
ATOM 4333 O O . VAL B 1 281 ? -25.234 -6.711 -11.75 1 38.31 281 VAL B O 1
ATOM 4336 N N . THR B 1 282 ? -26.594 -6.172 -13.461 1 36.62 282 THR B N 1
ATOM 4337 C CA . THR B 1 282 ? -26.266 -7.09 -14.547 1 36.62 282 THR B CA 1
ATOM 4338 C C . THR B 1 282 ? -24.781 -7.066 -14.859 1 36.62 282 THR B C 1
ATOM 4340 O O . THR B 1 282 ? -24.188 -5.992 -14.992 1 36.62 282 THR B O 1
ATOM 4343 N N . GLY B 1 283 ? -24.031 -8.008 -14.508 1 36.72 283 GLY B N 1
ATOM 4344 C CA . GLY B 1 283 ? -22.641 -8.352 -14.742 1 36.72 283 GLY B CA 1
ATOM 4345 C C . GLY B 1 283 ? -22.141 -7.93 -16.109 1 36.72 283 GLY B C 1
ATOM 4346 O O . GLY B 1 283 ? -22.906 -7.926 -17.078 1 36.72 283 GLY B O 1
ATOM 4347 N N . ILE B 1 284 ? -21.391 -7.055 -16.203 1 35.41 284 ILE B N 1
ATOM 4348 C CA . ILE B 1 284 ? -20.781 -6.777 -17.484 1 35.41 284 ILE B CA 1
ATOM 4349 C C . ILE B 1 284 ? -20.328 -8.086 -18.141 1 35.41 284 ILE B C 1
ATOM 4351 O O . ILE B 1 284 ? -19.625 -8.883 -17.516 1 35.41 284 ILE B O 1
ATOM 4355 N N . PRO B 1 285 ? -20.938 -8.484 -19.203 1 33.53 285 PRO B N 1
ATOM 4356 C CA . PRO B 1 285 ? -20.5 -9.695 -19.906 1 33.53 285 PRO B CA 1
ATOM 4357 C C . PRO B 1 285 ? -19 -9.719 -20.172 1 33.53 285 PRO B C 1
ATOM 4359 O O . PRO B 1 285 ? -18.391 -8.664 -20.391 1 33.53 285 PRO B O 1
ATOM 4362 N N . SER B 1 286 ? -18.328 -10.516 -19.469 1 34.31 286 SER B N 1
ATOM 4363 C CA . SER B 1 286 ? -16.938 -10.734 -19.844 1 34.31 286 SER B CA 1
ATOM 4364 C C . SER B 1 286 ? -16.781 -10.828 -21.344 1 34.31 286 SER B C 1
ATOM 4366 O O . SER B 1 286 ? -17.578 -11.484 -22.016 1 34.31 286 SER B O 1
ATOM 4368 N N . VAL B 1 287 ? -16.266 -9.953 -22.016 1 32.16 287 VAL B N 1
ATOM 4369 C CA . VAL B 1 287 ? -16.047 -9.891 -23.453 1 32.16 287 VAL B CA 1
ATOM 4370 C C . VAL B 1 287 ? -15.492 -11.227 -23.953 1 32.16 287 VAL B C 1
ATOM 4372 O O . VAL B 1 287 ? -15.25 -11.406 -25.141 1 32.16 287 VAL B O 1
ATOM 4375 N N . THR B 1 288 ? -14.891 -12.078 -23.094 1 31.89 288 THR B N 1
ATOM 4376 C CA . THR B 1 288 ? -14.469 -13.266 -23.812 1 31.89 288 THR B CA 1
ATOM 4377 C C . THR B 1 288 ? -15.672 -14.109 -24.219 1 31.89 288 THR B C 1
ATOM 4379 O O . THR B 1 288 ? -16.203 -14.883 -23.422 1 31.89 288 THR B O 1
ATOM 4382 N N . GLY B 1 289 ? -16.781 -13.477 -24.562 1 29.72 289 GLY B N 1
ATOM 4383 C CA . GLY B 1 289 ? -17.781 -14.289 -25.234 1 29.72 289 GLY B CA 1
ATOM 4384 C C . GLY B 1 289 ? -17.188 -15.219 -26.281 1 29.72 289 GLY B C 1
ATOM 4385 O O . GLY B 1 289 ? -16.438 -14.781 -27.141 1 29.72 289 GLY B O 1
ATOM 4386 N N . THR B 1 290 ? -16.875 -16.453 -25.844 1 28.12 290 THR B N 1
ATOM 4387 C CA . THR B 1 290 ? -16.859 -17.453 -26.906 1 28.12 290 THR B CA 1
ATOM 4388 C C . THR B 1 290 ? -18.078 -17.297 -27.828 1 28.12 290 THR B C 1
ATOM 4390 O O . THR B 1 290 ? -19.219 -17.328 -27.359 1 28.12 290 THR B O 1
ATOM 4393 N N . LYS B 1 291 ? -18.109 -16.469 -28.828 1 29.2 291 LYS B N 1
ATOM 4394 C CA . LYS B 1 291 ? -18.953 -16.812 -29.969 1 29.2 291 LYS B CA 1
ATOM 4395 C C . LYS B 1 291 ? -18.953 -18.328 -30.219 1 29.2 291 LYS B C 1
ATOM 4397 O O . LYS B 1 291 ? -17.891 -18.922 -30.438 1 29.2 291 LYS B O 1
ATOM 4402 N N . GLN B 1 292 ? -20.031 -19.031 -29.734 1 22.06 292 GLN B N 1
ATOM 4403 C CA . GLN B 1 292 ? -20.578 -20.016 -30.656 1 22.06 292 GLN B CA 1
ATOM 4404 C C . GLN B 1 292 ? -20.969 -19.375 -31.984 1 22.06 292 GLN B C 1
ATOM 4406 O O . GLN B 1 292 ? -21.531 -18.281 -32 1 22.06 292 GLN B O 1
#

Sequence (584 aa):
MTQTQPPEDYESLIRLIHDRYDGMSKTRQQIAVYLTQNPNDVAVRSVNAIAQNCDIHASSFVRFAQSLGYDGFRSLQALFQQRLATAAPGFEARVYALKQELKSRDGLSEADLLRDMVVSDAASVQSLLDEIDANDLAKAAEILGDAETVFLLGQLRSAPVVELIRYLLTMVGKKCIMLDPSGGLATHIARTIGPKDALLAVSFRFYANEVVSIVEEVAAQGRKIVALSDSSLSPLAKSAHVLLAAHEHPGPLSRSITAPICLAQAITLAVASRMQTAPSVTGIPSVTGTKQMTQTQPPEDYESLIRLIHDRYDGMSKTRQQIAVYLTQNPNDVAVRSVNAIAQNCDIHASSFVRFAQSLGYDGFRSLQALFQQRLATAAPGFEARVYALKQELKSRDGLSEADLLRDMVVSDAASVQSLLDEIDANDLAKAAEILGDAETVFLLGQLRSAPVVELIRYLLTMVGKKCIMLDPSGGLATHIARTIGPKDALLAVSFRFYANEVVSIVEEVAAQGRKIVALSDSSLSPLAKSAHVLLAAHEHPGPLSRSITAPICLAQAITLAVASRMQTAPSVTGIPSVTGTKQ

Organism: NCBI:txid391626

InterPro domains:
  IPR000281 Helix-turn-helix protein RpiR [PF01418] (14-86)
  IPR000281 Helix-turn-helix protein RpiR [PS51071] (11-87)
  IPR001347 SIS domain [PF01380] (144-267)
  IPR001347 SIS domain [PS51464] (140-282)
  IPR009057 Homedomain-like superfamily [SSF46689] (12-85)
  IPR035472 RpiR-like, SIS domain [cd05013] (135-270)
  IPR036388 Winged helix-like DNA-binding domain superfamily [G3DSA:1.10.10.10] (9-86)
  IPR046348 SIS domain superfamily [SSF53697] (115-275)
  IPR047640 HTH-type transcriptional regulator RpiR-like [PTHR30514] (12-276)

Secondary structure (DSSP, 8-state):
-------SSHHHHHHHHHHHGGGS-HHHHHHHHHHHH-HHHHHHS-HHHHHHHHT--HHHHHHHHHHTT-SSHHHHHHHHHHHHHSSSHHHHHHHHHHHHHHHTTTT--HHHHHHHHHHHHHHHHHTHHHHS-HHHHHHHHHHHHH-SSEEEEE-GGGHHHHHHHHHHHHHTT--EEE---GGGHHHHHHTT--TT-EEEEE--SS--HHHHHHHHHHHHTT-EEEEEES-TTSTTTTT-SEEEE-PPP--TTTT--HHHHHHHHHHHHHHHHHHHTS--------S-----/-------SSHHHHHHHHHHHGGGS-HHHHHHHHHHHH-HHHHHHS-HHHHHHHHT--HHHHHHHHHHTT-SSHHHHHHHHHHHHHSSSHHHHHHHHHHHHHHHTTTT--HHHHHHHHHHHHHHHHHTHHHHS-HHHHHHHHHHHHH-SSEEEEE-GGGHHHHHHHHHHHHHTT--EEE---GGGHHHHHHTT--TT-EEEEE--SS--HHHHHHHHHHHHTT-EEEEEES-TTSTTTTT-SEEEE-PPP--TTTT--HHHHHHHHHHHHHHHHHHHTS--------S-----

Nearest PDB structures (foldseek):
  4ivn-assembly1_A  TM=6.311E-01  e=5.479E-14  Vibrio vulnificus YJ016
  4ivn-assembly1_B  TM=6.306E-01  e=3.691E-13  Vibrio vulnificus YJ016
  3sho-assembly1_B  TM=9.378E-01  e=1.028E-09  Sphaerobacter thermophilus DSM 20745
  7en6-assembly1_D  TM=8.587E-01  e=3.654E-07  Escherichia coli
  3fxa-assembly1_D  TM=7.956E-01  e=9.484E-07  Listeria monocytogenes serotype 4b str. F2365

Foldseek 3Di:
DPLPDFDPAPLSNLVVCVVCLVVDDPLLNLLNLCCQQPLVCLLPDDLCVSCVVSVHDSVSCQVSCVVRRDNGSVSVSVNSNVLLPDQQQLVVVVVVVLVVLVVVCPPDDPVRVVVQCCVQLVVLQVCLVVQFDVVLLLVLLVLQLQAQEEEEEDDDPCVVLSVVLVVLCVVLPHHYHYQDPPPNSSLVVLVPADQRYEYEQEAEGSGRPSSLVSLVVSLVVVHAYEYEYADCSHNNNVSHPGYRHSHFDDGSPTPDCSNVNVVSVSSSVSNSVVNVVPPDPDDDPPVVPPDD/DPLPDFDPAPLSNLVVCVVCLVVDDPLLNLLNLCCQQPLVCLLPDDLCVSCVVSVHDSVSCQVSCVVRRDNGSVSVSVNSNVLLPDQQQLVVVVVVVLVVLVVVCPPDDPVRVVVQCCVQLVVLQVCLVVQFDVVLLLVLLVLQLQAQEEEEEDDDPCVVLSVVLVVLCVVLPHHYDYQDPPPNSSLVVLVPADQRYEYEQEAEPSGRPSSLVSLVVSLVVVHAYEYEYADCSHNNNVSHPGYRHSHFDDGSPTPDCSNVNVVSVSSSVSNSVVNVVPPDPDPDPPVVPPDD